Protein 3HCW (pdb70)

Organism: Staphylococcus aureus (strain Mu50 / ATCC 700699) (NCBI:txid158878)

InterPro domains:
  IPR000843 LacI-type HTH domain [PF00356] (3-48)
  IPR000843 LacI-type HTH domain [PR00036] (3-13)
  IPR000843 LacI-type HTH domain [PR00036] (13-23)
  IPR000843 LacI-type HTH domain [PS50932] (2-56)
  IPR000843 LacI-type HTH domain [SM00354] (1-71)
  IPR000843 LacI-type HTH domain [cd01392] (5-56)
  IPR001387 Cro/C1-type, helix-turn-helix domain [PS50943] (3-46)
  IPR001761 Periplasmic binding protein/LacI sugar binding domain [PF00532] (60-334)
  IPR010982 Lambda repressor-like, DNA-binding domain superfamily [G3DSA:1.10.260.40] (1-58)
  IPR010982 Lambda repressor-like, DNA-binding domain superfamily [SSF47413] (1-59)
  IPR028082 Periplasmic binding protein-like I [SSF53822] (59-331)

Structure (mmCIF, N/CA/C/O backbone):
data_3HCW
#
_entry.id   3HCW
#
_cell.length_a   46.770
_cell.length_b   113.340
_cell.length_c   117.490
_cell.angle_alpha   90.00
_cell.angle_beta   90.00
_cell.angle_gamma   90.00
#
_symmetry.space_group_name_H-M   'P 21 21 21'
#
loop_
_entity.id
_entity.type
_entity.pdbx_description
1 polymer 'Maltose operon transcriptional repressor'
2 non-polymer GLYCEROL
3 water water
#
loop_
_atom_site.group_PDB
_atom_site.id
_atom_site.type_symbol
_atom_site.label_atom_id
_atom_site.label_alt_id
_atom_site.label_comp_id
_atom_site.label_asym_id
_atom_site.label_entity_id
_atom_site.label_seq_id
_atom_site.pdbx_PDB_ins_code
_atom_site.Cartn_x
_atom_site.Cartn_y
_atom_site.Cartn_z
_atom_site.occupancy
_atom_site.B_iso_or_equiv
_atom_site.auth_seq_id
_atom_site.auth_comp_id
_atom_site.auth_asym_id
_atom_site.auth_atom_id
_atom_site.pdbx_PDB_model_num
ATOM 1 N N . THR A 1 4 ? 9.014 34.092 -16.203 1.00 56.74 56 THR A N 1
ATOM 2 C CA . THR A 1 4 ? 8.155 33.354 -17.185 1.00 60.64 56 THR A CA 1
ATOM 3 C C . THR A 1 4 ? 7.929 34.159 -18.471 1.00 56.40 56 THR A C 1
ATOM 4 O O . THR A 1 4 ? 8.017 35.387 -18.472 1.00 56.75 56 THR A O 1
ATOM 8 N N . ASN A 1 5 ? 7.628 33.454 -19.558 1.00 57.46 57 ASN A N 1
ATOM 9 C CA . ASN A 1 5 ? 7.382 34.080 -20.857 1.00 55.38 57 ASN A CA 1
ATOM 10 C C . ASN A 1 5 ? 6.010 34.761 -20.929 1.00 56.85 57 ASN A C 1
ATOM 11 O O . ASN A 1 5 ? 5.222 34.710 -19.975 1.00 56.38 57 ASN A O 1
ATOM 16 N N . GLN A 1 6 ? 5.733 35.405 -22.057 1.00 54.46 58 GLN A N 1
ATOM 17 C CA . GLN A 1 6 ? 4.477 36.132 -22.243 1.00 48.50 58 GLN A CA 1
ATOM 18 C C . GLN A 1 6 ? 3.803 35.747 -23.548 1.00 44.29 58 GLN A C 1
ATOM 19 O O . GLN A 1 6 ? 3.373 36.617 -24.311 1.00 44.24 58 GLN A O 1
ATOM 25 N N . THR A 1 7 ? 3.709 34.441 -23.799 1.00 39.26 59 THR A N 1
ATOM 26 C CA . THR A 1 7 ? 3.134 33.930 -25.045 1.00 41.15 59 THR A CA 1
ATOM 27 C C . THR A 1 7 ? 1.649 33.555 -24.959 1.00 41.40 59 THR A C 1
ATOM 28 O O . THR A 1 7 ? 1.003 33.358 -25.998 1.00 38.79 59 THR A O 1
ATOM 32 N N . TYR A 1 8 ? 1.125 33.452 -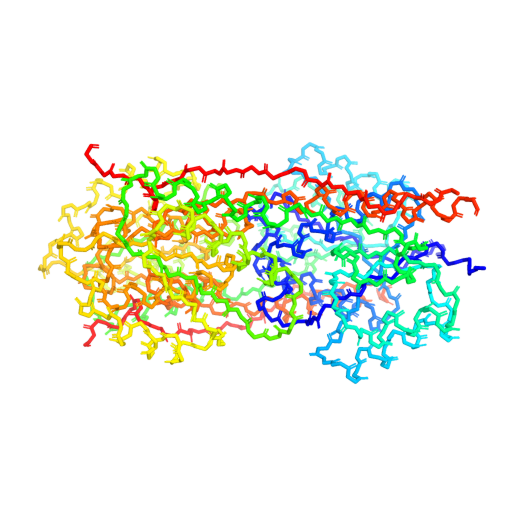23.734 1.00 44.21 60 TYR A N 1
ATOM 33 C CA . TYR A 1 8 ? -0.220 32.886 -23.445 1.00 48.56 60 TYR A CA 1
ATOM 34 C C . TYR A 1 8 ? -0.450 31.540 -24.127 1.00 44.24 60 TYR A C 1
ATOM 35 O O . TYR A 1 8 ? -1.528 31.286 -24.673 1.00 37.71 60 TYR A O 1
ATOM 44 N N . LYS A 1 9 ? 0.582 30.696 -24.098 1.00 46.36 61 LYS A N 1
ATOM 45 C CA . LYS A 1 9 ? 0.537 29.366 -24.703 1.00 48.41 61 LYS A CA 1
ATOM 46 C C . LYS A 1 9 ? 1.080 28.295 -23.761 1.00 42.70 61 LYS A C 1
ATOM 47 O O . LYS A 1 9 ? 2.029 28.538 -23.009 1.00 38.42 61 LYS A O 1
ATOM 53 N N . ILE A 1 10 ? 0.464 27.114 -23.803 1.00 44.04 62 ILE A N 1
ATOM 54 C CA . ILE A 1 10 ? 0.897 25.982 -22.979 1.00 43.56 62 ILE A CA 1
ATOM 55 C C . ILE A 1 10 ? 1.393 24.845 -23.873 1.00 41.60 62 ILE A C 1
ATOM 56 O O . ILE A 1 10 ? 0.669 24.394 -24.758 1.00 35.80 62 ILE A O 1
ATOM 61 N N . GLY A 1 11 ? 2.625 24.394 -23.645 1.00 40.63 63 GLY A N 1
ATOM 62 C CA . GLY A 1 11 ? 3.156 23.232 -24.355 1.00 41.17 63 GLY A CA 1
ATOM 63 C C . GLY A 1 11 ? 2.710 21.931 -23.707 1.00 42.46 63 GLY A C 1
ATOM 64 O O . GLY A 1 11 ? 2.871 21.737 -22.503 1.00 41.57 63 GLY A O 1
ATOM 65 N N . LEU A 1 12 ? 2.136 21.040 -24.503 1.00 43.90 64 LEU A N 1
ATOM 66 C CA . LEU A 1 12 ? 1.666 19.750 -24.004 1.00 39.36 64 LEU A CA 1
ATOM 67 C C . LEU A 1 12 ? 2.561 18.608 -24.515 1.00 41.88 64 LEU A C 1
ATOM 68 O O . LEU A 1 12 ? 2.480 18.235 -25.687 1.00 39.12 64 LEU A O 1
ATOM 73 N N . VAL A 1 13 ? 3.402 18.058 -23.636 1.00 34.13 65 VAL A N 1
ATOM 74 C CA . VAL A 1 13 ? 4.316 16.963 -24.018 1.00 44.45 65 VAL A CA 1
ATOM 75 C C . VAL A 1 13 ? 3.682 15.561 -24.022 1.00 52.00 65 VAL A C 1
ATOM 76 O O . VAL A 1 13 ? 3.287 15.033 -22.978 1.00 52.02 65 VAL A O 1
ATOM 80 N N . LEU A 1 14 ? 3.613 14.974 -25.214 1.00 55.68 66 LEU A N 1
ATOM 81 C CA . LEU A 1 14 ? 3.099 13.624 -25.435 1.00 61.61 66 LEU A CA 1
ATOM 82 C C . LEU A 1 14 ? 4.226 12.584 -25.439 1.00 68.22 66 LEU A C 1
ATOM 83 O O . LEU A 1 14 ? 5.399 12.917 -25.638 1.00 58.91 66 LEU A O 1
ATOM 88 N N . LYS A 1 15 ? 3.843 11.325 -25.227 1.00 76.66 67 LYS A N 1
ATOM 89 C CA . LYS A 1 15 ? 4.748 10.170 -25.248 1.00 83.87 67 LYS A CA 1
ATOM 90 C C . LYS A 1 15 ? 5.208 9.843 -26.680 1.00 87.87 67 LYS A C 1
ATOM 91 O O . LYS A 1 15 ? 6.394 9.593 -26.920 1.00 86.38 67 LYS A O 1
ATOM 97 N N . GLY A 1 16 ? 4.258 9.850 -27.618 1.00 91.91 68 GLY A N 1
ATOM 98 C CA . GLY A 1 16 ? 4.528 9.606 -29.039 1.00 95.10 68 GLY A CA 1
ATOM 99 C C . GLY A 1 16 ? 3.434 10.132 -29.959 1.00 98.45 68 GLY A C 1
ATOM 100 O O . GLY A 1 16 ? 2.418 10.658 -29.495 1.00 98.27 68 GLY A O 1
ATOM 101 N N . SER A 1 17 ? 3.647 9.989 -31.267 1.00 100.80 69 SER A N 1
ATOM 102 C CA . SER A 1 17 ? 2.701 10.471 -32.281 1.00 101.95 69 SER A CA 1
ATOM 103 C C . SER A 1 17 ? 1.997 9.309 -32.966 1.00 104.27 69 SER A C 1
ATOM 104 O O . SER A 1 17 ? 1.149 9.519 -33.842 1.00 103.15 69 SER A O 1
ATOM 107 N N . GLU A 1 18 ? 2.358 8.094 -32.543 1.00 104.93 70 GLU A N 1
ATOM 108 C CA . GLU A 1 18 ? 1.951 6.832 -33.174 1.00 102.71 70 GLU A CA 1
ATOM 109 C C . GLU A 1 18 ? 0.446 6.727 -33.393 1.00 100.47 70 GLU A C 1
ATOM 110 O O . GLU A 1 18 ? -0.343 7.319 -32.651 1.00 94.76 70 GLU A O 1
ATOM 116 N N . GLU A 1 19 ? 0.067 5.975 -34.426 1.00 102.77 71 GLU A N 1
ATOM 117 C CA . GLU A 1 19 ? -1.341 5.728 -34.755 1.00 101.20 71 GLU A CA 1
ATOM 118 C C . GLU A 1 19 ? -2.189 5.239 -33.559 1.00 96.90 71 GLU A C 1
ATOM 119 O O . GLU A 1 19 ? -3.255 5.791 -33.329 1.00 93.38 71 GLU A O 1
ATOM 125 N N . PRO A 1 20 ? -1.717 4.234 -32.776 1.00 93.52 72 PRO A N 1
ATOM 126 C CA . PRO A 1 20 ? -2.545 3.919 -31.601 1.00 90.13 72 PRO A CA 1
ATOM 127 C C . PRO A 1 20 ? -2.387 4.861 -30.388 1.00 83.04 72 PRO A C 1
ATOM 128 O O . PRO A 1 20 ? -2.952 4.573 -29.331 1.00 75.96 72 PRO A O 1
ATOM 132 N N . ILE A 1 21 ? -1.641 5.960 -30.542 1.00 77.31 73 ILE A N 1
ATOM 133 C CA . ILE A 1 21 ? -1.438 6.952 -29.466 1.00 72.22 73 ILE A CA 1
ATOM 134 C C . ILE A 1 21 ? -2.219 8.249 -29.710 1.00 69.87 73 ILE A C 1
ATOM 135 O O . ILE A 1 21 ? -2.913 8.735 -28.818 1.00 66.65 73 ILE A O 1
ATOM 140 N N . ARG A 1 22 ? -2.114 8.803 -30.917 1.00 69.21 74 ARG A N 1
ATOM 141 C CA . ARG A 1 22 ? -2.911 9.976 -31.292 1.00 61.64 74 ARG A CA 1
ATOM 142 C C . ARG A 1 22 ? -4.381 9.620 -31.551 1.00 52.61 74 ARG A C 1
ATOM 143 O O . ARG A 1 22 ? -5.241 10.505 -31.577 1.00 53.63 74 ARG A O 1
ATOM 151 N N . LEU A 1 23 ? -4.654 8.327 -31.735 1.00 50.77 75 LEU A N 1
ATOM 152 C CA . LEU A 1 23 ? -6.023 7.810 -31.876 1.00 49.06 75 LEU A CA 1
ATOM 153 C C . LEU A 1 23 ? -6.517 7.234 -30.562 1.00 46.47 75 LEU A C 1
ATOM 154 O O . LEU A 1 23 ? -7.687 6.826 -30.462 1.00 40.81 75 LEU A O 1
ATOM 159 N N . ASN A 1 24 ? -5.626 7.192 -29.565 1.00 35.72 76 ASN A N 1
ATOM 160 C CA . ASN A 1 24 ? -5.973 6.685 -28.240 1.00 42.78 76 ASN A CA 1
ATOM 161 C C . ASN A 1 24 ? -6.928 7.676 -27.596 1.00 34.13 76 ASN A C 1
ATOM 162 O O . ASN A 1 24 ? -6.564 8.831 -27.398 1.00 47.91 76 ASN A O 1
ATOM 167 N N . PRO A 1 25 ? -8.151 7.226 -27.272 1.00 38.57 77 PRO A N 1
ATOM 168 C CA . PRO A 1 25 ? -9.191 8.038 -26.636 1.00 40.44 77 PRO A CA 1
ATOM 169 C C . PRO A 1 25 ? -8.793 8.615 -25.278 1.00 44.65 77 PRO A C 1
ATOM 170 O O . PRO A 1 25 ? -9.480 9.502 -24.772 1.00 53.39 77 PRO A O 1
ATOM 174 N N . PHE A 1 26 ? -7.715 8.101 -24.690 1.00 41.36 78 PHE A N 1
ATOM 175 C CA . PHE A 1 26 ? -7.167 8.679 -23.473 1.00 39.55 78 PHE A CA 1
ATOM 176 C C . PHE A 1 26 ? -6.624 10.053 -23.781 1.00 35.22 78 PHE A C 1
ATOM 177 O O . PHE A 1 26 ? -7.032 11.039 -23.168 1.00 34.54 78 PHE A O 1
ATOM 185 N N . TYR A 1 27 ? -5.697 10.103 -24.730 1.00 34.40 79 TYR A N 1
ATOM 186 C CA . TYR A 1 27 ? -5.061 11.353 -25.094 1.00 41.96 79 TYR A CA 1
ATOM 187 C C . TYR A 1 27 ? -6.036 12.306 -25.782 1.00 34.61 79 TYR A C 1
ATOM 188 O O . TYR A 1 27 ? -6.036 13.490 -25.493 1.00 36.29 79 TYR A O 1
ATOM 197 N N . ILE A 1 28 ? -6.900 11.789 -26.649 1.00 32.04 80 ILE A N 1
ATOM 198 C CA . ILE A 1 28 ? -7.938 12.645 -27.260 1.00 41.27 80 ILE A CA 1
ATOM 199 C C . ILE A 1 28 ? -8.766 13.379 -26.199 1.00 31.36 80 ILE A C 1
ATOM 200 O O . ILE A 1 28 ? -8.938 14.593 -26.270 1.00 35.09 80 ILE A O 1
ATOM 205 N N . ASN A 1 29 ? -9.220 12.653 -25.183 1.00 32.06 81 ASN A N 1
ATOM 206 C CA . ASN A 1 29 ? -9.981 13.282 -24.116 1.00 33.37 81 ASN A CA 1
ATOM 207 C C . ASN A 1 29 ? -9.161 14.139 -23.150 1.00 32.98 81 ASN A C 1
ATOM 208 O O . ASN A 1 29 ? -9.638 15.180 -22.701 1.00 34.94 81 ASN A O 1
ATOM 213 N N . VAL A 1 30 ? -7.931 13.726 -22.847 1.00 31.60 82 VAL A N 1
ATOM 214 C CA . VAL A 1 30 ? -7.069 14.526 -21.960 1.00 33.55 82 VAL A CA 1
ATOM 215 C C . VAL A 1 30 ? -6.742 15.870 -22.617 1.00 33.11 82 VAL A C 1
ATOM 216 O O . VAL A 1 30 ? -6.954 16.927 -22.004 1.00 33.92 82 VAL A O 1
ATOM 220 N N . LEU A 1 31 ? -6.279 15.822 -23.869 1.00 40.55 83 LEU A N 1
ATOM 221 C CA . LEU A 1 31 ? -6.010 17.035 -24.659 1.00 35.07 83 LEU A CA 1
ATOM 222 C C . LEU A 1 31 ? -7.246 17.931 -24.854 1.00 35.45 83 LEU A C 1
ATOM 223 O O . LEU A 1 31 ? -7.129 19.137 -24.746 1.00 35.84 83 LEU A O 1
ATOM 228 N N . LEU A 1 32 ? -8.416 17.348 -25.126 1.00 32.35 84 LEU A N 1
ATOM 229 C CA . LEU A 1 32 ? -9.677 18.119 -25.142 1.00 32.29 84 LEU A CA 1
ATOM 230 C C . LEU A 1 32 ? -9.969 18.798 -23.793 1.00 38.61 84 LEU A C 1
ATOM 231 O O . LEU A 1 32 ? -10.341 19.980 -23.741 1.00 43.74 84 LEU A O 1
ATOM 236 N N . GLY A 1 33 ? -9.795 18.047 -22.708 1.00 34.55 85 GLY A N 1
ATOM 237 C CA . GLY A 1 33 ? -9.927 18.586 -21.366 1.00 26.68 85 GLY A CA 1
ATOM 238 C C . GLY A 1 33 ? -8.986 19.755 -21.125 1.00 36.36 85 GLY A C 1
ATOM 239 O O . GLY A 1 33 ? -9.421 20.812 -20.654 1.00 34.94 85 GLY A O 1
ATOM 240 N N . ILE A 1 34 ? -7.702 19.581 -21.460 1.00 27.27 86 ILE A N 1
ATOM 241 C CA . ILE A 1 34 ? -6.733 20.667 -21.302 1.00 30.11 86 ILE A CA 1
ATOM 242 C C . ILE A 1 34 ? -7.080 21.890 -22.158 1.00 29.26 86 ILE A C 1
ATOM 243 O O . ILE A 1 34 ? -7.141 23.007 -21.649 1.00 35.24 86 ILE A O 1
ATOM 248 N N . SER A 1 35 ? -7.335 21.656 -23.443 1.00 31.94 87 SER A N 1
ATOM 249 C CA A SER A 1 35 ? -7.470 22.744 -24.412 0.50 35.74 87 SER A CA 1
ATOM 250 C CA B SER A 1 35 ? -7.474 22.741 -24.414 0.50 37.48 87 SER A CA 1
ATOM 251 C C . SER A 1 35 ? -8.695 23.620 -24.175 1.00 37.23 87 SER A C 1
ATOM 252 O O . SER A 1 35 ? -8.586 24.836 -24.211 1.00 38.35 87 SER A O 1
ATOM 257 N N . GLU A 1 36 ? -9.850 23.006 -23.919 1.00 41.33 88 GLU A N 1
ATOM 258 C CA . GLU A 1 36 ? -11.068 23.784 -23.696 1.00 45.36 88 GLU A CA 1
ATOM 259 C C . GLU A 1 36 ? -10.964 24.673 -22.449 1.00 47.58 88 GLU A C 1
ATOM 260 O O . GLU A 1 36 ? -11.432 25.803 -22.466 1.00 56.98 88 GLU A O 1
ATOM 266 N N . THR A 1 37 ? -10.312 24.173 -21.401 1.00 52.56 89 THR A N 1
ATOM 267 C CA . THR A 1 37 ? -10.070 24.935 -20.174 1.00 45.36 89 THR A CA 1
ATOM 268 C C . THR A 1 37 ? -9.123 26.106 -20.445 1.00 50.57 89 THR A C 1
ATOM 269 O O . THR A 1 37 ? -9.443 27.251 -20.127 1.00 55.03 89 THR A O 1
ATOM 273 N N . CYS A 1 38 ? -7.977 25.805 -21.052 1.00 44.34 90 CYS A N 1
ATOM 274 C CA . CYS A 1 38 ? -7.024 26.813 -21.506 1.00 45.71 90 CYS A CA 1
ATOM 275 C C . CYS A 1 38 ? -7.663 27.876 -22.410 1.00 47.99 90 CYS A C 1
ATOM 276 O O . CYS A 1 38 ? -7.412 29.067 -22.228 1.00 43.04 90 CYS A O 1
ATOM 279 N N . ASN A 1 39 ? -8.499 27.441 -23.356 1.00 37.70 91 ASN A N 1
ATOM 280 C CA . ASN A 1 39 ? -9.137 28.347 -24.319 1.00 47.20 91 ASN A CA 1
ATOM 281 C C . ASN A 1 39 ? -10.236 29.222 -23.702 1.00 52.65 91 ASN A C 1
ATOM 282 O O . ASN A 1 39 ? -10.625 30.239 -24.284 1.00 55.36 91 ASN A O 1
ATOM 287 N N . GLN A 1 40 ? -10.727 28.834 -22.527 1.00 45.45 92 GLN A N 1
ATOM 288 C CA . GLN A 1 40 ? -11.727 29.633 -21.820 1.00 49.70 92 GLN A CA 1
ATOM 289 C C . GLN A 1 40 ? -11.080 30.742 -20.988 1.00 53.99 92 GLN A C 1
ATOM 290 O O . GLN A 1 40 ? -11.780 31.560 -20.389 1.00 57.51 92 GLN A O 1
ATOM 296 N N . HIS A 1 41 ? -9.748 30.765 -20.956 1.00 48.62 93 HIS A N 1
ATOM 297 C CA . HIS A 1 41 ? -9.003 31.758 -20.183 1.00 41.68 93 HIS A CA 1
ATOM 298 C C . HIS A 1 41 ? -7.943 32.482 -21.023 1.00 42.67 93 HIS A C 1
ATOM 299 O O . HIS A 1 41 ? -6.984 33.044 -20.483 1.00 50.18 93 HIS A O 1
ATOM 306 N N . GLY A 1 42 ? -8.119 32.458 -22.344 1.00 45.50 94 GLY A N 1
ATOM 307 C CA . GLY A 1 42 ? -7.227 33.161 -23.273 1.00 50.01 94 GLY A CA 1
ATOM 308 C C . GLY A 1 42 ? -5.886 32.496 -23.562 1.00 51.84 94 GLY A C 1
ATOM 309 O O . GLY A 1 42 ? -4.982 33.121 -24.133 1.00 50.11 94 GLY A O 1
ATOM 310 N N . TYR A 1 43 ? -5.755 31.231 -23.171 1.00 47.66 95 TYR A N 1
ATOM 311 C CA . TYR A 1 43 ? -4.525 30.481 -23.389 1.00 40.80 95 TYR A CA 1
ATOM 312 C C . TYR A 1 43 ? -4.643 29.525 -24.562 1.00 43.23 95 TYR A C 1
ATOM 313 O O . TYR A 1 43 ? -5.664 28.860 -24.733 1.00 43.23 95 TYR A O 1
ATOM 322 N N . GLY A 1 44 ? -3.599 29.486 -25.384 1.00 41.74 96 GLY A N 1
ATOM 323 C CA . GLY A 1 44 ? -3.519 28.534 -26.490 1.00 38.20 96 GLY A CA 1
ATOM 324 C C . GLY A 1 44 ? -2.733 27.320 -26.039 1.00 36.71 96 GLY A C 1
ATOM 325 O O . GLY A 1 44 ? -2.137 27.330 -24.961 1.00 39.02 96 GLY A O 1
ATOM 326 N N . THR A 1 45 ? -2.754 26.265 -26.850 1.00 43.60 97 THR A N 1
ATOM 327 C CA . THR A 1 45 ? -2.024 25.031 -26.549 1.00 45.76 97 THR A CA 1
ATOM 328 C C . THR A 1 45 ? -1.189 24.582 -27.741 1.00 48.09 97 THR A C 1
ATOM 329 O O . THR A 1 45 ? -1.531 24.867 -28.888 1.00 44.31 97 THR A O 1
ATOM 333 N N . GLN A 1 46 ? -0.098 23.873 -27.463 1.00 49.25 98 GLN A N 1
ATOM 334 C CA . GLN A 1 46 ? 0.779 23.365 -28.514 1.00 46.04 98 GLN A CA 1
ATOM 335 C C . GLN A 1 46 ? 1.293 21.964 -28.169 1.00 47.79 98 GLN A C 1
ATOM 336 O O . GLN A 1 46 ? 2.219 21.796 -27.354 1.00 41.71 98 GLN A O 1
ATOM 342 N N . THR A 1 47 ? 0.666 20.976 -28.805 1.00 43.93 99 THR A N 1
ATOM 343 C CA . THR A 1 47 ? 0.947 19.559 -28.624 1.00 50.53 99 THR A CA 1
ATOM 344 C C . THR A 1 47 ? 2.222 19.143 -29.366 1.00 57.60 99 THR A C 1
ATOM 345 O O . THR A 1 47 ? 2.329 19.366 -30.579 1.00 56.17 99 THR A O 1
ATOM 349 N N . THR A 1 48 ? 3.173 18.530 -28.652 1.00 59.05 100 THR A N 1
ATOM 350 C CA . THR A 1 48 ? 4.388 17.974 -29.286 1.00 56.38 100 THR A CA 1
ATOM 351 C C . THR A 1 48 ? 4.015 16.887 -30.294 1.00 60.90 100 THR A C 1
ATOM 352 O O . THR A 1 48 ? 3.026 16.165 -30.105 1.00 63.78 100 THR A O 1
ATOM 356 N N . VAL A 1 49 ? 4.802 16.795 -31.365 1.00 60.27 101 VAL A N 1
ATOM 357 C CA . VAL A 1 49 ? 4.501 15.922 -32.498 1.00 64.69 101 VAL A CA 1
ATOM 358 C C . VAL A 1 49 ? 5.592 14.839 -32.686 1.00 69.21 101 VAL A C 1
ATOM 359 O O . VAL A 1 49 ? 5.515 13.999 -33.592 1.00 68.60 101 VAL A O 1
ATOM 363 N N . SER A 1 50 ? 6.580 14.851 -31.790 1.00 69.42 102 SER A N 1
ATOM 364 C CA . SER A 1 50 ? 7.738 13.957 -31.837 1.00 67.91 102 SER A CA 1
ATOM 365 C C . SER A 1 50 ? 7.389 12.511 -31.475 1.00 71.93 102 SER A C 1
ATOM 366 O O . SER A 1 50 ? 6.465 12.258 -30.699 1.00 78.14 102 SER A O 1
ATOM 369 N N . ASN A 1 51 ? 8.149 11.570 -32.031 1.00 72.84 103 ASN A N 1
ATOM 370 C CA . ASN A 1 51 ? 7.829 10.144 -31.937 1.00 69.09 103 ASN A CA 1
ATOM 371 C C . ASN A 1 51 ? 8.877 9.283 -31.213 1.00 64.23 103 ASN A C 1
ATOM 372 O O . ASN A 1 51 ? 8.670 8.087 -31.014 1.00 58.29 103 ASN A O 1
ATOM 377 N N . ASN A 1 52 ? 9.994 9.891 -30.820 1.00 59.53 104 ASN A N 1
ATOM 378 C CA . ASN A 1 52 ? 11.018 9.192 -30.039 1.00 59.84 104 ASN A CA 1
ATOM 379 C C . ASN A 1 52 ? 11.676 10.113 -29.017 1.00 60.34 104 ASN A C 1
ATOM 380 O O . ASN A 1 52 ? 11.524 11.326 -29.103 1.00 56.69 104 ASN A O 1
ATOM 385 N N . MET A 1 53 ? 12.415 9.534 -28.070 1.00 62.08 105 MET A N 1
ATOM 386 C CA . MET A 1 53 ? 12.974 10.276 -26.933 1.00 66.14 105 MET A CA 1
ATOM 387 C C . MET A 1 53 ? 14.024 11.342 -27.276 1.00 72.69 105 MET A C 1
ATOM 388 O O . MET A 1 53 ? 14.006 12.438 -26.703 1.00 75.80 105 MET A O 1
ATOM 393 N N . ASN A 1 54 ? 14.937 11.026 -28.190 1.00 69.53 106 ASN A N 1
ATOM 394 C CA . ASN A 1 54 ? 15.969 11.983 -28.581 1.00 72.84 106 ASN A CA 1
ATOM 395 C C . ASN A 1 54 ? 15.387 13.180 -29.333 1.00 71.33 106 ASN A C 1
ATOM 396 O O . ASN A 1 54 ? 15.810 14.318 -29.120 1.00 66.32 106 ASN A O 1
ATOM 401 N N . ASP A 1 55 ? 14.402 12.905 -30.187 1.00 68.87 107 ASP A N 1
ATOM 402 C CA . ASP A 1 55 ? 13.679 13.939 -30.924 1.00 71.10 107 ASP A CA 1
ATOM 403 C C . ASP A 1 55 ? 12.745 14.764 -30.025 1.00 72.18 107 ASP A C 1
ATOM 404 O O . ASP A 1 55 ? 12.544 15.953 -30.270 1.00 75.25 107 ASP A O 1
ATOM 409 N N . LEU A 1 56 ? 12.178 14.130 -28.997 1.00 69.44 108 LEU A N 1
ATOM 410 C CA . LEU A 1 56 ? 11.284 14.810 -28.052 1.00 64.64 108 LEU A CA 1
ATOM 411 C C . LEU A 1 56 ? 12.085 15.691 -27.109 1.00 60.09 108 LEU A C 1
ATOM 412 O O . LEU A 1 56 ? 11.597 16.727 -26.661 1.00 57.39 108 LEU A O 1
ATOM 417 N N . MET A 1 57 ? 13.317 15.283 -26.815 1.00 64.53 109 MET A N 1
ATOM 418 C CA . MET A 1 57 ? 14.244 16.139 -26.073 1.00 76.10 109 MET A CA 1
ATOM 419 C C . MET A 1 57 ? 14.650 17.350 -26.910 1.00 73.75 109 MET A C 1
ATOM 420 O O . MET A 1 57 ? 14.812 18.450 -26.385 1.00 71.76 109 MET A O 1
ATOM 425 N N . ASP A 1 58 ? 14.790 17.139 -28.216 1.00 75.88 110 ASP A N 1
ATOM 426 C CA . ASP A 1 58 ? 15.123 18.216 -29.140 1.00 78.24 110 ASP A CA 1
ATOM 427 C C . ASP A 1 58 ? 13.989 19.224 -29.272 1.00 72.14 110 ASP A C 1
ATOM 428 O O . ASP A 1 58 ? 14.207 20.425 -29.102 1.00 74.00 110 ASP A O 1
ATOM 433 N N . GLU A 1 59 ? 12.780 18.731 -29.539 1.00 64.84 111 GLU A N 1
ATOM 434 C CA . GLU A 1 59 ? 11.652 19.608 -29.845 1.00 57.70 111 GLU A CA 1
ATOM 435 C C . GLU A 1 59 ? 11.062 20.346 -28.640 1.00 61.84 111 GLU A C 1
ATOM 436 O O . GLU A 1 59 ? 10.487 21.424 -28.801 1.00 66.02 111 GLU A O 1
ATOM 442 N N . VAL A 1 60 ? 11.217 19.783 -27.443 1.00 59.39 112 VAL A N 1
ATOM 443 C CA . VAL A 1 60 ? 10.819 20.487 -26.227 1.00 52.80 112 VAL A CA 1
ATOM 444 C C . VAL A 1 60 ? 11.859 21.557 -25.901 1.00 57.96 112 VAL A C 1
ATOM 445 O O . VAL A 1 60 ? 11.496 22.666 -25.511 1.00 63.46 112 VAL A O 1
ATOM 449 N N . TYR A 1 61 ? 13.140 21.236 -26.097 1.00 59.12 113 TYR A N 1
ATOM 450 C CA . TYR A 1 61 ? 14.221 22.210 -25.890 1.00 61.41 113 TYR A CA 1
ATOM 451 C C . TYR A 1 61 ? 14.106 23.417 -26.824 1.00 55.40 113 TYR A C 1
ATOM 452 O O . TYR A 1 61 ? 14.416 24.540 -26.422 1.00 57.87 113 TYR A O 1
ATOM 461 N N . LYS A 1 62 ? 13.667 23.167 -28.058 1.00 56.21 114 LYS A N 1
ATOM 462 C CA . LYS A 1 62 ? 13.357 24.226 -29.015 1.00 59.54 114 LYS A CA 1
ATOM 463 C C . LYS A 1 62 ? 12.284 25.153 -28.446 1.00 59.37 114 LYS A C 1
ATOM 464 O O . LYS A 1 62 ? 12.478 26.367 -28.424 1.00 59.17 114 LYS A O 1
ATOM 470 N N . MET A 1 63 ? 11.187 24.573 -27.949 1.00 55.85 115 MET A N 1
ATOM 471 C CA . MET A 1 63 ? 10.124 25.334 -27.269 1.00 53.75 115 MET A CA 1
ATOM 472 C C . MET A 1 63 ? 10.602 26.164 -26.062 1.00 50.36 115 MET A C 1
ATOM 473 O O . MET A 1 63 ? 10.057 27.241 -25.807 1.00 55.69 115 MET A O 1
ATOM 478 N N . ILE A 1 64 ? 11.610 25.674 -25.332 1.00 50.19 116 ILE A N 1
ATOM 479 C CA . ILE A 1 64 ? 12.209 26.443 -24.226 1.00 56.86 116 ILE A CA 1
ATOM 480 C C . ILE A 1 64 ? 13.007 27.624 -24.772 1.00 64.57 116 ILE A C 1
ATOM 481 O O . ILE A 1 64 ? 12.729 28.783 -24.442 1.00 59.95 116 ILE A O 1
ATOM 486 N N . LYS A 1 65 ? 14.002 27.292 -25.597 1.00 65.91 117 LYS A N 1
ATOM 487 C CA . LYS A 1 65 ? 14.995 28.234 -26.111 1.00 70.60 117 LYS A CA 1
ATOM 488 C C . LYS A 1 65 ? 14.406 29.342 -26.987 1.00 65.30 117 LYS A C 1
ATOM 489 O O . LYS A 1 65 ? 14.786 30.509 -26.854 1.00 65.81 117 LYS A O 1
ATOM 495 N N . GLN A 1 66 ? 13.467 28.973 -27.857 1.00 54.64 118 GLN A N 1
ATOM 496 C CA . GLN A 1 66 ? 12.755 29.935 -28.691 1.00 51.90 118 GLN A CA 1
ATOM 497 C C . GLN A 1 66 ? 11.624 30.643 -27.942 1.00 54.77 118 GLN A C 1
ATOM 498 O O . GLN A 1 66 ? 10.851 31.380 -28.551 1.00 59.81 118 GLN A O 1
ATOM 504 N N . ARG A 1 67 ? 11.538 30.403 -26.629 1.00 52.76 119 ARG A N 1
ATOM 505 C CA . ARG A 1 67 ? 10.560 31.024 -25.720 1.00 53.40 119 ARG A CA 1
ATOM 506 C C . ARG A 1 67 ? 9.115 30.932 -26.227 1.00 45.14 119 ARG A C 1
ATOM 507 O O . ARG A 1 67 ? 8.357 31.896 -26.133 1.00 48.58 119 ARG A O 1
ATOM 515 N N . MET A 1 68 ? 8.745 29.769 -26.757 1.00 45.05 120 MET A N 1
ATOM 516 C CA . MET A 1 68 ? 7.481 29.613 -27.485 1.00 44.59 120 MET A CA 1
ATOM 517 C C . MET A 1 68 ? 6.240 29.461 -26.609 1.00 43.60 120 MET A C 1
ATOM 518 O O . MET A 1 68 ? 5.129 29.738 -27.057 1.00 55.12 120 MET A O 1
ATOM 523 N N . VAL A 1 69 ? 6.425 29.000 -25.375 1.00 46.53 121 VAL A N 1
ATOM 524 C CA . VAL A 1 69 ? 5.306 28.786 -24.449 1.00 47.18 121 VAL A CA 1
ATOM 525 C C . VAL A 1 69 ? 5.624 29.333 -23.066 1.00 48.03 121 VAL A C 1
ATOM 526 O O . VAL A 1 69 ? 6.779 29.663 -22.765 1.00 48.20 121 VAL A O 1
ATOM 530 N N . ASP A 1 70 ? 4.587 29.451 -22.242 1.00 47.99 122 ASP A N 1
ATOM 531 C CA . ASP A 1 70 ? 4.726 29.961 -20.877 1.00 47.41 122 ASP A CA 1
ATOM 532 C C . ASP A 1 70 ? 4.953 28.818 -19.898 1.00 38.11 122 ASP A C 1
ATOM 533 O O . ASP A 1 70 ? 5.631 28.981 -18.885 1.00 42.96 122 ASP A O 1
ATOM 538 N N . ALA A 1 71 ? 4.392 27.654 -20.220 1.00 45.27 123 ALA A N 1
ATOM 539 C CA . ALA A 1 71 ? 4.444 26.499 -19.331 1.00 37.34 123 ALA A CA 1
ATOM 540 C C . ALA A 1 71 ? 4.149 25.194 -20.056 1.00 42.12 123 ALA A C 1
ATOM 541 O O . ALA A 1 71 ? 3.774 25.183 -21.236 1.00 38.85 123 ALA A O 1
ATOM 543 N N . PHE A 1 72 ? 4.315 24.093 -19.329 1.00 39.19 124 PHE A N 1
ATOM 544 C CA . PHE A 1 72 ? 4.160 22.762 -19.894 1.00 37.53 124 PHE A CA 1
ATOM 545 C C . PHE A 1 72 ? 3.235 21.891 -19.073 1.00 34.65 124 PHE A C 1
ATOM 546 O O . PHE A 1 72 ? 3.035 22.119 -17.887 1.00 36.67 124 PHE A O 1
ATOM 554 N N . ILE A 1 73 ? 2.662 20.894 -19.721 1.00 36.64 125 ILE A N 1
ATOM 555 C CA . ILE A 1 73 ? 1.952 19.836 -19.026 1.00 39.03 125 ILE A CA 1
ATOM 556 C C . ILE A 1 73 ? 2.516 18.543 -19.601 1.00 44.10 125 ILE A C 1
ATOM 557 O O . ILE A 1 73 ? 2.314 18.265 -20.787 1.00 50.27 125 ILE A O 1
ATOM 562 N N . LEU A 1 74 ? 3.267 17.791 -18.788 1.00 44.87 126 LEU A N 1
ATOM 563 C CA . LEU A 1 74 ? 3.755 16.461 -19.193 1.00 30.47 126 LEU A CA 1
ATOM 564 C C . LEU A 1 74 ? 2.615 15.463 -19.087 1.00 36.73 126 LEU A C 1
ATOM 565 O O . LEU A 1 74 ? 2.065 15.261 -18.005 1.00 42.61 126 LEU A O 1
ATOM 570 N N . LEU A 1 75 ? 2.266 14.837 -20.207 1.00 38.11 127 LEU A N 1
ATOM 571 C CA . LEU A 1 75 ? 1.125 13.922 -20.263 1.00 36.47 127 LEU A CA 1
ATOM 572 C C . LEU A 1 75 ? 1.469 12.468 -19.909 1.00 43.00 127 LEU A C 1
ATOM 573 O O . LEU A 1 75 ? 0.735 11.551 -20.273 1.00 41.65 127 LEU A O 1
ATOM 578 N N . TYR A 1 76 ? 2.574 12.268 -19.196 1.00 45.21 128 TYR A N 1
ATOM 579 C CA . TYR A 1 76 ? 2.969 10.951 -18.709 1.00 47.81 128 TYR A CA 1
ATOM 580 C C . TYR A 1 76 ? 3.872 11.119 -17.488 1.00 42.44 128 TYR A C 1
ATOM 581 O O . TYR A 1 76 ? 4.388 12.204 -17.244 1.00 44.65 128 TYR A O 1
ATOM 590 N N . SER A 1 77 ? 4.066 10.038 -16.736 1.00 51.56 129 SER A N 1
ATOM 591 C CA . SER A 1 77 ? 5.010 10.021 -15.619 1.00 52.12 129 SER A CA 1
ATOM 592 C C . SER A 1 77 ? 5.985 8.856 -15.775 1.00 55.09 129 SER A C 1
ATOM 593 O O . SER A 1 77 ? 5.576 7.716 -16.016 1.00 55.93 129 SER A O 1
ATOM 596 N N . LYS A 1 78 ? 7.276 9.149 -15.658 1.00 60.40 130 LYS A N 1
ATOM 597 C CA . LYS A 1 78 ? 8.298 8.108 -15.675 1.00 64.33 130 LYS A CA 1
ATOM 598 C C . LYS A 1 78 ? 9.448 8.480 -14.749 1.00 71.57 130 LYS A C 1
ATOM 599 O O . LYS A 1 78 ? 9.809 9.658 -14.635 1.00 70.51 130 LYS A O 1
ATOM 605 N N . GLU A 1 79 ? 9.993 7.471 -14.069 1.00 77.62 131 GLU A N 1
ATOM 606 C CA . GLU A 1 79 ? 11.160 7.643 -13.209 1.00 81.87 131 GLU A CA 1
ATOM 607 C C . GLU A 1 79 ? 12.369 7.981 -14.074 1.00 80.15 131 GLU A C 1
ATOM 608 O O . GLU A 1 79 ? 12.581 7.355 -15.122 1.00 75.92 131 GLU A O 1
ATOM 614 N N . ASN A 1 80 ? 13.141 8.973 -13.620 1.00 83.36 132 ASN A N 1
ATOM 615 C CA . ASN A 1 80 ? 14.289 9.538 -14.349 1.00 87.98 132 ASN A CA 1
ATOM 616 C C . ASN A 1 80 ? 13.926 9.974 -15.767 1.00 88.72 132 ASN A C 1
ATOM 617 O O . ASN A 1 80 ? 14.589 9.592 -16.735 1.00 88.55 132 ASN A O 1
ATOM 622 N N . ASP A 1 81 ? 12.847 10.744 -15.874 1.00 89.77 133 ASP A N 1
ATOM 623 C CA . ASP A 1 81 ? 12.431 11.327 -17.142 1.00 89.33 133 ASP A CA 1
ATOM 624 C C . ASP A 1 81 ? 13.352 12.519 -17.413 1.00 88.24 133 ASP A C 1
ATOM 625 O O . ASP A 1 81 ? 13.371 13.478 -16.634 1.00 86.31 133 ASP A O 1
ATOM 630 N N . PRO A 1 82 ? 14.154 12.437 -18.495 1.00 89.59 134 PRO A N 1
ATOM 631 C CA . PRO A 1 82 ? 15.152 13.457 -18.839 1.00 89.13 134 PRO A CA 1
ATOM 632 C C . PRO A 1 82 ? 14.544 14.756 -19.371 1.00 83.81 134 PRO A C 1
ATOM 633 O O . PRO A 1 82 ? 15.184 15.808 -19.301 1.00 86.12 134 PRO A O 1
ATOM 637 N N . ILE A 1 83 ? 13.330 14.675 -19.909 1.00 74.02 135 ILE A N 1
ATOM 638 C CA . ILE A 1 83 ? 12.608 15.866 -20.351 1.00 70.73 135 ILE A CA 1
ATOM 639 C C . ILE A 1 83 ? 11.898 16.554 -19.165 1.00 68.53 135 ILE A C 1
ATOM 640 O O . ILE A 1 83 ? 11.735 17.769 -19.168 1.00 66.38 135 ILE A O 1
ATOM 645 N N . LYS A 1 84 ? 11.517 15.782 -18.146 1.00 68.00 136 LYS A N 1
ATOM 646 C CA . LYS A 1 84 ? 11.115 16.352 -16.855 1.00 64.36 136 LYS A CA 1
ATOM 647 C C . LYS A 1 84 ? 12.322 17.020 -16.185 1.00 63.02 136 LYS A C 1
ATOM 648 O O . LYS A 1 84 ? 12.177 18.068 -15.557 1.00 61.17 136 LYS A O 1
ATOM 654 N N . GLN A 1 85 ? 13.503 16.411 -16.332 1.00 65.16 137 GLN A N 1
ATOM 655 C CA . GLN A 1 85 ? 14.767 17.011 -15.878 1.00 66.75 137 GLN A CA 1
ATOM 656 C C . GLN A 1 85 ? 15.132 18.298 -16.622 1.00 66.18 137 GLN A C 1
ATOM 657 O O . GLN A 1 85 ? 15.676 19.228 -16.024 1.00 66.00 137 GLN A O 1
ATOM 663 N N . MET A 1 86 ? 14.825 18.333 -17.920 1.00 66.88 138 MET A N 1
ATOM 664 C CA . MET A 1 86 ? 15.038 19.511 -18.769 1.00 59.63 138 MET A CA 1
ATOM 665 C C . MET A 1 86 ? 14.270 20.721 -18.229 1.00 60.38 138 MET A C 1
ATOM 666 O O . MET A 1 86 ? 14.867 21.769 -17.987 1.00 60.70 138 MET A O 1
ATOM 671 N N . LEU A 1 87 ? 12.966 20.552 -18.000 1.00 61.19 139 LEU A N 1
ATOM 672 C CA . LEU A 1 87 ? 12.110 21.618 -17.456 1.00 62.54 139 LEU A CA 1
ATOM 673 C C . LEU A 1 87 ? 12.495 22.040 -16.040 1.00 61.79 139 LEU A C 1
ATOM 674 O O . LEU A 1 87 ? 12.220 23.169 -15.632 1.00 64.32 139 LEU A O 1
ATOM 679 N N . ILE A 1 88 ? 13.116 21.126 -15.296 1.00 67.66 140 ILE A N 1
ATOM 680 C CA . ILE A 1 88 ? 13.640 21.428 -13.963 1.00 68.76 140 ILE A CA 1
ATOM 681 C C . ILE A 1 88 ? 14.936 22.238 -14.066 1.00 69.09 140 ILE A C 1
ATOM 682 O O . ILE A 1 88 ? 15.092 23.253 -13.374 1.00 64.68 140 ILE A O 1
ATOM 687 N N . ASP A 1 89 ? 15.838 21.799 -14.947 1.00 74.20 141 ASP A N 1
ATOM 688 C CA . ASP A 1 89 ? 17.102 22.503 -15.217 1.00 79.93 141 ASP A CA 1
ATOM 689 C C . ASP A 1 89 ? 16.884 23.926 -15.735 1.00 82.19 141 ASP A C 1
ATOM 690 O O . ASP A 1 89 ? 17.552 24.866 -15.295 1.00 83.93 141 ASP A O 1
ATOM 695 N N . GLU A 1 90 ? 15.930 24.075 -16.653 1.00 79.15 142 GLU A N 1
ATOM 696 C CA . GLU A 1 90 ? 15.718 25.339 -17.351 1.00 76.04 142 GLU A CA 1
ATOM 697 C C . GLU A 1 90 ? 14.544 26.149 -16.790 1.00 72.11 142 GLU A C 1
ATOM 698 O O . GLU A 1 90 ? 13.964 26.986 -17.489 1.00 71.31 142 GLU A O 1
ATOM 704 N N . SER A 1 91 ? 14.217 25.877 -15.522 1.00 67.05 143 SER A N 1
ATOM 705 C CA . SER A 1 91 ? 13.257 26.639 -14.700 1.00 62.64 143 SER A CA 1
ATOM 706 C C . SER A 1 91 ? 11.841 26.863 -15.261 1.00 62.52 143 SER A C 1
ATOM 707 O O . SER A 1 91 ? 11.175 27.840 -14.899 1.00 62.61 143 SER A O 1
ATOM 710 N N . MET A 1 92 ? 11.382 25.953 -16.118 1.00 53.38 144 MET A N 1
ATOM 711 C CA . MET A 1 92 ? 10.057 26.066 -16.723 1.00 57.06 144 MET A CA 1
ATOM 712 C C . MET A 1 92 ? 8.968 25.548 -15.783 1.00 52.83 144 MET A C 1
ATOM 713 O O . MET A 1 92 ? 9.095 24.447 -15.253 1.00 50.71 144 MET A O 1
ATOM 718 N N . PRO A 1 93 ? 7.903 26.347 -15.566 1.00 52.37 145 PRO A N 1
ATOM 719 C CA . PRO A 1 93 ? 6.746 25.902 -14.779 1.00 52.15 145 PRO A CA 1
ATOM 720 C C . PRO A 1 93 ? 6.043 24.757 -15.492 1.00 51.57 145 PRO A C 1
ATOM 721 O O . PRO A 1 93 ? 5.915 24.796 -16.722 1.00 51.48 145 PRO A O 1
ATOM 725 N N . PHE A 1 94 ? 5.623 23.737 -14.741 1.00 45.98 146 PHE A N 1
ATOM 726 C CA . PHE A 1 94 ? 4.924 22.596 -15.341 1.00 44.10 146 PHE A CA 1
ATOM 727 C C . PHE A 1 94 ? 3.954 21.840 -14.435 1.00 46.15 146 PHE A C 1
ATOM 728 O O . PHE A 1 94 ? 3.980 21.973 -13.216 1.00 46.90 146 PHE A O 1
ATOM 736 N N . ILE A 1 95 ? 3.093 21.056 -15.078 1.00 42.34 147 ILE A N 1
ATOM 737 C CA . ILE A 1 95 ? 2.235 20.074 -14.425 1.00 46.30 147 ILE A CA 1
ATOM 738 C C . ILE A 1 95 ? 2.633 18.707 -14.970 1.00 42.33 147 ILE A C 1
ATOM 739 O O . ILE A 1 95 ? 3.150 18.610 -16.083 1.00 43.21 147 ILE A O 1
ATOM 744 N N . VAL A 1 96 ? 2.432 17.659 -14.177 1.00 39.76 148 VAL A N 1
ATOM 745 C CA . VAL A 1 96 ? 2.594 16.300 -14.668 1.00 33.73 148 VAL A CA 1
ATOM 746 C C . VAL A 1 96 ? 1.274 15.570 -14.529 1.00 35.72 148 VAL A C 1
ATOM 747 O O . VAL A 1 96 ? 0.655 15.581 -13.468 1.00 39.67 148 VAL A O 1
ATOM 751 N N . ILE A 1 97 ? 0.824 14.954 -15.608 1.00 35.00 149 ILE A N 1
ATOM 752 C CA . ILE A 1 97 ? -0.263 14.016 -15.491 1.00 37.08 149 ILE A CA 1
ATOM 753 C C . ILE A 1 97 ? 0.334 12.631 -15.236 1.00 44.90 149 ILE A C 1
ATOM 754 O O . ILE A 1 97 ? 0.941 12.023 -16.128 1.00 40.48 149 ILE A O 1
ATOM 759 N N . GLY A 1 98 ? 0.179 12.170 -13.991 1.00 44.45 150 GLY A N 1
ATOM 760 C CA . GLY A 1 98 ? 0.690 10.875 -13.538 1.00 40.35 150 GLY A CA 1
ATOM 761 C C . GLY A 1 98 ? 1.105 10.904 -12.075 1.00 43.49 150 GLY A C 1
ATOM 762 O O . GLY A 1 98 ? 0.733 11.822 -11.333 1.00 41.71 150 GLY A O 1
ATOM 763 N N . LYS A 1 99 ? 1.885 9.900 -11.669 1.00 38.80 151 LYS A N 1
ATOM 764 C CA . LYS A 1 99 ? 2.271 9.715 -10.267 1.00 39.35 151 LYS A CA 1
ATOM 765 C C . LYS A 1 99 ? 3.630 10.330 -9.891 1.00 38.39 151 LYS A C 1
ATOM 766 O O . LYS A 1 99 ? 4.624 10.095 -10.582 1.00 40.30 151 LYS A O 1
ATOM 772 N N . PRO A 1 100 ? 3.671 11.095 -8.780 1.00 38.78 152 PRO A N 1
ATOM 773 C CA . PRO A 1 100 ? 4.929 11.561 -8.181 1.00 37.43 152 PRO A CA 1
ATOM 774 C C . PRO A 1 100 ? 5.781 10.380 -7.760 1.00 48.58 152 PRO A C 1
ATOM 775 O O . PRO A 1 100 ? 5.273 9.432 -7.160 1.00 49.90 152 PRO A O 1
ATOM 779 N N . THR A 1 101 ? 7.064 10.439 -8.084 1.00 53.35 153 THR A N 1
ATOM 780 C CA . THR A 1 101 ? 7.951 9.294 -7.918 1.00 64.03 153 THR A CA 1
ATOM 781 C C . THR A 1 101 ? 9.257 9.621 -7.170 1.00 67.63 153 THR A C 1
ATOM 782 O O . THR A 1 101 ? 10.120 8.754 -7.004 1.00 74.58 153 THR A O 1
ATOM 786 N N . SER A 1 102 ? 9.391 10.860 -6.701 1.00 68.94 154 SER A N 1
ATOM 787 C CA . SER A 1 102 ? 10.674 11.336 -6.180 1.00 68.11 154 SER A CA 1
ATOM 788 C C . SER A 1 102 ? 10.538 12.414 -5.108 1.00 65.59 154 SER A C 1
ATOM 789 O O . SER A 1 102 ? 9.434 12.882 -4.826 1.00 62.22 154 SER A O 1
ATOM 792 N N . ASP A 1 103 ? 11.670 12.795 -4.514 1.00 70.90 155 ASP A N 1
ATOM 793 C CA . ASP A 1 103 ? 11.720 13.887 -3.536 1.00 74.32 155 ASP A CA 1
ATOM 794 C C . ASP A 1 103 ? 11.407 15.255 -4.133 1.00 72.63 155 ASP A C 1
ATOM 795 O O . ASP A 1 103 ? 10.638 16.019 -3.550 1.00 72.87 155 ASP A O 1
ATOM 800 N N . ILE A 1 104 ? 11.990 15.559 -5.292 1.00 72.15 156 ILE A N 1
ATOM 801 C CA . ILE A 1 104 ? 11.746 16.850 -5.959 1.00 75.21 156 ILE A CA 1
ATOM 802 C C . ILE A 1 104 ? 10.306 17.012 -6.465 1.00 66.95 156 ILE A C 1
ATOM 803 O O . ILE A 1 104 ? 9.832 18.134 -6.626 1.00 66.46 156 ILE A O 1
ATOM 808 N N . ASP A 1 105 ? 9.616 15.888 -6.675 1.00 59.62 157 ASP A N 1
ATOM 809 C CA . ASP A 1 105 ? 8.216 15.874 -7.110 1.00 52.34 157 ASP A CA 1
ATOM 810 C C . ASP A 1 105 ? 7.242 16.528 -6.130 1.00 50.86 157 ASP A C 1
ATOM 811 O O . ASP A 1 105 ? 6.120 16.864 -6.510 1.00 56.69 157 ASP A O 1
ATOM 816 N N . HIS A 1 106 ? 7.682 16.713 -4.884 1.00 52.53 158 HIS A N 1
ATOM 817 C CA . HIS A 1 106 ? 6.952 17.497 -3.883 1.00 55.91 158 HIS A CA 1
ATOM 818 C C . HIS A 1 106 ? 6.731 18.956 -4.313 1.00 54.76 158 HIS A C 1
ATOM 819 O O . HIS A 1 106 ? 5.746 19.586 -3.920 1.00 49.37 158 HIS A O 1
ATOM 826 N N . GLN A 1 107 ? 7.655 19.476 -5.123 1.00 56.15 159 GLN A N 1
ATOM 827 C CA . GLN A 1 107 ? 7.596 20.849 -5.624 1.00 56.56 159 GLN A CA 1
ATOM 828 C C . GLN A 1 107 ? 6.597 21.029 -6.767 1.00 57.48 159 GLN A C 1
ATOM 829 O O . GLN A 1 107 ? 6.107 22.137 -6.997 1.00 62.16 159 GLN A O 1
ATOM 835 N N . PHE A 1 108 ? 6.303 19.942 -7.479 1.00 49.02 160 PHE A N 1
ATOM 836 C CA . PHE A 1 108 ? 5.557 20.012 -8.735 1.00 45.27 160 PHE A CA 1
ATOM 837 C C . PHE A 1 108 ? 4.199 19.328 -8.668 1.00 47.47 160 PHE A C 1
ATOM 838 O O . PHE A 1 108 ? 4.106 18.167 -8.277 1.00 45.38 160 PHE A O 1
ATOM 846 N N . THR A 1 109 ? 3.154 20.067 -9.030 1.00 38.03 161 THR A N 1
ATOM 847 C CA . THR A 1 109 ? 1.792 19.540 -9.027 1.00 39.20 161 THR A CA 1
ATOM 848 C C . THR A 1 109 ? 1.630 18.358 -9.979 1.00 37.33 161 THR A C 1
ATOM 849 O O . THR A 1 109 ? 2.027 18.430 -11.145 1.00 34.19 161 THR A O 1
ATOM 853 N N . HIS A 1 110 ? 1.078 17.267 -9.450 1.00 33.24 162 HIS A N 1
ATOM 854 C CA . HIS A 1 110 ? 0.727 16.095 -10.236 1.00 33.11 162 HIS A CA 1
ATOM 855 C C . HIS A 1 110 ? -0.784 15.886 -10.233 1.00 31.91 162 HIS A C 1
ATOM 856 O O . HIS A 1 110 ? -1.463 16.148 -9.235 1.00 28.23 162 HIS A O 1
ATOM 863 N N . ILE A 1 111 ? -1.302 15.420 -11.363 1.00 39.49 163 ILE A N 1
ATOM 864 C CA . ILE A 1 111 ? -2.713 15.077 -11.498 1.00 28.57 163 ILE A CA 1
ATOM 865 C C . ILE A 1 111 ? -2.789 13.620 -11.951 1.00 32.82 163 ILE A C 1
ATOM 866 O O . ILE A 1 111 ? -2.266 13.265 -12.995 1.00 35.12 163 ILE A O 1
ATOM 871 N N . ASP A 1 112 ? -3.423 12.773 -11.151 1.00 25.46 164 ASP A N 1
ATOM 872 C CA . ASP A 1 112 ? -3.464 11.346 -11.450 1.00 35.67 164 ASP A CA 1
ATOM 873 C C . ASP A 1 112 ? -4.832 10.746 -11.103 1.00 33.67 164 ASP A C 1
ATOM 874 O O . ASP A 1 112 ? -5.669 11.414 -10.478 1.00 32.05 164 ASP A O 1
ATOM 879 N N . ASN A 1 113 ? -5.066 9.513 -11.555 1.00 30.95 165 ASN A N 1
ATOM 880 C CA . ASN A 1 113 ? -6.059 8.636 -10.939 1.00 29.76 165 ASN A CA 1
ATOM 881 C C . ASN A 1 113 ? -5.325 7.856 -9.862 1.00 35.30 165 ASN A C 1
ATOM 882 O O . ASN A 1 113 ? -4.078 7.828 -9.847 1.00 30.21 165 ASN A O 1
ATOM 887 N N . ASP A 1 114 ? -6.083 7.200 -8.982 1.00 28.81 166 ASP A N 1
ATOM 888 C CA . ASP A 1 114 ? -5.511 6.201 -8.078 1.00 22.74 166 ASP A CA 1
ATOM 889 C C . ASP A 1 114 ? -5.519 4.876 -8.832 1.00 24.83 166 ASP A C 1
ATOM 890 O O . ASP A 1 114 ? -6.530 4.182 -8.904 1.00 30.78 166 ASP A O 1
ATOM 895 N N . ASN A 1 115 ? -4.372 4.530 -9.404 1.00 29.82 167 ASN A N 1
ATOM 896 C CA . ASN A 1 115 ? -4.317 3.428 -10.361 1.00 37.96 167 ASN A CA 1
ATOM 897 C C . ASN A 1 115 ? -4.199 2.065 -9.701 1.00 34.07 167 ASN A C 1
ATOM 898 O O . ASN A 1 115 ? -4.550 1.040 -10.296 1.00 29.21 167 ASN A O 1
ATOM 903 N N . ILE A 1 116 ? -3.727 2.061 -8.460 1.00 33.70 168 ILE A N 1
ATOM 904 C CA . ILE A 1 116 ? -3.772 0.856 -7.644 1.00 26.82 168 ILE A CA 1
ATOM 905 C C . ILE A 1 116 ? -5.228 0.513 -7.279 1.00 27.66 168 ILE A C 1
ATOM 906 O O . ILE A 1 116 ? -5.687 -0.594 -7.531 1.00 27.45 168 ILE A O 1
ATOM 911 N N . LEU A 1 117 ? -5.957 1.484 -6.757 1.00 30.37 169 LEU A N 1
ATOM 912 C CA . LEU A 1 117 ? -7.348 1.293 -6.365 1.00 30.31 169 LEU A CA 1
ATOM 913 C C . LEU A 1 117 ? -8.217 0.914 -7.565 1.00 25.01 169 LEU A C 1
ATOM 914 O O . LEU A 1 117 ? -9.006 -0.045 -7.493 1.00 21.57 169 LEU A O 1
ATOM 919 N N . ALA A 1 118 ? -8.021 1.613 -8.686 1.00 33.38 170 ALA A N 1
ATOM 920 C CA . ALA A 1 118 ? -8.763 1.325 -9.923 1.00 25.52 170 ALA A CA 1
ATOM 921 C C . ALA A 1 118 ? -8.617 -0.139 -10.315 1.00 37.76 170 ALA A C 1
ATOM 922 O O . ALA A 1 118 ? -9.633 -0.831 -10.549 1.00 36.17 170 ALA A O 1
ATOM 924 N N . SER A 1 119 ? -7.362 -0.612 -10.328 1.00 20.43 171 SER A N 1
ATOM 925 C CA A SER A 1 119 ? -7.079 -2.007 -10.668 0.50 24.47 171 SER A CA 1
ATOM 926 C CA B SER A 1 119 ? -7.048 -1.996 -10.654 0.50 18.15 171 SER A CA 1
ATOM 927 C C . SER A 1 119 ? -7.607 -2.985 -9.630 1.00 26.37 171 SER A C 1
ATOM 928 O O . SER A 1 119 ? -8.137 -4.046 -9.993 1.00 23.44 171 SER A O 1
ATOM 933 N N . GLU A 1 120 ? -7.478 -2.629 -8.350 1.00 25.06 172 GLU A N 1
ATOM 934 C CA . GLU A 1 120 ? -8.006 -3.443 -7.272 1.00 23.49 172 GLU A CA 1
ATOM 935 C C . GLU A 1 120 ? -9.517 -3.593 -7.381 1.00 26.16 172 GLU A C 1
ATOM 936 O O . GLU A 1 120 ? -10.026 -4.676 -7.166 1.00 31.49 172 GLU A O 1
ATOM 942 N N . ASN A 1 121 ? -10.211 -2.498 -7.705 1.00 23.33 173 ASN A N 1
ATOM 943 C CA . ASN A 1 121 ? -11.645 -2.520 -7.951 1.00 33.05 173 ASN A CA 1
ATOM 944 C C . ASN A 1 121 ? -12.013 -3.445 -9.104 1.00 34.07 173 ASN A C 1
ATOM 945 O O . ASN A 1 121 ? -12.974 -4.213 -9.006 1.00 36.79 173 ASN A O 1
ATOM 950 N N . LEU A 1 122 ? -11.252 -3.359 -10.195 1.00 29.58 174 LEU A N 1
ATOM 951 C CA . LEU A 1 122 ? -11.503 -4.202 -11.360 1.00 18.05 174 LEU A CA 1
ATOM 952 C C . LEU A 1 122 ? -11.198 -5.660 -11.052 1.00 32.38 174 LEU A C 1
ATOM 953 O O . LEU A 1 122 ? -12.021 -6.536 -11.362 1.00 27.24 174 LEU A O 1
ATOM 958 N N . THR A 1 123 ? -10.038 -5.909 -10.431 1.00 24.19 175 THR A N 1
ATOM 959 C CA . THR A 1 123 ? -9.620 -7.274 -10.111 1.00 27.72 175 THR A CA 1
ATOM 960 C C . THR A 1 123 ? -10.614 -7.919 -9.137 1.00 28.28 175 THR A C 1
ATOM 961 O O . THR A 1 123 ? -10.951 -9.077 -9.298 1.00 29.47 175 THR A O 1
ATOM 965 N N . ARG A 1 124 ? -11.075 -7.167 -8.138 1.00 32.35 176 ARG A N 1
ATOM 966 C CA . ARG A 1 124 ? -12.080 -7.663 -7.178 1.00 34.87 176 ARG A CA 1
ATOM 967 C C . ARG A 1 124 ? -13.370 -8.086 -7.868 1.00 33.26 176 ARG A C 1
ATOM 968 O O . ARG A 1 124 ? -13.906 -9.153 -7.576 1.00 35.46 176 ARG A O 1
ATOM 976 N N . HIS A 1 125 ? -13.847 -7.246 -8.784 1.00 36.83 177 HIS A N 1
ATOM 977 C CA . HIS A 1 125 ? -15.090 -7.504 -9.527 1.00 42.23 177 HIS A CA 1
ATOM 978 C C . HIS A 1 125 ? -15.091 -8.821 -10.299 1.00 44.02 177 HIS A C 1
ATOM 979 O O . HIS A 1 125 ? -16.097 -9.559 -10.270 1.00 37.24 177 HIS A O 1
ATOM 986 N N . VAL A 1 126 ? -13.981 -9.118 -10.986 1.00 36.28 178 VAL A N 1
ATOM 987 C CA . VAL A 1 126 ? -13.894 -10.379 -11.732 1.00 36.74 178 VAL A CA 1
ATOM 988 C C . VAL A 1 126 ? -13.890 -11.583 -10.793 1.00 31.06 178 VAL A C 1
ATOM 989 O O . VAL A 1 126 ? -14.485 -12.617 -11.108 1.00 36.45 178 VAL A O 1
ATOM 993 N N . ILE A 1 127 ? -13.278 -11.416 -9.619 1.00 40.75 179 ILE A N 1
ATOM 994 C CA . ILE A 1 127 ? -13.251 -12.466 -8.590 1.00 37.81 179 ILE A CA 1
ATOM 995 C C . ILE A 1 127 ? -14.652 -12.707 -8.032 1.00 35.47 179 ILE A C 1
ATOM 996 O O . ILE A 1 127 ? -15.052 -13.852 -7.835 1.00 44.77 179 ILE A O 1
ATOM 1001 N N . GLU A 1 128 ? -15.405 -11.621 -7.849 1.00 38.05 180 GLU A N 1
ATOM 1002 C CA . GLU A 1 128 ? -16.807 -11.676 -7.416 1.00 46.60 180 GLU A CA 1
ATOM 1003 C C . GLU A 1 128 ? -17.714 -12.454 -8.371 1.00 41.47 180 GLU A C 1
ATOM 1004 O O . GLU A 1 128 ? -18.732 -12.988 -7.946 1.00 43.42 180 GLU A O 1
ATOM 1010 N N . GLN A 1 129 ? -17.340 -12.523 -9.649 1.00 43.20 181 GLN A N 1
ATOM 1011 C CA . GLN A 1 129 ? -18.082 -13.327 -10.627 1.00 42.90 181 GLN A CA 1
ATOM 1012 C C . GLN A 1 129 ? -17.711 -14.810 -10.538 1.00 43.89 181 GLN A C 1
ATOM 1013 O O . GLN A 1 129 ? -18.460 -15.669 -10.996 1.00 42.69 181 GLN A O 1
ATOM 1019 N N . GLY A 1 130 ? -16.551 -15.097 -9.948 1.00 44.70 182 GLY A N 1
ATOM 1020 C CA . GLY A 1 130 ? -16.080 -16.466 -9.768 1.00 45.28 182 GLY A CA 1
ATOM 1021 C C . GLY A 1 130 ? -15.002 -16.835 -10.765 1.00 47.39 182 GLY A C 1
ATOM 1022 O O . GLY A 1 130 ? -15.303 -17.168 -11.906 1.00 53.76 182 GLY A O 1
ATOM 1023 N N . VAL A 1 131 ? -13.742 -16.760 -10.340 1.00 47.88 183 VAL A N 1
ATOM 1024 C CA . VAL A 1 131 ? -12.623 -17.165 -11.194 1.00 53.02 183 VAL A CA 1
ATOM 1025 C C . VAL A 1 131 ? -11.618 -18.008 -10.439 1.00 52.35 183 VAL A C 1
ATOM 1026 O O . VAL A 1 131 ? -11.489 -17.899 -9.221 1.00 62.14 183 VAL A O 1
ATOM 1030 N N . ASP A 1 132 ? -10.893 -18.835 -11.177 1.00 47.79 184 ASP A N 1
ATOM 1031 C CA . ASP A 1 132 ? -9.845 -19.647 -10.593 1.00 53.90 184 ASP A CA 1
ATOM 1032 C C . ASP A 1 132 ? -8.481 -19.027 -10.849 1.00 52.48 184 ASP A C 1
ATOM 1033 O O . ASP A 1 132 ? -7.658 -18.947 -9.941 1.00 54.68 184 ASP A O 1
ATOM 1038 N N . GLU A 1 133 ? -8.266 -18.566 -12.079 1.00 49.25 185 GLU A N 1
ATOM 1039 C CA . GLU A 1 133 ? -6.970 -18.070 -12.516 1.00 48.87 185 GLU A CA 1
ATOM 1040 C C . GLU A 1 133 ? -7.095 -16.710 -13.219 1.00 46.24 185 GLU A C 1
ATOM 1041 O O . GLU A 1 133 ? -8.055 -16.467 -13.939 1.00 49.26 185 GLU A O 1
ATOM 1047 N N . LEU A 1 134 ? -6.121 -15.830 -12.991 1.00 41.51 186 LEU A N 1
ATOM 1048 C CA . LEU A 1 134 ? -6.120 -14.480 -13.564 1.00 39.70 186 LEU A CA 1
ATOM 1049 C C . LEU A 1 134 ? -4.880 -14.204 -14.417 1.00 36.81 186 LEU A C 1
ATOM 1050 O O . LEU A 1 134 ? -3.781 -14.669 -14.104 1.00 37.07 186 LEU A O 1
ATOM 1055 N N . ILE A 1 135 ? -5.072 -13.445 -15.496 1.00 37.79 187 ILE A N 1
ATOM 1056 C CA . ILE A 1 135 ? -3.987 -13.021 -16.388 1.00 34.53 187 ILE A CA 1
ATOM 1057 C C . ILE A 1 135 ? -4.032 -11.499 -16.552 1.00 37.20 187 ILE A C 1
ATOM 1058 O O . ILE A 1 135 ? -5.082 -10.942 -16.886 1.00 31.03 187 ILE A O 1
ATOM 1063 N N . PHE A 1 136 ? -2.909 -10.832 -16.277 1.00 32.33 188 PHE A N 1
ATOM 1064 C CA . PHE A 1 136 ? -2.761 -9.410 -16.577 1.00 32.95 188 PHE A CA 1
ATOM 1065 C C . PHE A 1 136 ? -1.834 -9.226 -17.769 1.00 33.57 188 PHE A C 1
ATOM 1066 O O . PHE A 1 136 ? -0.718 -9.742 -17.784 1.00 27.65 188 PHE A O 1
ATOM 1074 N N . ILE A 1 137 ? -2.303 -8.474 -18.758 1.00 24.94 189 ILE A N 1
ATOM 1075 C CA . ILE A 1 137 ? -1.519 -8.213 -19.954 1.00 29.70 189 ILE A CA 1
ATOM 1076 C C . ILE A 1 137 ? -1.103 -6.742 -20.003 1.00 27.98 189 ILE A C 1
ATOM 1077 O O . ILE A 1 137 ? -1.938 -5.845 -19.905 1.00 35.47 189 ILE A O 1
ATOM 1082 N N . THR A 1 138 ? 0.196 -6.503 -20.132 1.00 37.61 190 THR A N 1
ATOM 1083 C CA . THR A 1 138 ? 0.725 -5.142 -20.140 1.00 37.30 190 THR A CA 1
ATOM 1084 C C . THR A 1 138 ? 1.622 -4.842 -21.354 1.00 39.17 190 THR A C 1
ATOM 1085 O O . THR A 1 138 ? 1.997 -5.748 -22.110 1.00 32.74 190 THR A O 1
ATOM 1089 N N . GLU A 1 139 ? 1.923 -3.558 -21.537 1.00 42.58 191 GLU A N 1
ATOM 1090 C CA . GLU A 1 139 ? 2.798 -3.067 -22.601 1.00 51.86 191 GLU A CA 1
ATOM 1091 C C . GLU A 1 139 ? 4.175 -2.739 -22.058 1.00 42.72 191 GLU A C 1
ATOM 1092 O O . GLU A 1 139 ? 4.321 -2.397 -20.892 1.00 46.23 191 GLU A O 1
ATOM 1098 N N . LYS A 1 140 ? 5.173 -2.800 -22.931 1.00 48.58 192 LYS A N 1
ATOM 1099 C CA . LYS A 1 140 ? 6.550 -2.477 -22.576 1.00 57.71 192 LYS A CA 1
ATOM 1100 C C . LYS A 1 140 ? 6.749 -0.996 -22.229 1.00 57.78 192 LYS A C 1
ATOM 1101 O O . LYS A 1 140 ? 5.910 -0.141 -22.543 1.00 48.90 192 LYS A O 1
ATOM 1107 N N . GLY A 1 141 ? 7.878 -0.711 -21.584 1.00 66.90 193 GLY A N 1
ATOM 1108 C CA . GLY A 1 141 ? 8.149 0.602 -21.014 1.00 69.26 193 GLY A CA 1
ATOM 1109 C C . GLY A 1 141 ? 8.010 0.530 -19.506 1.00 75.04 193 GLY A C 1
ATOM 1110 O O . GLY A 1 141 ? 7.146 -0.177 -18.983 1.00 70.93 193 GLY A O 1
ATOM 1111 N N . ASN A 1 142 ? 8.860 1.265 -18.799 1.00 82.59 194 ASN A N 1
ATOM 1112 C CA . ASN A 1 142 ? 8.811 1.287 -17.339 1.00 87.61 194 ASN A CA 1
ATOM 1113 C C . ASN A 1 142 ? 7.830 2.348 -16.821 1.00 82.59 194 ASN A C 1
ATOM 1114 O O . ASN A 1 142 ? 8.177 3.164 -15.959 1.00 87.56 194 ASN A O 1
ATOM 1119 N N . PHE A 1 143 ? 6.607 2.322 -17.354 1.00 69.47 195 PHE A N 1
ATOM 1120 C CA . PHE A 1 143 ? 5.587 3.322 -17.042 1.00 61.61 195 PHE A CA 1
ATOM 1121 C C . PHE A 1 143 ? 4.948 3.075 -15.688 1.00 58.87 195 PHE A C 1
ATOM 1122 O O . PHE A 1 143 ? 4.597 1.942 -15.357 1.00 62.72 195 PHE A O 1
ATOM 1130 N N . GLU A 1 144 ? 4.801 4.151 -14.920 1.00 47.09 196 GLU A N 1
ATOM 1131 C CA A GLU A 1 144 ? 4.262 4.053 -13.573 0.50 40.93 196 GLU A CA 1
ATOM 1132 C CA B GLU A 1 144 ? 4.243 4.098 -13.570 0.50 40.35 196 GLU A CA 1
ATOM 1133 C C . GLU A 1 144 ? 2.798 3.602 -13.533 1.00 38.07 196 GLU A C 1
ATOM 1134 O O . GLU A 1 144 ? 2.386 2.973 -12.577 1.00 32.59 196 GLU A O 1
ATOM 1145 N N . VAL A 1 145 ? 2.032 3.901 -14.582 1.00 30.61 197 VAL A N 1
ATOM 1146 C CA . VAL A 1 145 ? 0.631 3.478 -14.679 1.00 38.51 197 VAL A CA 1
ATOM 1147 C C . VAL A 1 145 ? 0.558 1.938 -14.743 1.00 35.00 197 VAL A C 1
ATOM 1148 O O . VAL A 1 145 ? -0.249 1.302 -14.047 1.00 37.34 197 VAL A O 1
ATOM 1152 N N . SER A 1 146 ? 1.451 1.366 -15.547 1.00 34.70 198 SER A N 1
ATOM 1153 C CA . SER A 1 146 ? 1.659 -0.067 -15.643 1.00 34.13 198 SER A CA 1
ATOM 1154 C C . SER A 1 146 ? 2.025 -0.675 -14.286 1.00 37.99 198 SER A C 1
ATOM 1155 O O . SER A 1 146 ? 1.365 -1.621 -13.846 1.00 33.64 198 SER A O 1
ATOM 1158 N N . LYS A 1 147 ? 3.029 -0.102 -13.611 1.00 30.63 199 LYS A N 1
ATOM 1159 C CA . LYS A 1 147 ? 3.454 -0.578 -12.285 1.00 36.16 199 LYS A CA 1
ATOM 1160 C C . LYS A 1 147 ? 2.324 -0.529 -11.251 1.00 31.05 199 LYS A C 1
ATOM 1161 O O . LYS A 1 147 ? 2.148 -1.462 -10.470 1.00 29.07 199 LYS A O 1
ATOM 1167 N N . ASP A 1 148 ? 1.589 0.578 -11.237 1.00 27.24 200 ASP A N 1
ATOM 1168 C CA . ASP A 1 148 ? 0.455 0.757 -10.324 1.00 35.18 200 ASP A CA 1
ATOM 1169 C C . ASP A 1 148 ? -0.690 -0.235 -10.559 1.00 22.63 200 ASP A C 1
ATOM 1170 O O . ASP A 1 148 ? -1.222 -0.781 -9.613 1.00 27.94 200 ASP A O 1
ATOM 1175 N N . ARG A 1 149 ? -1.050 -0.453 -11.825 1.00 31.86 201 ARG A N 1
ATOM 1176 C CA . ARG A 1 149 ? -2.147 -1.363 -12.177 1.00 31.35 201 ARG A CA 1
ATOM 1177 C C . ARG A 1 149 ? -1.772 -2.836 -11.981 1.00 32.85 201 ARG A C 1
ATOM 1178 O O . ARG A 1 149 ? -2.601 -3.625 -11.531 1.00 26.07 201 ARG A O 1
ATOM 1186 N N . ILE A 1 150 ? -0.526 -3.195 -12.301 1.00 31.32 202 ILE A N 1
ATOM 1187 C CA . ILE A 1 150 ? 0.017 -4.511 -11.941 1.00 23.81 202 ILE A CA 1
ATOM 1188 C C . ILE A 1 150 ? -0.021 -4.737 -10.421 1.00 30.76 202 ILE A C 1
ATOM 1189 O O . ILE A 1 150 ? -0.524 -5.767 -9.961 1.00 35.76 202 ILE A O 1
ATOM 1194 N N . GLN A 1 151 ? 0.481 -3.774 -9.645 1.00 30.47 203 GLN A N 1
ATOM 1195 C CA . GLN A 1 151 ? 0.463 -3.883 -8.179 1.00 28.94 203 GLN A CA 1
ATOM 1196 C C . GLN A 1 151 ? -0.944 -4.113 -7.576 1.00 34.63 203 GLN A C 1
ATOM 1197 O O . GLN A 1 151 ? -1.113 -4.952 -6.695 1.00 36.57 203 GLN A O 1
ATOM 1203 N N . GLY A 1 152 ? -1.943 -3.383 -8.060 1.00 27.83 204 GLY A N 1
ATOM 1204 C CA . GLY A 1 152 ? -3.308 -3.550 -7.569 1.00 33.04 204 GLY A CA 1
ATOM 1205 C C . GLY A 1 152 ? -3.887 -4.908 -7.924 1.00 33.59 204 GLY A C 1
ATOM 1206 O O . GLY A 1 152 ? -4.668 -5.485 -7.165 1.00 30.78 204 GLY A O 1
ATOM 1207 N N . PHE A 1 153 ? -3.492 -5.413 -9.089 1.00 32.26 205 PHE A N 1
ATOM 1208 C CA . PHE A 1 153 ? -3.949 -6.698 -9.596 1.00 33.59 205 PHE A CA 1
ATOM 1209 C C . PHE A 1 153 ? -3.381 -7.835 -8.751 1.00 40.95 205 PHE A C 1
ATOM 1210 O O . PHE A 1 153 ? -4.124 -8.720 -8.299 1.00 38.68 205 PHE A O 1
ATOM 1218 N N . GLU A 1 154 ? -2.059 -7.800 -8.571 1.00 27.20 206 GLU A N 1
ATOM 1219 C CA . GLU A 1 154 ? -1.316 -8.780 -7.794 1.00 33.80 206 GLU A CA 1
ATOM 1220 C C . GLU A 1 154 ? -1.763 -8.822 -6.336 1.00 33.28 206 GLU A C 1
ATOM 1221 O O . GLU A 1 154 ? -1.743 -9.879 -5.715 1.00 37.80 206 GLU A O 1
ATOM 1227 N N . THR A 1 155 ? -2.127 -7.666 -5.784 1.00 31.05 207 THR A N 1
ATOM 1228 C CA . THR A 1 155 ? -2.570 -7.592 -4.390 1.00 33.91 207 THR A CA 1
ATOM 1229 C C . THR A 1 155 ? -3.932 -8.252 -4.165 1.00 34.79 207 THR A C 1
ATOM 1230 O O . THR A 1 155 ? -4.068 -9.025 -3.224 1.00 41.98 207 THR A O 1
ATOM 1234 N N . VAL A 1 156 ? -4.918 -7.989 -5.027 1.00 33.83 208 VAL A N 1
ATOM 1235 C CA . VAL A 1 156 ? -6.247 -8.615 -4.865 1.00 40.09 208 VAL A CA 1
ATOM 1236 C C . VAL A 1 156 ? -6.186 -10.116 -5.164 1.00 41.21 208 VAL A C 1
ATOM 1237 O O . VAL A 1 156 ? -6.794 -10.932 -4.460 1.00 34.44 208 VAL A O 1
ATOM 1241 N N . ALA A 1 157 ? -5.398 -10.471 -6.173 1.00 45.22 209 ALA A N 1
ATOM 1242 C CA . ALA A 1 157 ? -5.156 -11.864 -6.512 1.00 35.64 209 ALA A CA 1
ATOM 1243 C C . ALA A 1 157 ? -4.479 -12.629 -5.378 1.00 39.15 209 ALA A C 1
ATOM 1244 O O . ALA A 1 157 ? -4.844 -13.771 -5.111 1.00 36.82 209 ALA A O 1
ATOM 1246 N N . SER A 1 158 ? -3.510 -12.012 -4.704 1.00 34.49 210 SER A N 1
ATOM 1247 C CA . SER A 1 158 ? -2.846 -12.691 -3.582 1.00 43.21 210 SER A CA 1
ATOM 1248 C C . SER A 1 158 ? -3.756 -12.728 -2.359 1.00 40.89 210 SER A C 1
ATOM 1249 O O . SER A 1 158 ? -3.794 -13.732 -1.646 1.00 38.93 210 SER A O 1
ATOM 1252 N N . GLN A 1 159 ? -4.497 -11.638 -2.146 1.00 37.23 211 GLN A N 1
ATOM 1253 C CA . GLN A 1 159 ? -5.472 -11.532 -1.051 1.00 38.45 211 GLN A CA 1
ATOM 1254 C C . GLN A 1 159 ? -6.541 -12.642 -1.070 1.00 39.26 211 GLN A C 1
ATOM 1255 O O . GLN A 1 159 ? -6.985 -13.117 -0.017 1.00 33.97 211 GLN A O 1
ATOM 1261 N N . PHE A 1 160 ? -6.931 -13.066 -2.266 1.00 33.79 212 PHE A N 1
ATOM 1262 C CA . PHE A 1 160 ? -7.904 -14.139 -2.406 1.00 39.51 212 PHE A CA 1
ATOM 1263 C C . PHE A 1 160 ? -7.236 -15.472 -2.758 1.00 44.65 212 PHE A C 1
ATOM 1264 O O . PHE A 1 160 ? -7.922 -16.457 -3.090 1.00 34.23 212 PHE A O 1
ATOM 1272 N N . ASN A 1 161 ? -5.900 -15.487 -2.633 1.00 38.93 213 ASN A N 1
ATOM 1273 C CA . ASN A 1 161 ? -5.049 -16.672 -2.873 1.00 48.92 213 ASN A CA 1
ATOM 1274 C C . ASN A 1 161 ? -5.332 -17.352 -4.217 1.00 48.38 213 ASN A C 1
ATOM 1275 O O . ASN A 1 161 ? -5.539 -18.569 -4.294 1.00 52.40 213 ASN A O 1
ATOM 1280 N N . LEU A 1 162 ? -5.370 -16.539 -5.268 1.00 47.10 214 LEU A N 1
ATOM 1281 C CA . LEU A 1 162 ? -5.620 -17.015 -6.628 1.00 48.40 214 LEU A CA 1
ATOM 1282 C C . LEU A 1 162 ? -4.333 -17.110 -7.434 1.00 47.55 214 LEU A C 1
ATOM 1283 O O . LEU A 1 162 ? -3.374 -16.368 -7.185 1.00 41.54 214 LEU A O 1
ATOM 1288 N N . ASP A 1 163 ? -4.316 -18.038 -8.388 1.00 43.49 215 ASP A N 1
ATOM 1289 C CA . ASP A 1 163 ? -3.199 -18.168 -9.306 1.00 46.09 215 ASP A CA 1
ATOM 1290 C C . ASP A 1 163 ? -3.307 -17.088 -10.358 1.00 48.29 215 ASP A C 1
ATOM 1291 O O . ASP A 1 163 ? -4.397 -16.797 -10.857 1.00 49.86 215 ASP A O 1
ATOM 1296 N N . TYR A 1 164 ? -2.170 -16.481 -10.674 1.00 41.84 216 TYR A N 1
ATOM 1297 C CA . TYR A 1 164 ? -2.121 -15.429 -11.672 1.00 44.09 216 TYR A CA 1
ATOM 1298 C C . TYR A 1 164 ? -0.791 -15.403 -12.407 1.00 45.12 216 TYR A C 1
ATOM 1299 O O . TYR A 1 164 ? 0.215 -15.894 -11.892 1.00 34.82 216 TYR A O 1
ATOM 1308 N N . GLN A 1 165 ? -0.806 -14.797 -13.595 1.00 41.10 217 GLN A N 1
ATOM 1309 C CA . GLN A 1 165 ? 0.398 -14.525 -14.359 1.00 35.62 217 GLN A CA 1
ATOM 1310 C C . GLN A 1 165 ? 0.376 -13.115 -14.979 1.00 38.02 217 GLN A C 1
ATOM 1311 O O . GLN A 1 165 ? -0.691 -12.538 -15.187 1.00 39.61 217 GLN A O 1
ATOM 1317 N N . ILE A 1 166 ? 1.562 -12.566 -15.244 1.00 44.32 218 ILE A N 1
ATOM 1318 C CA . ILE A 1 166 ? 1.725 -11.273 -15.925 1.00 34.13 218 ILE A CA 1
ATOM 1319 C C . ILE A 1 166 ? 2.367 -11.563 -17.279 1.00 35.20 218 ILE A C 1
ATOM 1320 O O . ILE A 1 166 ? 3.346 -12.316 -17.368 1.00 33.13 218 ILE A O 1
ATOM 1325 N N . ILE A 1 167 ? 1.797 -10.994 -18.334 1.00 32.63 219 ILE A N 1
ATOM 1326 C CA . ILE A 1 167 ? 2.368 -11.089 -19.671 1.00 33.50 219 ILE A CA 1
ATOM 1327 C C . ILE A 1 167 ? 2.672 -9.677 -20.147 1.00 41.75 219 ILE A C 1
ATOM 1328 O O . ILE A 1 167 ? 1.790 -8.815 -20.154 1.00 41.63 219 ILE A O 1
ATOM 1333 N N . GLU A 1 168 ? 3.927 -9.444 -20.518 1.00 33.44 220 GLU A N 1
ATOM 1334 C CA . GLU A 1 168 ? 4.328 -8.194 -21.135 1.00 34.26 220 GLU A CA 1
ATOM 1335 C C . GLU A 1 168 ? 4.492 -8.427 -22.631 1.00 33.24 220 GLU A C 1
ATOM 1336 O O . GLU A 1 168 ? 5.182 -9.352 -23.061 1.00 43.81 220 GLU A O 1
ATOM 1342 N N . THR A 1 169 ? 3.846 -7.591 -23.428 1.00 34.86 221 THR A N 1
ATOM 1343 C CA . THR A 1 169 ? 3.809 -7.819 -24.859 1.00 32.30 221 THR A CA 1
ATOM 1344 C C . THR A 1 169 ? 3.851 -6.514 -25.621 1.00 37.39 221 THR A C 1
ATOM 1345 O O . THR A 1 169 ? 3.500 -5.463 -25.077 1.00 42.01 221 THR A O 1
ATOM 1349 N N . SER A 1 170 ? 4.311 -6.577 -26.870 1.00 37.32 222 SER A N 1
ATOM 1350 C CA . SER A 1 170 ? 4.118 -5.471 -27.803 1.00 40.10 222 SER A CA 1
ATOM 1351 C C . SER A 1 170 ? 2.738 -5.637 -28.445 1.00 38.66 222 SER A C 1
ATOM 1352 O O . SER A 1 170 ? 2.167 -6.728 -28.417 1.00 34.87 222 SER A O 1
ATOM 1355 N N . ASN A 1 171 ? 2.228 -4.569 -29.050 1.00 44.08 223 ASN A N 1
ATOM 1356 C CA . ASN A 1 171 ? 0.950 -4.597 -29.785 1.00 54.53 223 ASN A CA 1
ATOM 1357 C C . ASN A 1 171 ? 0.912 -5.396 -31.108 1.00 56.59 223 ASN A C 1
ATOM 1358 O O . ASN A 1 171 ? -0.107 -5.382 -31.805 1.00 61.71 223 ASN A O 1
ATOM 1363 N N . GLU A 1 172 ? 2.011 -6.067 -31.458 1.00 54.99 224 GLU A N 1
ATOM 1364 C CA . GLU A 1 172 ? 2.107 -6.809 -32.722 1.00 57.19 224 GLU A CA 1
ATOM 1365 C C . GLU A 1 172 ? 1.220 -8.054 -32.715 1.00 58.06 224 GLU A C 1
ATOM 1366 O O . GLU A 1 172 ? 1.316 -8.885 -31.810 1.00 61.37 224 GLU A O 1
ATOM 1372 N N . ARG A 1 173 ? 0.361 -8.150 -33.731 1.00 50.40 225 ARG A N 1
ATOM 1373 C CA . ARG A 1 173 ? -0.529 -9.288 -33.976 1.00 44.40 225 ARG A CA 1
ATOM 1374 C C . ARG A 1 173 ? 0.140 -10.641 -33.770 1.00 46.44 225 ARG A C 1
ATOM 1375 O O . ARG A 1 173 ? -0.334 -11.452 -32.975 1.00 44.84 225 ARG A O 1
ATOM 1383 N N . GLU A 1 174 ? 1.237 -10.863 -34.494 1.00 45.74 226 GLU A N 1
ATOM 1384 C CA . GLU A 1 174 ? 2.034 -12.086 -34.405 1.00 56.89 226 GLU A CA 1
ATOM 1385 C C . GLU A 1 174 ? 2.452 -12.388 -32.966 1.00 46.97 226 GLU A C 1
ATOM 1386 O O . GLU A 1 174 ? 2.323 -13.527 -32.502 1.00 47.52 226 GLU A O 1
ATOM 1392 N N . VAL A 1 175 ? 2.921 -11.360 -32.262 1.00 49.32 227 VAL A N 1
ATOM 1393 C CA . VAL A 1 175 ? 3.421 -11.523 -30.894 1.00 43.02 227 VAL A CA 1
ATOM 1394 C C . VAL A 1 175 ? 2.305 -11.885 -29.913 1.00 40.06 227 VAL A C 1
ATOM 1395 O O . VAL A 1 175 ? 2.472 -12.823 -29.127 1.00 41.41 227 VAL A O 1
ATOM 1399 N N . ILE A 1 176 ? 1.181 -11.163 -29.977 1.00 33.14 228 ILE A N 1
ATOM 1400 C CA . ILE A 1 176 ? -0.003 -11.456 -29.157 1.00 39.19 228 ILE A CA 1
ATOM 1401 C C . ILE A 1 176 ? -0.502 -12.873 -29.443 1.00 34.41 228 ILE A C 1
ATOM 1402 O O . ILE A 1 176 ? -0.738 -13.650 -28.509 1.00 39.87 228 ILE A O 1
ATOM 1407 N N . LEU A 1 177 ? -0.641 -13.195 -30.734 1.00 37.44 229 LEU A N 1
ATOM 1408 C CA . LEU A 1 177 ? -1.064 -14.520 -31.195 1.00 42.26 229 LEU A CA 1
ATOM 1409 C C . LEU A 1 177 ? -0.249 -15.645 -30.579 1.00 40.45 229 LEU A C 1
ATOM 1410 O O . LEU A 1 177 ? -0.823 -16.634 -30.127 1.00 45.62 229 LEU A O 1
ATOM 1415 N N . ASN A 1 178 ? 1.073 -15.482 -30.538 1.00 39.88 230 ASN A N 1
ATOM 1416 C CA . ASN A 1 178 ? 1.950 -16.502 -29.965 1.00 38.90 230 ASN A CA 1
ATOM 1417 C C . ASN A 1 178 ? 1.690 -16.712 -28.474 1.00 39.41 230 ASN A C 1
ATOM 1418 O O . ASN A 1 178 ? 1.639 -17.850 -28.005 1.00 40.57 230 ASN A O 1
ATOM 1423 N N . TYR A 1 179 ? 1.518 -15.609 -27.743 1.00 37.50 231 TYR A N 1
ATOM 1424 C CA . TYR A 1 179 ? 1.192 -15.668 -26.320 1.00 36.63 231 TYR A CA 1
ATOM 1425 C C . TYR A 1 179 ? -0.160 -16.337 -26.050 1.00 37.50 231 TYR A C 1
ATOM 1426 O O . TYR A 1 179 ? -0.273 -17.117 -25.114 1.00 35.83 231 TYR A O 1
ATOM 1435 N N . MET A 1 180 ? -1.173 -16.037 -26.863 1.00 30.38 232 MET A N 1
ATOM 1436 C CA . MET A 1 180 ? -2.490 -16.640 -26.663 1.00 37.01 232 MET A CA 1
ATOM 1437 C C . MET A 1 180 ? -2.551 -18.081 -27.157 1.00 35.94 232 MET A C 1
ATOM 1438 O O . MET A 1 180 ? -3.306 -18.872 -26.607 1.00 34.63 232 MET A O 1
ATOM 1443 N N . GLN A 1 181 ? -1.757 -18.419 -28.180 1.00 44.10 233 GLN A N 1
ATOM 1444 C CA . GLN A 1 181 ? -1.593 -19.819 -28.627 1.00 38.56 233 GLN A CA 1
ATOM 1445 C C . GLN A 1 181 ? -1.096 -20.723 -27.506 1.00 41.60 233 GLN A C 1
ATOM 1446 O O . GLN A 1 181 ? -1.629 -21.821 -27.305 1.00 38.58 233 GLN A O 1
ATOM 1452 N N . ASN A 1 182 ? -0.087 -20.246 -26.774 1.00 36.64 234 ASN A N 1
ATOM 1453 C CA . ASN A 1 182 ? 0.416 -20.916 -25.570 1.00 38.01 234 ASN A CA 1
ATOM 1454 C C . ASN A 1 182 ? -0.629 -21.222 -24.500 1.00 43.28 234 ASN A C 1
ATOM 1455 O O . ASN A 1 182 ? -0.495 -22.205 -23.770 1.00 43.76 234 ASN A O 1
ATOM 1460 N N . LEU A 1 183 ? -1.660 -20.380 -24.409 1.00 36.40 235 LEU A N 1
ATOM 1461 C CA . LEU A 1 183 ? -2.665 -20.491 -23.355 1.00 28.97 235 LEU A CA 1
ATOM 1462 C C . LEU A 1 183 ? -3.934 -21.159 -23.847 1.00 29.86 235 LEU A C 1
ATOM 1463 O O . LEU A 1 183 ? -4.813 -21.472 -23.055 1.00 35.50 235 LEU A O 1
ATOM 1468 N N . HIS A 1 184 ? -3.998 -21.389 -25.154 1.00 33.67 236 HIS A N 1
ATOM 1469 C CA . HIS A 1 184 ? -5.205 -21.832 -25.853 1.00 39.16 236 HIS A CA 1
ATOM 1470 C C . HIS A 1 184 ? -5.915 -23.032 -25.210 1.00 44.50 236 HIS A C 1
ATOM 1471 O O . HIS A 1 184 ? -7.128 -22.976 -24.987 1.00 38.54 236 HIS A O 1
ATOM 1478 N N . THR A 1 185 ? -5.153 -24.085 -24.894 1.00 39.99 237 THR A N 1
ATOM 1479 C CA . THR A 1 185 ? -5.692 -25.294 -24.267 1.00 41.68 237 THR A CA 1
ATOM 1480 C C . THR A 1 185 ? -6.288 -25.041 -22.878 1.00 42.72 237 THR A C 1
ATOM 1481 O O . THR A 1 185 ? -7.367 -25.544 -22.576 1.00 45.57 237 THR A O 1
ATOM 1485 N N . ARG A 1 186 ? -5.602 -24.256 -22.048 1.00 46.84 238 ARG A N 1
ATOM 1486 C CA . ARG A 1 186 ? -6.134 -23.919 -20.723 1.00 46.70 238 ARG A CA 1
ATOM 1487 C C . ARG A 1 186 ? -7.327 -22.958 -20.825 1.00 47.14 238 ARG A C 1
ATOM 1488 O O . ARG A 1 186 ? -8.311 -23.092 -20.087 1.00 40.29 238 ARG A O 1
ATOM 1496 N N . LEU A 1 187 ? -7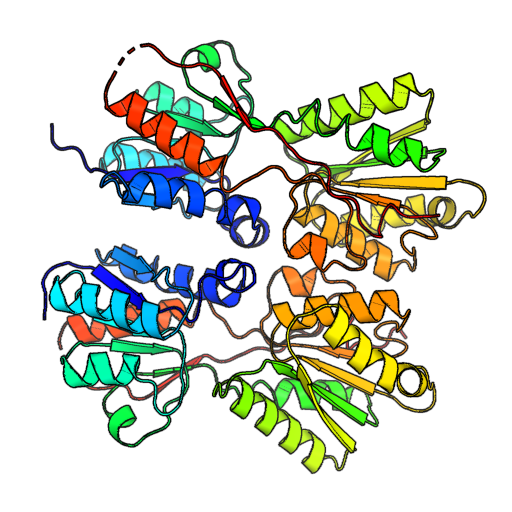.244 -22.023 -21.773 1.00 38.60 239 LEU A N 1
ATOM 1497 C CA . LEU A 1 187 ? -8.314 -21.067 -22.041 1.00 38.98 239 LEU A CA 1
ATOM 1498 C C . LEU A 1 187 ? -9.595 -21.748 -22.527 1.00 50.10 239 LEU A C 1
ATOM 1499 O O . LEU A 1 187 ? -10.676 -21.166 -22.456 1.00 53.93 239 LEU A O 1
ATOM 1504 N N . LYS A 1 188 ? -9.465 -22.989 -22.996 1.00 53.67 240 LYS A N 1
ATOM 1505 C CA A LYS A 1 188 ? -10.585 -23.775 -23.501 0.60 47.88 240 LYS A CA 1
ATOM 1506 C CA B LYS A 1 188 ? -10.629 -23.734 -23.461 0.40 45.52 240 LYS A CA 1
ATOM 1507 C C . LYS A 1 188 ? -11.046 -24.846 -22.502 1.00 43.29 240 LYS A C 1
ATOM 1508 O O . LYS A 1 188 ? -12.017 -25.560 -22.751 1.00 53.37 240 LYS A O 1
ATOM 1519 N N . ASP A 1 189 ? -10.336 -24.962 -21.382 1.00 48.96 241 ASP A N 1
ATOM 1520 C CA . ASP A 1 189 ? -10.703 -25.908 -20.334 1.00 55.86 241 ASP A CA 1
ATOM 1521 C C . ASP A 1 189 ? -11.926 -25.407 -19.559 1.00 57.41 241 ASP A C 1
ATOM 1522 O O . ASP A 1 189 ? -11.868 -24.349 -18.930 1.00 57.94 241 ASP A O 1
ATOM 1527 N N . PRO A 1 190 ? -13.032 -26.175 -19.594 1.00 58.27 242 PRO A N 1
ATOM 1528 C CA . PRO A 1 190 ? -14.297 -25.792 -18.957 1.00 56.58 242 PRO A CA 1
ATOM 1529 C C . PRO A 1 190 ? -14.269 -25.854 -17.431 1.00 57.87 242 PRO A C 1
ATOM 1530 O O . PRO A 1 190 ? -15.072 -25.186 -16.776 1.00 62.15 242 PRO A O 1
ATOM 1534 N N . ASN A 1 191 ? -13.355 -26.646 -16.878 1.00 54.77 243 ASN A N 1
ATOM 1535 C CA . ASN A 1 191 ? -13.153 -26.731 -15.428 1.00 58.31 243 ASN A CA 1
ATOM 1536 C C . ASN A 1 191 ? -12.400 -25.550 -14.806 1.00 52.73 243 ASN A C 1
ATOM 1537 O O . ASN A 1 191 ? -12.452 -25.358 -13.589 1.00 48.49 243 ASN A O 1
ATOM 1542 N N . ILE A 1 192 ? -11.688 -24.777 -15.627 1.00 50.86 244 ILE A N 1
ATOM 1543 C CA . ILE A 1 192 ? -10.931 -23.623 -15.120 1.00 51.54 244 ILE A CA 1
ATOM 1544 C C . ILE A 1 192 ? -11.555 -22.290 -15.564 1.00 45.06 244 ILE A C 1
ATOM 1545 O O . ILE A 1 192 ? -11.645 -21.986 -16.759 1.00 45.46 244 ILE A O 1
ATOM 1550 N N . LYS A 1 193 ? -11.997 -21.511 -14.583 1.00 41.39 245 LYS A N 1
ATOM 1551 C CA . LYS A 1 193 ? -12.614 -20.220 -14.852 1.00 52.52 245 LYS A CA 1
ATOM 1552 C C . LYS A 1 193 ? -11.535 -19.127 -14.913 1.00 48.07 245 LYS A C 1
ATOM 1553 O O . LYS A 1 193 ? -10.840 -18.868 -13.921 1.00 44.36 245 LYS A O 1
ATOM 1559 N N . GLN A 1 194 ? -11.372 -18.514 -16.086 1.00 43.57 246 GLN A N 1
ATOM 1560 C CA . GLN A 1 194 ? -10.319 -17.503 -16.270 1.00 43.59 246 GLN A CA 1
ATOM 1561 C C . GLN A 1 194 ? -10.801 -16.105 -16.640 1.00 38.37 246 GLN A C 1
ATOM 1562 O O . GLN A 1 194 ? -11.890 -15.926 -17.178 1.00 39.05 246 GLN A O 1
ATOM 1568 N N . ALA A 1 195 ? -9.965 -15.124 -16.325 1.00 33.80 247 ALA A N 1
ATOM 1569 C CA . ALA A 1 195 ? -10.182 -13.735 -16.698 1.00 32.32 247 ALA A CA 1
ATOM 1570 C C . ALA A 1 195 ? -8.889 -13.135 -17.235 1.00 33.47 247 ALA A C 1
ATOM 1571 O O . ALA A 1 195 ? -7.795 -13.383 -16.693 1.00 29.29 247 ALA A O 1
ATOM 1573 N N . ILE A 1 196 ? -9.023 -12.365 -18.310 1.00 29.60 248 ILE A N 1
ATOM 1574 C CA . ILE A 1 196 ? -7.903 -11.625 -18.877 1.00 34.55 248 ILE A CA 1
ATOM 1575 C C . ILE A 1 196 ? -8.121 -10.139 -18.653 1.00 34.34 248 ILE A C 1
ATOM 1576 O O . ILE A 1 196 ? -9.149 -9.580 -19.070 1.00 36.89 248 ILE A O 1
ATOM 1581 N N . ILE A 1 197 ? -7.161 -9.506 -17.982 1.00 25.51 249 ILE A N 1
ATOM 1582 C CA . ILE A 1 197 ? -7.187 -8.061 -17.798 1.00 27.81 249 ILE A CA 1
ATOM 1583 C C . ILE A 1 197 ? -6.039 -7.398 -18.560 1.00 36.35 249 ILE A C 1
ATOM 1584 O O . ILE A 1 197 ? -4.884 -7.818 -18.443 1.00 30.56 249 ILE A O 1
ATOM 1589 N N . SER A 1 198 ? -6.373 -6.385 -19.365 1.00 37.15 250 SER A N 1
ATOM 1590 C CA . SER A 1 198 ? -5.370 -5.609 -20.092 1.00 41.56 250 SER A CA 1
ATOM 1591 C C . SER A 1 198 ? -5.193 -4.243 -19.470 1.00 39.21 250 SER A C 1
ATOM 1592 O O . SER A 1 198 ? -6.154 -3.631 -18.998 1.00 42.36 250 SER A O 1
ATOM 1595 N N . LEU A 1 199 ? -3.951 -3.780 -19.522 1.00 30.88 251 LEU A N 1
ATOM 1596 C CA . LEU A 1 199 ? -3.519 -2.448 -19.111 1.00 33.20 251 LEU A CA 1
ATOM 1597 C C . LEU A 1 199 ? -4.373 -1.266 -19.611 1.00 30.21 251 LEU A C 1
ATOM 1598 O O . LEU A 1 199 ? -4.613 -0.318 -18.870 1.00 33.29 251 LEU A O 1
ATOM 1603 N N . ASP A 1 200 ? -4.814 -1.335 -20.865 1.00 25.72 252 ASP A N 1
ATOM 1604 C CA . ASP A 1 200 ? -5.405 -0.204 -21.563 1.00 31.04 252 ASP A CA 1
ATOM 1605 C C . ASP A 1 200 ? -6.246 -0.732 -22.715 1.00 25.43 252 ASP A C 1
ATOM 1606 O O . ASP A 1 200 ? -5.930 -1.766 -23.287 1.00 30.21 252 ASP A O 1
ATOM 1611 N N . ALA A 1 201 ? -7.307 -0.003 -23.051 1.00 27.07 253 ALA A N 1
ATOM 1612 C CA . ALA A 1 201 ? -8.286 -0.402 -24.060 1.00 25.72 253 ALA A CA 1
ATOM 1613 C C . ALA A 1 201 ? -7.728 -0.626 -25.475 1.00 27.73 253 ALA A C 1
ATOM 1614 O O . ALA A 1 201 ? -8.189 -1.512 -26.176 1.00 26.94 253 ALA A O 1
ATOM 1616 N N . MET A 1 202 ? -6.743 0.173 -25.887 1.00 30.28 254 MET A N 1
ATOM 1617 C CA . MET A 1 202 ? -6.151 0.049 -27.228 1.00 22.98 254 MET A CA 1
ATOM 1618 C C . MET A 1 202 ? -5.408 -1.277 -27.383 1.00 27.85 254 MET A C 1
ATOM 1619 O O . MET A 1 202 ? -5.592 -1.982 -28.378 1.00 32.12 254 MET A O 1
ATOM 1624 N N . LEU A 1 203 ? -4.617 -1.639 -26.373 1.00 27.44 255 LEU A N 1
ATOM 1625 C CA . LEU A 1 203 ? -4.014 -2.974 -26.311 1.00 29.05 255 LEU A CA 1
ATOM 1626 C C . LEU A 1 203 ? -5.085 -4.085 -26.193 1.00 28.05 255 LEU A C 1
ATOM 1627 O O . LEU A 1 203 ? -5.007 -5.100 -26.871 1.00 35.68 255 LEU A O 1
ATOM 1632 N N . HIS A 1 204 ? -6.085 -3.871 -25.344 1.00 29.48 256 HIS A N 1
ATOM 1633 C CA . HIS A 1 204 ? -7.192 -4.826 -25.164 1.00 32.59 256 HIS A CA 1
ATOM 1634 C C . HIS A 1 204 ? -7.918 -5.186 -26.456 1.00 21.42 256 HIS A C 1
ATOM 1635 O O . HIS A 1 204 ? -8.304 -6.334 -26.637 1.00 34.65 256 HIS A O 1
ATOM 1642 N N . LEU A 1 205 ? -8.096 -4.212 -27.348 1.00 29.74 257 LEU A N 1
ATOM 1643 C CA . LEU A 1 205 ? -8.778 -4.464 -28.615 1.00 26.65 257 LEU A CA 1
ATOM 1644 C C . LEU A 1 205 ? -7.996 -5.419 -29.523 1.00 33.67 257 LEU A C 1
ATOM 1645 O O . LEU A 1 205 ? -8.598 -6.200 -30.251 1.00 29.31 257 LEU A O 1
ATOM 1650 N N . ALA A 1 206 ? -6.665 -5.351 -29.469 1.00 29.44 258 ALA A N 1
ATOM 1651 C CA . ALA A 1 206 ? -5.811 -6.287 -30.201 1.00 30.55 258 ALA A CA 1
ATOM 1652 C C . ALA A 1 206 ? -5.958 -7.687 -29.610 1.00 27.19 258 ALA A C 1
ATOM 1653 O O . ALA A 1 206 ? -5.997 -8.661 -30.350 1.00 30.20 258 ALA A O 1
ATOM 1655 N N . ILE A 1 207 ? -6.028 -7.769 -28.277 1.00 25.99 259 ILE A N 1
ATOM 1656 C CA . ILE A 1 207 ? -6.245 -9.037 -27.580 1.00 27.17 259 ILE A CA 1
ATOM 1657 C C . ILE A 1 207 ? -7.560 -9.708 -28.027 1.00 24.27 259 ILE A C 1
ATOM 1658 O O . ILE A 1 207 ? -7.561 -10.887 -28.356 1.00 29.47 259 ILE A O 1
ATOM 1663 N N . LEU A 1 208 ? -8.661 -8.951 -28.040 1.00 26.28 260 LEU A N 1
ATOM 1664 C CA . LEU A 1 208 ? -9.978 -9.485 -28.418 1.00 29.65 260 LEU A CA 1
ATOM 1665 C C . LEU A 1 208 ? -9.968 -10.020 -29.845 1.00 29.59 260 LEU A C 1
ATOM 1666 O O . LEU A 1 208 ? -10.621 -11.016 -30.139 1.00 34.39 260 LEU A O 1
ATOM 1671 N N . SER A 1 209 ? -9.192 -9.363 -30.710 1.00 30.86 261 SER A N 1
ATOM 1672 C CA . SER A 1 209 ? -9.064 -9.744 -32.112 1.00 24.79 261 SER A CA 1
ATOM 1673 C C . SER A 1 209 ? -8.386 -11.099 -32.247 1.00 33.75 261 SER A C 1
ATOM 1674 O O . SER A 1 209 ? -8.830 -11.941 -33.031 1.00 42.36 261 SER A O 1
ATOM 1677 N N . VAL A 1 210 ? -7.335 -11.313 -31.456 1.00 25.22 262 VAL A N 1
ATOM 1678 C CA . VAL A 1 210 ? -6.614 -12.579 -31.458 1.00 28.06 262 VAL A CA 1
ATOM 1679 C C . VAL A 1 210 ? -7.496 -13.673 -30.840 1.00 28.17 262 VAL A C 1
ATOM 1680 O O . VAL A 1 210 ? -7.586 -14.780 -31.372 1.00 38.17 262 VAL A O 1
ATOM 1684 N N . LEU A 1 211 ? -8.188 -13.331 -29.753 1.00 28.80 263 LEU A N 1
ATOM 1685 C CA . LEU A 1 211 ? -9.143 -14.241 -29.095 1.00 33.82 263 LEU A CA 1
ATOM 1686 C C . LEU A 1 211 ? -10.277 -14.667 -30.037 1.00 31.94 263 LEU A C 1
ATOM 1687 O O . LEU A 1 211 ? -10.721 -15.813 -29.992 1.00 38.25 263 LEU A O 1
ATOM 1692 N N . TYR A 1 212 ? -10.715 -13.753 -30.901 1.00 30.21 264 TYR A N 1
ATOM 1693 C CA . TYR A 1 212 ? -11.692 -14.074 -31.944 1.00 37.76 264 TYR A CA 1
ATOM 1694 C C . TYR A 1 212 ? -11.104 -15.088 -32.922 1.00 39.44 264 TYR A C 1
ATOM 1695 O O . TYR A 1 212 ? -11.750 -16.100 -33.250 1.00 32.76 264 TYR A O 1
ATOM 1704 N N . GLU A 1 213 ? -9.863 -14.832 -33.343 1.00 35.03 265 GLU A N 1
ATOM 1705 C CA . GLU A 1 213 ? -9.166 -15.683 -34.307 1.00 41.14 265 GLU A CA 1
ATOM 1706 C C . GLU A 1 213 ? -9.004 -17.125 -33.807 1.00 30.88 265 GLU A C 1
ATOM 1707 O O . GLU A 1 213 ? -9.061 -18.059 -34.592 1.00 35.75 265 GLU A O 1
ATOM 1713 N N . LEU A 1 214 ? -8.844 -17.289 -32.498 1.00 27.86 266 LEU A N 1
ATOM 1714 C CA . LEU A 1 214 ? -8.617 -18.585 -31.883 1.00 26.96 266 LEU A CA 1
ATOM 1715 C C . LEU A 1 214 ? -9.888 -19.236 -31.374 1.00 29.67 266 LEU A C 1
ATOM 1716 O O . LEU A 1 214 ? -9.831 -20.317 -30.782 1.00 37.02 266 LEU A O 1
ATOM 1721 N N . ASN A 1 215 ? -11.021 -18.575 -31.625 1.00 33.07 267 ASN A N 1
ATOM 1722 C CA . ASN A 1 215 ? -12.344 -19.003 -31.173 1.00 38.09 267 ASN A CA 1
ATOM 1723 C C . ASN A 1 215 ? -12.456 -19.174 -29.661 1.00 36.50 267 ASN A C 1
ATOM 1724 O O . ASN A 1 215 ? -13.155 -20.058 -29.179 1.00 42.19 267 ASN A O 1
ATOM 1729 N N . ILE A 1 216 ? -11.760 -18.311 -28.927 1.00 39.92 268 ILE A N 1
ATOM 1730 C CA . ILE A 1 216 ? -11.834 -18.267 -27.469 1.00 37.49 268 ILE A CA 1
ATOM 1731 C C . ILE A 1 216 ? -12.929 -17.258 -27.093 1.00 36.34 268 ILE A C 1
ATOM 1732 O O . ILE A 1 216 ? -12.711 -16.042 -27.137 1.00 32.61 268 ILE A O 1
ATOM 1737 N N . GLU A 1 217 ? -14.113 -17.776 -26.759 1.00 37.80 269 GLU A N 1
ATOM 1738 C CA . GLU A 1 217 ? -15.312 -16.939 -26.640 1.00 29.73 269 GLU A CA 1
ATOM 1739 C C . GLU A 1 217 ? -15.547 -16.333 -25.263 1.00 26.12 269 GLU A C 1
ATOM 1740 O O . GLU A 1 217 ? -15.261 -16.936 -24.238 1.00 28.04 269 GLU A O 1
ATOM 1746 N N . ILE A 1 218 ? -16.081 -15.120 -25.274 1.00 21.65 270 ILE A N 1
ATOM 1747 C CA . ILE A 1 218 ? -16.162 -14.260 -24.105 1.00 29.46 270 ILE A CA 1
ATOM 1748 C C . ILE A 1 218 ? -17.625 -13.926 -23.895 1.00 31.00 270 ILE A C 1
ATOM 1749 O O . ILE A 1 218 ? -18.301 -13.559 -24.853 1.00 32.97 270 ILE A O 1
ATOM 1754 N N . PRO A 1 219 ? -18.135 -14.064 -22.653 1.00 38.27 271 PRO A N 1
ATOM 1755 C CA . PRO A 1 219 ? -17.491 -14.531 -21.413 1.00 28.50 271 PRO A CA 1
ATOM 1756 C C . PRO A 1 219 ? -17.365 -16.049 -21.211 1.00 38.80 271 PRO A C 1
ATOM 1757 O O . PRO A 1 219 ? -16.727 -16.467 -20.233 1.00 37.34 271 PRO A O 1
ATOM 1761 N N . LYS A 1 220 ? -17.959 -16.852 -22.102 1.00 35.38 272 LYS A N 1
ATOM 1762 C CA . LYS A 1 220 ? -17.994 -18.329 -21.959 1.00 36.67 272 LYS A CA 1
ATOM 1763 C C . LYS A 1 220 ? -16.649 -19.041 -21.660 1.00 38.09 272 LYS A C 1
ATOM 1764 O O . LYS A 1 220 ? -16.539 -19.797 -20.689 1.00 32.59 272 LYS A O 1
ATOM 1770 N N . ASP A 1 221 ? -15.632 -18.811 -22.477 1.00 25.45 273 ASP A N 1
ATOM 1771 C CA . ASP A 1 221 ? -14.347 -19.471 -22.209 1.00 38.73 273 ASP A CA 1
ATOM 1772 C C . ASP A 1 221 ? -13.570 -18.657 -21.188 1.00 30.48 273 ASP A C 1
ATOM 1773 O O . ASP A 1 221 ? -13.058 -19.207 -20.224 1.00 28.67 273 ASP A O 1
ATOM 1778 N N . VAL A 1 222 ? -13.498 -17.343 -21.417 1.00 33.34 274 VAL A N 1
ATOM 1779 C CA A VAL A 1 222 ? -12.798 -16.426 -20.517 0.60 29.42 274 VAL A CA 1
ATOM 1780 C CA B VAL A 1 222 ? -12.751 -16.420 -20.566 0.40 28.19 274 VAL A CA 1
ATOM 1781 C C . VAL A 1 222 ? -13.544 -15.111 -20.385 1.00 23.26 274 VAL A C 1
ATOM 1782 O O . VAL A 1 222 ? -14.211 -14.662 -21.312 1.00 26.18 274 VAL A O 1
ATOM 1789 N N . MET A 1 223 ? -13.432 -14.499 -19.212 1.00 23.76 275 MET A N 1
ATOM 1790 C CA . MET A 1 223 ? -13.972 -13.169 -18.972 1.00 29.59 275 MET A CA 1
ATOM 1791 C C . MET A 1 223 ? -12.871 -12.135 -19.261 1.00 35.50 275 MET A C 1
ATOM 1792 O O . MET A 1 223 ? -11.671 -12.398 -19.078 1.00 28.06 275 MET A O 1
ATOM 1797 N N . THR A 1 224 ? -13.264 -10.963 -19.740 1.00 28.00 276 THR A N 1
ATOM 1798 C CA . THR A 1 224 ? -12.275 -9.939 -20.083 1.00 29.26 276 THR A CA 1
ATOM 1799 C C . THR A 1 224 ? -12.683 -8.594 -19.534 1.00 27.24 276 THR A C 1
ATOM 1800 O O . THR A 1 224 ? -13.877 -8.326 -19.342 1.00 32.82 276 THR A O 1
ATOM 1804 N N . ALA A 1 225 ? -11.675 -7.771 -19.258 1.00 19.71 277 ALA A N 1
ATOM 1805 C CA . ALA A 1 225 ? -11.852 -6.425 -18.755 1.00 21.31 277 ALA A CA 1
ATOM 1806 C C . ALA A 1 225 ? -10.579 -5.608 -18.998 1.00 22.60 277 ALA A C 1
ATOM 1807 O O . ALA A 1 225 ? -9.508 -6.173 -19.231 1.00 26.05 277 ALA A O 1
ATOM 1809 N N . THR A 1 226 ? -10.702 -4.284 -18.936 1.00 23.99 278 THR A N 1
ATOM 1810 C CA . THR A 1 226 ? -9.579 -3.387 -19.184 1.00 32.31 278 THR A CA 1
ATOM 1811 C C . THR A 1 226 ? -9.737 -2.023 -18.506 1.00 36.49 278 THR A C 1
ATOM 1812 O O . THR A 1 226 ? -10.627 -1.844 -17.680 1.00 34.26 278 THR A O 1
ATOM 1816 N N . PHE A 1 227 ? -8.862 -1.076 -18.858 1.00 31.50 279 PHE A N 1
ATOM 1817 C CA . PHE A 1 227 ? -8.903 0.286 -18.331 1.00 35.25 279 PHE A CA 1
ATOM 1818 C C . PHE A 1 227 ? -9.140 1.301 -19.437 1.00 33.50 279 PHE A C 1
ATOM 1819 O O . PHE A 1 227 ? -8.857 1.022 -20.602 1.00 37.78 279 PHE A O 1
ATOM 1827 N N . ASN A 1 228 ? -9.511 2.477 -19.041 1.00 40.38 280 ASN A N 1
ATOM 1828 C CA A ASN A 1 228 ? -10.135 3.381 -19.919 0.50 41.62 280 ASN A CA 1
ATOM 1829 C CA B ASN A 1 228 ? -9.988 3.623 -19.851 0.50 38.90 280 ASN A CA 1
ATOM 1830 C C . ASN A 1 228 ? -11.274 3.386 -20.787 1.00 36.68 280 ASN A C 1
ATOM 1831 O O . ASN A 1 228 ? -11.168 3.410 -21.967 1.00 37.53 280 ASN A O 1
ATOM 1840 N N . ASP A 1 229 ? -12.401 3.401 -20.137 1.00 42.04 281 ASP A N 1
ATOM 1841 C CA . ASP A 1 229 ? -13.683 3.300 -20.826 1.00 41.75 281 ASP A CA 1
ATOM 1842 C C . ASP A 1 229 ? -13.867 4.428 -21.824 1.00 41.41 281 ASP A C 1
ATOM 1843 O O . ASP A 1 229 ? -13.629 5.587 -21.510 1.00 41.44 281 ASP A O 1
ATOM 1848 N N . SER A 1 230 ? -14.259 4.056 -23.035 1.00 35.97 282 SER A N 1
ATOM 1849 C CA . SER A 1 230 ? -14.714 4.993 -24.040 1.00 34.76 282 SER A CA 1
ATOM 1850 C C . SER A 1 230 ? -15.790 4.279 -24.843 1.00 31.16 282 SER A C 1
ATOM 1851 O O . SER A 1 230 ? -16.212 3.170 -24.494 1.00 34.50 282 SER A O 1
ATOM 1854 N N . TYR A 1 231 ? -16.192 4.909 -25.939 1.00 37.33 283 TYR A N 1
ATOM 1855 C CA . TYR A 1 231 ? -17.129 4.339 -26.887 1.00 41.76 283 TYR A CA 1
ATOM 1856 C C . TYR A 1 231 ? -16.618 3.022 -27.467 1.00 37.80 283 TYR A C 1
ATOM 1857 O O . TYR A 1 231 ? -17.413 2.151 -27.807 1.00 42.29 283 TYR A O 1
ATOM 1866 N N . LEU A 1 232 ? -15.295 2.865 -27.521 1.00 38.00 284 LEU A N 1
ATOM 1867 C CA . LEU A 1 232 ? -14.661 1.698 -28.148 1.00 35.39 284 L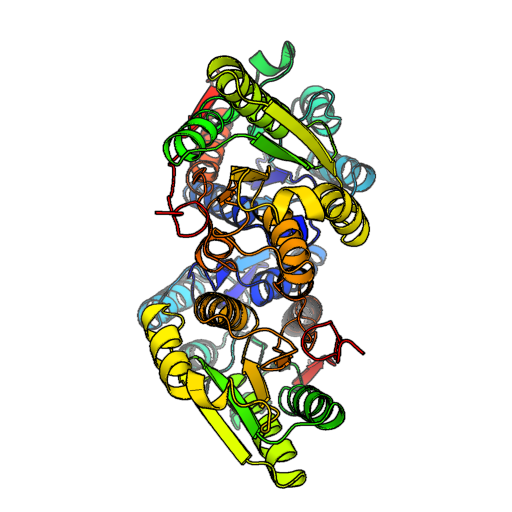EU A CA 1
ATOM 1868 C C . LEU A 1 232 ? -14.762 0.404 -27.355 1.00 37.43 284 LEU A C 1
ATOM 1869 O O . LEU A 1 232 ? -14.868 -0.665 -27.944 1.00 45.88 284 LEU A O 1
ATOM 1874 N N . THR A 1 233 ? -14.713 0.496 -26.028 1.00 33.60 285 THR A N 1
ATOM 1875 C CA . THR A 1 233 ? -14.927 -0.670 -25.181 1.00 30.07 285 THR A CA 1
ATOM 1876 C C . THR A 1 233 ? -16.418 -0.992 -25.084 1.00 26.26 285 THR A C 1
ATOM 1877 O O . THR A 1 233 ? -16.792 -2.153 -24.989 1.00 35.27 285 THR A O 1
ATOM 1881 N N . GLU A 1 234 ? -17.253 0.049 -25.113 1.00 29.07 286 GLU A N 1
ATOM 1882 C CA . GLU A 1 234 ? -18.703 -0.088 -25.173 1.00 35.31 286 GLU A CA 1
ATOM 1883 C C . GLU A 1 234 ? -19.187 -0.898 -26.385 1.00 34.74 286 GLU A C 1
ATOM 1884 O O . GLU A 1 234 ? -20.109 -1.694 -26.272 1.00 32.89 286 GLU A O 1
ATOM 1890 N N . ILE A 1 235 ? -18.566 -0.692 -27.543 1.00 37.80 287 ILE A N 1
ATOM 1891 C CA . ILE A 1 235 ? -18.990 -1.402 -28.754 1.00 36.64 287 ILE A CA 1
ATOM 1892 C C . ILE A 1 235 ? -17.933 -2.392 -29.264 1.00 33.60 287 ILE A C 1
ATOM 1893 O O . ILE A 1 235 ? -17.923 -2.751 -30.442 1.00 36.19 287 ILE A O 1
ATOM 1898 N N . ALA A 1 236 ? -17.071 -2.852 -28.354 1.00 30.78 288 ALA A N 1
ATOM 1899 C CA . ALA A 1 236 ? -16.149 -3.958 -28.633 1.00 36.56 288 ALA A CA 1
ATOM 1900 C C . ALA A 1 236 ? -16.932 -5.261 -28.774 1.00 36.13 288 ALA A C 1
ATOM 1901 O O . ALA A 1 236 ? -18.124 -5.302 -28.489 1.00 40.10 288 ALA A O 1
ATOM 1903 N N . SER A 1 237 ? -16.252 -6.314 -29.218 1.00 27.92 289 SER A N 1
ATOM 1904 C CA . SER A 1 237 ? -16.834 -7.632 -29.380 1.00 28.05 289 SER A CA 1
ATOM 1905 C C . SER A 1 237 ? -16.225 -8.580 -28.342 1.00 38.16 289 SER A C 1
ATOM 1906 O O . SER A 1 237 ? -15.091 -9.038 -28.525 1.00 34.94 289 SER A O 1
ATO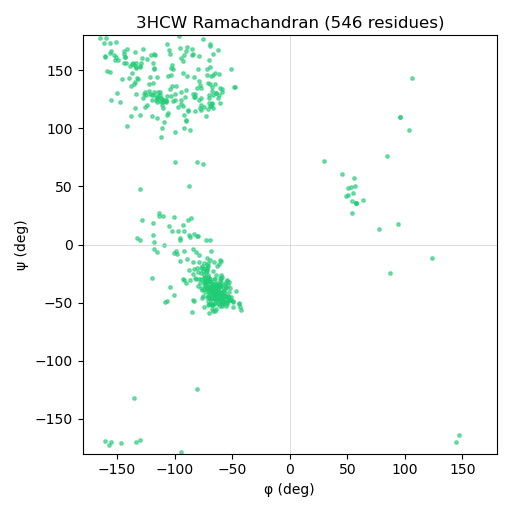M 1909 N N . PRO A 1 238 ? -16.952 -8.851 -27.228 1.00 32.26 290 PRO A N 1
ATOM 1910 C CA . PRO A 1 238 ? -18.229 -8.283 -26.751 1.00 24.99 290 PRO A CA 1
ATOM 1911 C C . PRO A 1 238 ? -18.011 -6.976 -25.967 1.00 37.09 290 PRO A C 1
ATOM 1912 O O . PRO A 1 238 ? -16.865 -6.658 -25.648 1.00 28.04 290 PRO A O 1
ATOM 1916 N N . PRO A 1 239 ? -19.093 -6.202 -25.678 1.00 31.57 291 PRO A N 1
ATOM 1917 C CA . PRO A 1 239 ? -18.915 -5.017 -24.834 1.00 31.26 291 PRO A CA 1
ATOM 1918 C C . PRO A 1 239 ? -18.097 -5.294 -23.578 1.00 27.20 291 PRO A C 1
ATOM 1919 O O . PRO A 1 239 ? -18.302 -6.308 -22.910 1.00 32.94 291 PRO A O 1
ATOM 1923 N N . GLN A 1 240 ? -17.164 -4.397 -23.281 1.00 29.97 292 GLN A N 1
ATOM 1924 C CA . GLN A 1 240 ? -16.169 -4.670 -22.249 1.00 33.36 292 GLN A CA 1
ATOM 1925 C C . GLN A 1 240 ? -16.406 -3.963 -20.928 1.00 25.11 292 GLN A C 1
ATOM 1926 O O . GLN A 1 240 ? -16.708 -2.755 -20.880 1.00 23.46 292 GLN A O 1
ATOM 1932 N N . THR A 1 241 ? -16.266 -4.746 -19.863 1.00 33.15 293 THR A N 1
ATOM 1933 C CA . THR A 1 241 ? -16.186 -4.236 -18.512 1.00 29.27 293 THR A CA 1
ATOM 1934 C C . THR A 1 241 ? -14.874 -3.474 -18.393 1.00 34.44 293 THR A C 1
ATOM 1935 O O . THR A 1 241 ? -13.809 -3.956 -18.821 1.00 26.12 293 THR A O 1
ATOM 1939 N N . CYS A 1 242 ? -14.972 -2.267 -17.843 1.00 27.86 294 CYS A N 1
ATOM 1940 C CA A CYS A 1 242 ? -13.802 -1.415 -17.719 0.60 41.13 294 CYS A CA 1
ATOM 1941 C CA B CYS A 1 242 ? -13.868 -1.322 -17.838 0.40 35.06 294 CYS A CA 1
ATOM 1942 C C . CYS A 1 242 ? -13.926 -0.336 -16.673 1.00 36.58 294 CYS A C 1
ATOM 1943 O O . CYS A 1 242 ? -15.015 -0.017 -16.178 1.00 33.22 294 CYS A O 1
ATOM 1948 N N . ILE A 1 243 ? -12.759 0.170 -16.300 1.00 30.36 295 ILE A N 1
ATOM 1949 C CA . ILE A 1 243 ? -12.636 1.254 -15.364 1.00 35.59 295 ILE A CA 1
ATOM 1950 C C . ILE A 1 243 ? -12.600 2.556 -16.155 1.00 37.60 295 ILE A C 1
ATOM 1951 O O . ILE A 1 243 ? -11.704 2.768 -16.983 1.00 28.22 295 ILE A O 1
ATOM 1956 N N . ASP A 1 244 ? -13.583 3.418 -15.900 1.00 33.78 296 ASP A N 1
ATOM 1957 C CA . ASP A 1 244 ? -13.608 4.765 -16.459 1.00 32.66 296 ASP A CA 1
ATOM 1958 C C . ASP A 1 244 ? -12.636 5.669 -15.669 1.00 26.43 296 ASP A C 1
ATOM 1959 O O . ASP A 1 244 ? -12.827 5.900 -14.490 1.00 25.26 296 ASP A O 1
ATOM 1964 N N . ILE A 1 245 ? -11.602 6.187 -16.319 1.00 28.82 297 ILE A N 1
ATOM 1965 C CA . ILE A 1 245 ? -10.567 6.930 -15.587 1.00 27.98 297 ILE A CA 1
ATOM 1966 C C . ILE A 1 245 ? -10.670 8.446 -15.786 1.00 39.69 297 ILE A C 1
ATOM 1967 O O . ILE A 1 245 ? -9.733 9.193 -15.474 1.00 28.32 297 ILE A O 1
ATOM 1972 N N . LYS A 1 246 ? -11.839 8.872 -16.283 1.00 39.14 298 LYS A N 1
ATOM 1973 C CA . LYS A 1 246 ? -12.217 10.275 -16.474 1.00 35.86 298 LYS A CA 1
ATOM 1974 C C . LYS A 1 246 ? -11.124 11.148 -17.128 1.00 35.64 298 LYS A C 1
ATOM 1975 O O . LYS A 1 246 ? -10.644 12.110 -16.510 1.00 30.35 298 LYS A O 1
ATOM 1981 N N . PRO A 1 247 ? -10.712 10.806 -18.365 1.00 34.24 299 PRO A N 1
ATOM 1982 C CA . PRO A 1 247 ? -9.596 11.544 -18.995 1.00 26.78 299 PRO A CA 1
ATOM 1983 C C . PRO A 1 247 ? -9.899 13.021 -19.318 1.00 31.33 299 PRO A C 1
ATOM 1984 O O . PRO A 1 247 ? -8.991 13.871 -19.275 1.00 29.21 299 PRO A O 1
ATOM 1988 N N . ARG A 1 248 ? -11.163 13.332 -19.600 1.00 31.47 300 ARG A N 1
ATOM 1989 C CA . ARG A 1 248 ? -11.563 14.720 -19.831 1.00 29.61 300 ARG A CA 1
ATOM 1990 C C . ARG A 1 248 ? -11.469 15.537 -18.542 1.00 30.34 300 ARG A C 1
ATOM 1991 O O . ARG A 1 248 ? -11.032 16.691 -18.579 1.00 35.86 300 ARG A O 1
ATOM 1999 N N . MET A 1 249 ? -11.846 14.920 -17.416 1.00 32.65 301 MET A N 1
ATOM 2000 C CA A MET A 1 249 ? -11.668 15.516 -16.088 0.50 30.53 301 MET A CA 1
ATOM 2001 C CA B MET A 1 249 ? -11.666 15.529 -16.105 0.50 25.56 301 MET A CA 1
ATOM 2002 C C . MET A 1 249 ? -10.192 15.722 -15.755 1.00 32.46 301 MET A C 1
ATOM 2003 O O . MET A 1 249 ? -9.812 16.788 -15.299 1.00 29.25 301 MET A O 1
ATOM 2012 N N . LEU A 1 250 ? -9.369 14.690 -15.970 1.00 24.67 302 LEU A N 1
ATOM 2013 C CA . LEU A 1 250 ? -7.917 14.809 -15.751 1.00 29.47 302 LEU A CA 1
ATOM 2014 C C . LEU A 1 250 ? -7.320 16.011 -16.491 1.00 26.83 302 LEU A C 1
ATOM 2015 O O . LEU A 1 250 ? -6.538 16.771 -15.924 1.00 32.48 302 LEU A O 1
ATOM 2020 N N . GLY A 1 251 ? -7.722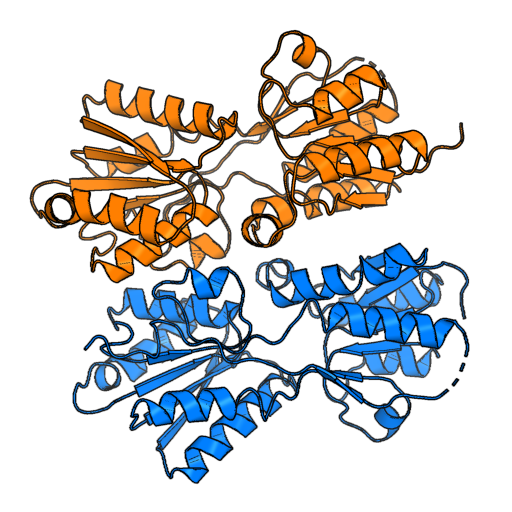 16.180 -17.755 1.00 32.84 303 GLY A N 1
ATOM 2021 C CA . GLY A 1 251 ? -7.256 17.276 -18.593 1.00 31.05 303 GLY A CA 1
ATOM 2022 C C . GLY A 1 251 ? -7.712 18.644 -18.108 1.00 37.12 303 GLY A C 1
ATOM 2023 O O . GLY A 1 251 ? -6.914 19.588 -18.048 1.00 36.87 303 GLY A O 1
ATOM 2024 N N . GLN A 1 252 ? -8.992 18.750 -17.758 1.00 36.41 304 GLN A N 1
ATOM 2025 C CA . GLN A 1 252 ? -9.544 19.997 -17.228 1.00 38.85 304 GLN A CA 1
ATOM 2026 C C . GLN A 1 252 ? -8.821 20.409 -15.950 1.00 31.15 304 GLN A C 1
ATOM 2027 O O . GLN A 1 252 ? -8.487 21.575 -15.789 1.00 33.14 304 GLN A O 1
ATOM 2033 N N . GLN A 1 253 ? -8.573 19.444 -15.065 1.00 30.47 305 GLN A N 1
ATOM 2034 C CA . GLN A 1 253 ? -7.860 19.694 -13.802 1.00 33.41 305 GLN A CA 1
ATOM 2035 C C . GLN A 1 253 ? -6.399 20.122 -14.020 1.00 33.22 305 GLN A C 1
ATOM 2036 O O . GLN A 1 253 ? -5.894 20.989 -13.314 1.00 32.23 305 GLN A O 1
ATOM 2042 N N . ALA A 1 254 ? -5.735 19.521 -15.007 1.00 32.75 306 ALA A N 1
ATOM 2043 C CA . ALA A 1 254 ? -4.362 19.894 -15.346 1.00 42.33 306 ALA A CA 1
ATOM 2044 C C . ALA A 1 254 ? -4.310 21.297 -15.932 1.00 41.05 306 ALA A C 1
ATOM 2045 O O . ALA A 1 254 ? -3.389 22.065 -15.632 1.00 39.21 306 ALA A O 1
ATOM 2047 N N . GLY A 1 255 ? -5.309 21.610 -16.764 1.00 36.28 307 GLY A N 1
ATOM 2048 C CA . GLY A 1 255 ? -5.479 22.937 -17.363 1.00 39.98 307 GLY A CA 1
ATOM 2049 C C . GLY A 1 255 ? -5.708 24.021 -16.326 1.00 33.83 307 GLY A C 1
ATOM 2050 O O . GLY A 1 255 ? -5.076 25.078 -16.370 1.00 38.36 307 GLY A O 1
ATOM 2051 N N . SER A 1 256 ? -6.606 23.748 -15.384 1.00 37.46 308 SER A N 1
ATOM 2052 C CA . SER A 1 256 ? -6.847 24.647 -14.250 1.00 35.44 308 SER A CA 1
ATOM 2053 C C . SER A 1 256 ? -5.614 24.863 -13.377 1.00 30.25 308 SER A C 1
ATOM 2054 O O . SER A 1 256 ? -5.314 26.001 -13.017 1.00 35.56 308 SER A O 1
ATOM 2057 N N . ALA A 1 257 ? -4.906 23.773 -13.056 1.00 29.23 309 ALA A N 1
ATOM 2058 C CA . ALA A 1 257 ? -3.701 23.825 -12.214 1.00 33.65 309 ALA A CA 1
ATOM 2059 C C . ALA A 1 257 ? -2.607 24.708 -12.806 1.00 37.04 309 ALA A C 1
ATOM 2060 O O . ALA A 1 257 ? -2.047 25.538 -12.105 1.00 39.42 309 ALA A O 1
ATOM 2062 N N . ILE A 1 258 ? -2.314 24.528 -14.092 1.00 47.45 310 ILE A N 1
ATOM 2063 C CA . ILE A 1 258 ? -1.223 25.262 -14.737 1.00 43.69 310 ILE A CA 1
ATOM 2064 C C . ILE A 1 258 ? -1.546 26.762 -14.852 1.00 47.56 310 ILE A C 1
ATOM 2065 O O . ILE A 1 258 ? -0.660 27.603 -14.675 1.00 48.26 310 ILE A O 1
ATOM 2070 N N . LEU A 1 259 ? -2.824 27.070 -15.092 1.00 41.27 311 LEU A N 1
ATOM 2071 C CA . LEU A 1 259 ? -3.345 28.433 -15.128 1.00 41.70 311 LEU A CA 1
ATOM 2072 C C . LEU A 1 259 ? -3.201 29.112 -13.780 1.00 44.38 311 LEU A C 1
ATOM 2073 O O . LEU A 1 259 ? -2.853 30.291 -13.709 1.00 46.01 311 LEU A O 1
ATOM 2078 N N . ASN A 1 260 ? -3.459 28.351 -12.718 1.00 47.91 312 ASN A N 1
ATOM 2079 C CA . ASN A 1 260 ? -3.353 28.842 -11.352 1.00 49.27 312 ASN A CA 1
ATOM 2080 C C . ASN A 1 260 ? -1.898 29.088 -10.960 1.00 48.51 312 ASN A C 1
ATOM 2081 O O . ASN A 1 260 ? -1.594 30.066 -10.281 1.00 48.86 312 ASN A O 1
ATOM 2086 N N . ILE A 1 261 ? -1.006 28.209 -11.411 1.00 42.93 313 ILE A N 1
ATOM 2087 C CA . ILE A 1 261 ? 0.428 28.401 -11.224 1.00 47.87 313 ILE A CA 1
ATOM 2088 C C . ILE A 1 261 ? 0.909 29.691 -11.923 1.00 51.19 313 ILE A C 1
ATOM 2089 O O . ILE A 1 261 ? 1.647 30.480 -11.333 1.00 50.35 313 ILE A O 1
ATOM 2094 N N . LEU A 1 262 ? 0.431 29.929 -13.144 1.00 50.42 314 LEU A N 1
ATOM 2095 C CA . LEU A 1 262 ? 0.798 31.131 -13.908 1.00 55.04 314 LEU A CA 1
ATOM 2096 C C . LEU A 1 262 ? 0.187 32.442 -13.387 1.00 60.93 314 LEU A C 1
ATOM 2097 O O . LEU A 1 262 ? 0.690 33.522 -13.703 1.00 57.14 314 LEU A O 1
ATOM 2102 N N . LYS A 1 263 ? -0.892 32.339 -12.606 1.00 68.25 315 LYS A N 1
ATOM 2103 C CA . LYS A 1 263 ? -1.503 33.489 -11.932 1.00 72.78 315 LYS A CA 1
ATOM 2104 C C . LYS A 1 263 ? -0.573 34.073 -10.869 1.00 77.62 315 LYS A C 1
ATOM 2105 O O . LYS A 1 263 ? -0.321 35.278 -10.853 1.00 79.56 315 LYS A O 1
ATOM 2111 N N . ASN A 1 264 ? -0.071 33.210 -9.986 1.00 83.87 316 ASN A N 1
ATOM 2112 C CA . ASN A 1 264 ? 0.811 33.627 -8.894 1.00 90.78 316 ASN A CA 1
ATOM 2113 C C . ASN A 1 264 ? 2.261 33.814 -9.353 1.00 91.54 316 ASN A C 1
ATOM 2114 O O . ASN A 1 264 ? 3.113 32.943 -9.160 1.00 89.20 316 ASN A O 1
ATOM 2119 N N . ASP A 1 268 ? 2.164 27.658 -2.152 1.00 89.65 320 ASP A N 1
ATOM 2120 C CA . ASP A 1 268 ? 0.993 27.590 -3.025 1.00 92.96 320 ASP A CA 1
ATOM 2121 C C . ASP A 1 268 ? 0.748 26.198 -3.620 1.00 86.90 320 ASP A C 1
ATOM 2122 O O . ASP A 1 268 ? -0.321 25.944 -4.184 1.00 88.10 320 ASP A O 1
ATOM 2127 N N . VAL A 1 269 ? 1.732 25.309 -3.477 1.00 76.93 321 VAL A N 1
ATOM 2128 C CA . VAL A 1 269 ? 1.763 24.022 -4.188 1.00 71.28 321 VAL A CA 1
ATOM 2129 C C . VAL A 1 269 ? 0.714 22.998 -3.716 1.00 69.01 321 VAL A C 1
ATOM 2130 O O . VAL A 1 269 ? 0.672 22.622 -2.540 1.00 71.19 321 VAL A O 1
ATOM 2134 N N . ILE A 1 270 ? -0.134 22.568 -4.649 1.00 58.46 322 ILE A N 1
ATOM 2135 C CA . ILE A 1 270 ? -0.993 21.412 -4.449 1.00 52.32 322 ILE A CA 1
ATOM 2136 C C . ILE A 1 270 ? -0.192 20.236 -4.989 1.00 48.22 322 ILE A C 1
ATOM 2137 O O . ILE A 1 270 ? 0.033 20.163 -6.185 1.00 47.87 322 ILE A O 1
ATOM 2142 N N . GLU A 1 271 ? 0.251 19.333 -4.115 1.00 47.65 323 GLU A N 1
ATOM 2143 C CA . GLU A 1 271 ? 1.186 18.264 -4.508 1.00 46.44 323 GLU A CA 1
ATOM 2144 C C . GLU A 1 271 ? 0.605 17.204 -5.446 1.00 48.49 323 GLU A C 1
ATOM 2145 O O . GLU A 1 271 ? 1.300 16.737 -6.356 1.00 37.77 323 GLU A O 1
ATOM 2151 N N . LEU A 1 272 ? -0.659 16.831 -5.225 1.00 40.64 324 LEU A N 1
ATOM 2152 C CA . LEU A 1 272 ? -1.276 15.718 -5.944 1.00 40.03 324 LEU A CA 1
ATOM 2153 C C . LEU A 1 272 ? -2.785 15.869 -5.989 1.00 43.67 324 LEU A C 1
ATOM 2154 O O . LEU A 1 272 ? -3.428 16.028 -4.953 1.00 42.32 324 LEU A O 1
ATOM 2159 N N . VAL A 1 273 ? -3.345 15.849 -7.194 1.00 39.76 325 VAL A N 1
ATOM 2160 C CA . VAL A 1 273 ? -4.792 15.916 -7.349 1.00 39.88 325 VAL A CA 1
ATOM 2161 C C . VAL A 1 273 ? -5.240 14.547 -7.841 1.00 44.12 325 VAL A C 1
ATOM 2162 O O . VAL A 1 273 ? -4.728 14.045 -8.846 1.00 45.95 325 VAL A O 1
ATOM 2166 N N . ILE A 1 274 ? -6.168 13.931 -7.113 1.00 31.95 326 ILE A N 1
ATOM 2167 C CA . ILE A 1 274 ? -6.639 12.595 -7.451 1.00 34.32 326 ILE A CA 1
ATOM 2168 C C . ILE A 1 274 ? -8.066 12.654 -8.031 1.00 34.84 326 ILE A C 1
ATOM 2169 O O . ILE A 1 274 ? -8.977 13.215 -7.422 1.00 40.64 326 ILE A O 1
ATOM 2174 N N . ILE A 1 275 ? -8.226 12.101 -9.229 1.00 34.52 327 ILE A N 1
ATOM 2175 C CA . ILE A 1 275 ? -9.517 11.994 -9.903 1.00 30.83 327 ILE A CA 1
ATOM 2176 C C . ILE A 1 275 ? -10.054 10.572 -9.697 1.00 33.24 327 ILE A C 1
ATOM 2177 O O . ILE A 1 275 ? -9.367 9.594 -10.004 1.00 40.54 327 ILE A O 1
ATOM 2182 N N . ASP A 1 276 ? -11.265 10.476 -9.149 1.00 32.81 328 ASP A N 1
ATOM 2183 C CA . ASP A 1 276 ? -11.912 9.194 -8.851 1.00 38.89 328 ASP A CA 1
ATOM 2184 C C . ASP A 1 276 ? -12.274 8.457 -10.130 1.00 29.63 328 ASP A C 1
ATOM 2185 O O . ASP A 1 276 ? -12.659 9.069 -11.113 1.00 36.24 328 ASP A O 1
ATOM 2190 N N . THR A 1 277 ? -12.167 7.136 -10.094 1.00 29.68 329 THR A N 1
ATOM 2191 C CA . THR A 1 277 ? -12.510 6.310 -11.237 1.00 33.08 329 THR A CA 1
ATOM 2192 C C . THR A 1 277 ? -13.835 5.573 -10.991 1.00 34.09 329 THR A C 1
ATOM 2193 O O . THR A 1 277 ? -14.391 5.620 -9.896 1.00 32.25 329 THR A O 1
ATOM 2197 N N . GLU A 1 278 ? -14.339 4.901 -12.018 1.00 31.84 330 GLU A N 1
ATOM 2198 C CA . GLU A 1 278 ? -15.615 4.212 -11.913 1.00 39.95 330 GLU A CA 1
ATOM 2199 C C . GLU A 1 278 ? -15.640 2.947 -12.766 1.00 30.13 330 GLU A C 1
ATOM 2200 O O . GLU A 1 278 ? -15.420 2.993 -13.977 1.00 33.39 330 GLU A O 1
ATOM 2206 N N . LEU A 1 279 ? -15.899 1.823 -12.112 1.00 33.75 331 LEU A N 1
ATOM 2207 C CA . LEU A 1 279 ? -16.169 0.566 -12.785 1.00 33.09 331 LEU A CA 1
ATOM 2208 C C . LEU A 1 279 ? -17.485 0.643 -13.562 1.00 30.90 331 LEU A C 1
ATOM 2209 O O . LEU A 1 279 ? -18.506 1.064 -13.020 1.00 34.38 331 LEU A O 1
ATOM 2214 N N . LYS A 1 280 ? -17.423 0.270 -14.839 1.00 36.33 332 LYS A N 1
ATOM 2215 C CA . LYS A 1 280 ? -18.590 0.104 -15.707 1.00 33.28 332 LYS A CA 1
ATOM 2216 C C . LYS A 1 280 ? -18.670 -1.376 -16.087 1.00 36.15 332 LYS A C 1
ATOM 2217 O O . LYS A 1 280 ? -17.842 -1.863 -16.866 1.00 32.57 332 LYS A O 1
ATOM 2223 N N . ILE A 1 281 ? -19.658 -2.085 -15.537 1.00 36.96 333 ILE A N 1
ATOM 2224 C CA . ILE A 1 281 ? -19.840 -3.519 -15.787 1.00 28.41 333 ILE A CA 1
ATOM 2225 C C . ILE A 1 281 ? -20.582 -3.753 -17.091 1.00 38.53 333 ILE A C 1
ATOM 2226 O O . ILE A 1 281 ? -21.648 -3.177 -17.324 1.00 33.84 333 ILE A O 1
ATOM 2231 N N . ARG A 1 282 ? -20.001 -4.578 -17.958 1.00 36.66 334 ARG A N 1
ATOM 2232 C CA . ARG A 1 282 ? -20.626 -4.904 -19.240 1.00 33.53 334 ARG A CA 1
ATOM 2233 C C . ARG A 1 282 ? -20.642 -6.425 -19.444 1.00 33.22 334 ARG A C 1
ATOM 2234 O O . ARG A 1 282 ? -20.352 -7.176 -18.515 1.00 34.44 334 ARG A O 1
ATOM 2242 N N . LYS A 1 283 ? -20.960 -6.870 -20.659 1.00 35.50 335 LYS A N 1
ATOM 2243 C CA . LYS A 1 283 ? -21.149 -8.296 -20.964 1.00 34.72 335 LYS A CA 1
ATOM 2244 C C . LYS A 1 283 ? -19.901 -9.176 -20.713 1.00 38.52 335 LYS A C 1
ATOM 2245 O O . LYS A 1 283 ? -20.028 -10.331 -20.297 1.00 34.31 335 LYS A O 1
ATOM 2251 N N . SER A 1 284 ? -18.706 -8.613 -20.895 1.00 34.66 336 SER A N 1
ATOM 2252 C CA . SER A 1 284 ? -17.477 -9.408 -20.859 1.00 33.83 336 SER A CA 1
ATOM 2253 C C . SER A 1 284 ? -17.097 -9.960 -19.483 1.00 32.82 336 SER A C 1
ATOM 2254 O O . SER A 1 284 ? -16.228 -10.811 -19.389 1.00 33.88 336 SER A O 1
ATOM 2257 N N . THR A 1 285 ? -17.733 -9.472 -18.422 1.00 33.25 337 THR A N 1
ATOM 2258 C CA . THR A 1 285 ? -17.623 -10.118 -17.110 1.00 36.31 337 THR A CA 1
ATOM 2259 C C . THR A 1 285 ? -18.969 -10.606 -16.567 1.00 39.75 337 THR A C 1
ATOM 2260 O O . THR A 1 285 ? -19.101 -10.853 -15.376 1.00 44.97 337 THR A O 1
ATOM 2264 N N . GLN A 1 286 ? -19.970 -10.749 -17.427 1.00 42.70 338 GLN A N 1
ATOM 2265 C CA . GLN A 1 286 ? -21.301 -11.139 -16.951 1.00 49.91 338 GLN A CA 1
ATOM 2266 C C . GLN A 1 286 ? -21.717 -12.510 -17.462 1.00 50.49 338 GLN A C 1
ATOM 2267 O O . GLN A 1 286 ? -21.670 -12.768 -18.663 1.00 56.52 338 GLN A O 1
ATOM 2273 N N . ARG A 1 287 ? -22.117 -13.386 -16.544 1.00 51.22 339 ARG A N 1
ATOM 2274 C CA . ARG A 1 287 ? -22.577 -14.725 -16.910 1.00 57.08 339 ARG A CA 1
ATOM 2275 C C . ARG A 1 287 ? -23.929 -14.651 -17.604 1.00 58.00 339 ARG A C 1
ATOM 2276 O O . ARG A 1 287 ? -24.803 -13.878 -17.204 1.00 58.53 339 ARG A O 1
ATOM 2284 N N . GLU A 1 288 ? -24.085 -15.458 -18.646 1.00 57.42 340 GLU A N 1
ATOM 2285 C CA . GLU A 1 288 ? -25.215 -15.330 -19.570 1.00 67.98 340 GLU A CA 1
ATOM 2286 C C . GLU A 1 288 ? -26.530 -15.931 -19.044 1.00 69.14 340 GLU A C 1
ATOM 2287 O O . GLU A 1 288 ? -27.594 -15.716 -19.631 1.00 71.44 340 GLU A O 1
ATOM 2293 N N . GLY A 1 289 ? -26.450 -16.651 -17.924 1.00 68.34 341 GLY A N 1
ATOM 2294 C CA . GLY A 1 289 ? -27.623 -17.213 -17.255 1.00 70.19 341 GLY A CA 1
ATOM 2295 C C . GLY A 1 289 ? -28.140 -16.379 -16.098 1.00 71.68 341 GLY A C 1
ATOM 2296 O O . GLY A 1 289 ? -27.428 -15.531 -15.562 1.00 70.13 341 GLY A O 1
ATOM 2297 N N . THR B 1 4 ? -6.988 43.740 -44.144 1.00 73.53 56 THR B N 1
ATOM 2298 C CA . THR B 1 4 ? -6.341 44.241 -42.892 1.00 75.96 56 THR B CA 1
ATOM 2299 C C . THR B 1 4 ? -6.857 43.546 -41.617 1.00 73.10 56 THR B C 1
ATOM 2300 O O . THR B 1 4 ? -8.020 43.139 -41.553 1.00 75.35 56 THR B O 1
ATOM 2304 N N . ASN B 1 5 ? -5.971 43.421 -40.624 1.00 71.44 57 ASN B N 1
ATOM 2305 C CA . ASN B 1 5 ? -6.223 42.723 -39.340 1.00 64.93 57 ASN B CA 1
ATOM 2306 C C . ASN B 1 5 ? -6.669 41.257 -39.467 1.00 66.62 57 ASN B C 1
ATOM 2307 O O . ASN B 1 5 ? -7.668 40.830 -38.865 1.00 62.75 57 ASN B O 1
ATOM 2312 N N . GLN B 1 6 ? -5.913 40.498 -40.261 1.00 57.83 58 GLN B N 1
ATOM 2313 C CA . GLN B 1 6 ? -6.138 39.067 -40.428 1.00 54.37 58 GLN B CA 1
ATOM 2314 C C . GLN B 1 6 ? -5.730 38.335 -39.162 1.00 52.11 58 GLN B C 1
ATOM 2315 O O . GLN B 1 6 ? -4.767 38.721 -38.498 1.00 47.66 58 GLN B O 1
ATOM 2321 N N . THR B 1 7 ? -6.453 37.263 -38.847 1.00 51.58 59 THR B N 1
ATOM 2322 C CA . THR B 1 7 ? -6.207 36.484 -37.634 1.00 46.05 59 THR B CA 1
ATOM 2323 C C . THR B 1 7 ? -5.158 35.400 -37.835 1.00 42.55 59 THR B C 1
ATOM 2324 O O . THR B 1 7 ? -4.558 34.942 -36.866 1.00 50.47 59 THR B O 1
ATOM 2328 N N . TYR B 1 8 ? -4.946 35.001 -39.090 1.00 42.33 60 TYR B N 1
ATOM 2329 C CA . TYR B 1 8 ? -4.087 33.856 -39.443 1.00 52.35 60 TYR B CA 1
ATOM 2330 C C . TYR B 1 8 ? -4.518 32.567 -38.723 1.00 51.78 60 TYR B C 1
ATOM 2331 O O . TYR B 1 8 ? -3.706 31.818 -38.177 1.00 51.76 60 TYR B O 1
ATOM 2340 N N . LYS B 1 9 ? -5.831 32.352 -38.719 1.00 51.77 61 LYS B N 1
ATOM 2341 C CA . LYS B 1 9 ? -6.452 31.173 -38.135 1.00 51.49 61 LYS B CA 1
ATOM 2342 C C . LYS B 1 9 ? -7.543 30.653 -39.064 1.00 47.97 61 LYS B C 1
ATOM 2343 O O . LYS B 1 9 ? -8.177 31.439 -39.783 1.00 50.43 61 LYS B O 1
ATOM 2349 N N . ILE B 1 10 ? -7.739 29.332 -39.063 1.00 40.39 62 ILE B N 1
ATOM 2350 C CA . ILE B 1 10 ? -8.796 28.691 -39.867 1.00 42.29 62 ILE B CA 1
ATOM 2351 C C . ILE B 1 10 ? -9.796 27.974 -38.958 1.00 35.66 62 ILE B C 1
ATOM 2352 O O . ILE B 1 10 ? -9.404 27.199 -38.097 1.00 29.96 62 ILE B O 1
ATOM 2357 N N . GLY B 1 11 ? -11.084 28.255 -39.151 1.00 39.16 63 GLY B N 1
ATOM 2358 C CA . GLY B 1 11 ? -12.148 27.605 -38.388 1.00 36.71 63 GLY B CA 1
ATOM 2359 C C . GLY B 1 11 ? -12.418 26.218 -38.938 1.00 34.86 63 GLY B C 1
ATOM 2360 O O . GLY B 1 11 ? -12.686 26.057 -40.119 1.00 36.70 63 GLY B O 1
ATOM 2361 N N . LEU B 1 12 ? -12.327 25.208 -38.089 1.00 29.56 64 LEU B N 1
ATOM 2362 C CA . LEU B 1 12 ? -12.549 23.842 -38.533 1.00 38.10 64 LEU B CA 1
ATOM 2363 C C . LEU B 1 12 ? -13.908 23.368 -38.017 1.00 34.43 64 LEU B C 1
ATOM 2364 O O . LEU B 1 12 ? -14.119 23.242 -36.811 1.00 34.65 64 LEU B O 1
ATOM 2369 N N . VAL B 1 13 ? -14.839 23.150 -38.939 1.00 31.99 65 VAL B N 1
ATOM 2370 C CA . VAL B 1 13 ? -16.236 22.914 -38.569 1.00 36.92 65 VAL B CA 1
ATOM 2371 C C . VAL B 1 13 ? -16.661 21.464 -38.731 1.00 30.70 65 VAL B C 1
ATOM 2372 O O . VAL B 1 13 ? -16.771 20.956 -39.855 1.00 30.60 65 VAL B O 1
ATOM 2376 N N . LEU B 1 14 ? -16.909 20.814 -37.599 1.00 31.53 66 LEU B N 1
ATOM 2377 C CA . LEU B 1 14 ? -17.416 19.431 -37.560 1.00 40.42 66 LEU B CA 1
ATOM 2378 C C . LEU B 1 14 ? -18.911 19.400 -37.205 1.00 30.06 66 LEU B C 1
ATOM 2379 O O . LEU B 1 14 ? -19.457 20.381 -36.706 1.00 38.97 66 LEU B O 1
ATOM 2384 N N . LYS B 1 15 ? -19.560 18.272 -37.461 1.00 34.81 67 LYS B N 1
ATOM 2385 C CA . LYS B 1 15 ? -21.001 18.122 -37.214 1.00 52.75 67 LYS B CA 1
ATOM 2386 C C . LYS B 1 15 ? -21.311 17.987 -35.723 1.00 53.08 67 LYS B C 1
ATOM 2387 O O . LYS B 1 15 ? -22.381 18.394 -35.265 1.00 56.59 67 LYS B O 1
ATOM 2393 N N . GLY B 1 16 ? -20.354 17.433 -34.981 1.00 53.49 68 GLY B N 1
ATOM 2394 C CA . GLY B 1 16 ? -20.458 17.264 -33.535 1.00 53.17 68 GLY B CA 1
ATOM 2395 C C . GLY B 1 16 ? -19.089 16.969 -32.954 1.00 52.26 68 GLY B C 1
ATOM 2396 O O . GLY B 1 16 ? -18.106 16.866 -33.683 1.00 49.82 68 GLY B O 1
ATOM 2397 N N . SER B 1 17 ? -19.019 16.834 -31.636 1.00 53.46 69 SER B N 1
ATOM 2398 C CA . SER B 1 17 ? -17.737 16.637 -30.979 1.00 52.55 69 SER B CA 1
ATOM 2399 C C . SER B 1 17 ? -17.790 15.503 -29.971 1.00 53.61 69 SER B C 1
ATOM 2400 O O . SER B 1 17 ? -16.821 15.267 -29.252 1.00 54.15 69 SER B O 1
ATOM 2403 N N . GLU B 1 18 ? -18.919 14.801 -29.918 1.00 50.65 70 GLU B N 1
ATOM 2404 C CA . GLU B 1 18 ? -19.061 13.650 -29.039 1.00 50.27 70 GLU B CA 1
ATOM 2405 C C . GLU B 1 18 ? -18.062 12.554 -29.429 1.00 49.53 70 GLU B C 1
ATOM 2406 O O . GLU B 1 18 ? -17.448 12.613 -30.497 1.00 46.06 70 GLU B O 1
ATOM 2412 N N . GLU B 1 19 ? -17.878 11.556 -28.580 1.00 49.50 71 GLU B N 1
ATOM 2413 C CA . GLU B 1 19 ? -16.841 10.581 -28.909 1.00 53.61 71 GLU B CA 1
ATOM 2414 C C . GLU B 1 19 ? -17.017 9.611 -30.101 1.00 46.57 71 GLU B C 1
ATOM 2415 O O . GLU B 1 19 ? -16.013 9.235 -30.700 1.00 49.57 71 GLU B O 1
ATOM 2421 N N . PRO B 1 20 ? -18.261 9.215 -30.471 1.00 48.56 72 PRO B N 1
ATOM 2422 C CA . PRO B 1 20 ? -18.383 8.574 -31.802 1.00 51.40 72 PRO B CA 1
ATOM 2423 C C . PRO B 1 20 ? -17.789 9.390 -32.968 1.00 53.16 72 PRO B C 1
ATOM 2424 O O . PRO B 1 20 ? -17.266 8.814 -33.929 1.00 57.64 72 PRO B O 1
ATOM 2428 N N . ILE B 1 21 ? -17.852 10.714 -32.866 1.00 48.94 73 ILE B N 1
ATOM 2429 C CA . ILE B 1 21 ? -17.211 11.594 -33.843 1.00 45.68 73 ILE B CA 1
ATOM 2430 C C . ILE B 1 21 ? -15.725 11.841 -33.518 1.00 39.16 73 ILE B C 1
ATOM 2431 O O . ILE B 1 21 ? -14.855 11.505 -34.311 1.00 33.51 73 ILE B O 1
ATOM 2436 N N . ARG B 1 22 ? -15.427 12.377 -32.337 1.00 42.97 74 ARG B N 1
ATOM 2437 C CA . ARG B 1 22 ? -14.062 12.829 -32.054 1.00 43.88 74 ARG B CA 1
ATOM 2438 C C . ARG B 1 22 ? -13.029 11.707 -31.871 1.00 39.00 74 ARG B C 1
ATOM 2439 O O . ARG B 1 22 ? -11.834 11.970 -31.960 1.00 40.45 74 ARG B O 1
ATOM 2447 N N . LEU B 1 23 ? -13.490 10.476 -31.613 1.00 44.02 75 LEU B N 1
ATOM 2448 C CA . LEU B 1 23 ? -12.596 9.304 -31.523 1.00 44.18 75 LEU B CA 1
ATOM 2449 C C . LEU B 1 23 ? -12.434 8.569 -32.851 1.00 42.92 75 LEU B C 1
ATOM 2450 O O . LEU B 1 23 ? -11.627 7.630 -32.945 1.00 38.00 75 LEU B O 1
ATOM 2455 N N . ASN B 1 24 ? -13.204 9.002 -33.855 1.00 47.15 76 ASN B N 1
ATOM 2456 C CA . ASN B 1 24 ? -13.129 8.474 -35.222 1.00 37.99 76 ASN B CA 1
ATOM 2457 C C . ASN B 1 24 ? -11.841 8.943 -35.861 1.00 38.91 76 ASN B C 1
ATOM 2458 O O . ASN B 1 24 ? -11.648 10.148 -36.050 1.00 42.96 76 ASN B O 1
ATOM 2463 N N . PRO B 1 25 ? -10.951 7.996 -36.195 1.00 41.28 77 PRO B N 1
ATOM 2464 C CA . PRO B 1 25 ? -9.664 8.316 -36.822 1.00 39.70 77 PRO B CA 1
ATOM 2465 C C . PRO B 1 25 ? -9.772 9.024 -38.177 1.00 45.94 77 PRO B C 1
ATOM 2466 O O . PRO B 1 25 ? -8.759 9.539 -38.667 1.00 45.96 77 PRO B O 1
ATOM 2470 N N . PHE B 1 26 ? -10.967 9.036 -38.779 1.00 32.16 78 PHE B N 1
ATOM 2471 C CA . PHE B 1 26 ? -11.198 9.840 -39.973 1.00 39.86 78 PHE B CA 1
ATOM 2472 C C . PHE B 1 26 ? -11.079 11.313 -39.624 1.00 36.44 78 PHE B C 1
ATOM 2473 O O . PHE B 1 26 ? -10.266 12.012 -40.209 1.00 39.13 78 PHE B O 1
ATOM 2481 N N . TYR B 1 27 ? -11.884 11.766 -38.663 1.00 42.11 79 TYR B N 1
ATOM 2482 C CA . TYR B 1 27 ? -11.843 13.151 -38.239 1.00 36.81 79 TYR B CA 1
ATOM 2483 C C . TYR B 1 27 ? -10.525 13.514 -37.580 1.00 32.62 79 TYR B C 1
ATOM 2484 O O . TYR B 1 27 ? -10.003 14.594 -37.827 1.00 30.22 79 TYR B O 1
ATOM 2493 N N . ILE B 1 28 ? -9.976 12.604 -36.780 1.00 35.38 80 ILE B N 1
ATOM 2494 C CA . ILE B 1 28 ? -8.674 12.825 -36.146 1.00 38.89 80 ILE B CA 1
ATOM 2495 C C . ILE B 1 28 ? -7.606 13.011 -37.212 1.00 30.15 80 ILE B C 1
ATOM 2496 O O . ILE B 1 28 ? -6.826 13.953 -37.138 1.00 37.35 80 ILE B O 1
ATOM 2501 N N . ASN B 1 29 ? -7.606 12.152 -38.229 1.00 39.51 81 ASN B N 1
ATOM 2502 C CA . ASN B 1 29 ? -6.613 12.283 -39.291 1.00 39.36 81 ASN B CA 1
ATOM 2503 C C . ASN B 1 29 ? -6.829 13.431 -40.271 1.00 36.89 81 ASN B C 1
ATOM 2504 O O . ASN B 1 29 ? -5.829 13.973 -40.761 1.00 41.74 81 ASN B O 1
ATOM 2509 N N . VAL B 1 30 ? -8.089 13.806 -40.559 1.00 30.76 82 VAL B N 1
ATOM 2510 C CA A VAL B 1 30 ? -8.322 14.964 -41.439 0.50 33.27 82 VAL B CA 1
ATOM 2511 C CA B VAL B 1 30 ? -8.380 14.962 -41.417 0.50 30.65 82 VAL B CA 1
ATOM 2512 C C . VAL B 1 30 ? -7.888 16.242 -40.721 1.00 35.34 82 VAL B C 1
ATOM 2513 O O . VAL B 1 30 ? -7.286 17.119 -41.348 1.00 34.54 82 VAL B O 1
ATOM 2520 N N . LEU B 1 31 ? -8.155 16.319 -39.413 1.00 34.01 83 LEU B N 1
ATOM 2521 C CA . LEU B 1 31 ? -7.792 17.466 -38.576 1.00 37.22 83 LEU B CA 1
ATOM 2522 C C . LEU B 1 31 ? -6.277 17.595 -38.404 1.00 36.38 83 LEU B C 1
ATOM 2523 O O . LEU B 1 31 ? -5.754 18.704 -38.442 1.00 39.43 83 LEU B O 1
ATOM 2528 N N . LEU B 1 32 ? -5.579 16.475 -38.215 1.00 34.60 84 LEU B N 1
ATOM 2529 C CA . LEU B 1 32 ? -4.115 16.488 -38.240 1.00 40.30 84 LEU B CA 1
ATOM 2530 C C . LEU B 1 32 ? -3.625 16.972 -39.604 1.00 38.30 84 LEU B C 1
ATOM 2531 O O . LEU B 1 32 ? -2.749 17.832 -39.683 1.00 42.68 84 LEU B O 1
ATOM 2536 N N . GLY B 1 33 ? -4.228 16.451 -40.668 1.00 38.12 85 GLY B N 1
ATOM 2537 C CA . GLY B 1 33 ? -3.872 16.845 -42.026 1.00 18.75 85 GLY B CA 1
ATOM 2538 C C . GLY B 1 33 ? -4.041 18.318 -42.329 1.00 33.72 85 GLY B C 1
ATOM 2539 O O . GLY B 1 33 ? -3.168 18.926 -42.954 1.00 38.30 85 GLY B O 1
ATOM 2540 N N . ILE B 1 34 ? -5.168 18.890 -41.903 1.00 30.77 86 ILE B N 1
ATOM 2541 C CA . ILE B 1 34 ? -5.399 20.316 -42.065 1.00 30.86 86 ILE B CA 1
ATOM 2542 C C . ILE B 1 34 ? -4.366 21.148 -41.291 1.00 34.85 86 ILE B C 1
ATOM 2543 O O . ILE B 1 34 ? -3.746 22.039 -41.866 1.00 34.83 86 ILE B O 1
ATOM 2548 N N . SER B 1 35 ? -4.184 20.835 -40.009 1.00 33.60 87 SER B N 1
ATOM 2549 C CA . SER B 1 35 ? -3.361 21.646 -39.113 1.00 48.85 87 SER B CA 1
ATOM 2550 C C . SER B 1 35 ? -1.893 21.658 -39.535 1.00 53.05 87 SER B C 1
ATOM 2551 O O . SER B 1 35 ? -1.298 22.722 -39.642 1.00 55.90 87 SER B O 1
ATOM 2554 N N . GLU B 1 36 ? -1.344 20.475 -39.804 1.00 55.74 88 GLU B N 1
ATOM 2555 C CA . GLU B 1 36 ? -0.012 20.293 -40.384 1.00 61.64 88 GLU B CA 1
ATOM 2556 C C . GLU B 1 36 ? 0.282 21.250 -41.550 1.00 61.74 88 GLU B C 1
ATOM 2557 O O . GLU B 1 36 ? 1.320 21.918 -41.559 1.00 67.15 88 GLU B O 1
ATOM 2563 N N . THR B 1 37 ? -0.646 21.315 -42.510 1.00 58.69 89 THR B N 1
ATOM 2564 C CA . THR B 1 37 ? -0.530 22.157 -43.712 1.00 55.25 89 THR B CA 1
ATOM 2565 C C . THR B 1 37 ? -0.723 23.632 -43.372 1.00 60.19 89 THR B C 1
ATOM 2566 O O . THR B 1 37 ? -0.138 24.517 -44.007 1.00 62.19 89 THR B O 1
ATOM 2570 N N . CYS B 1 38 ? -1.545 23.889 -42.363 1.00 58.54 90 CYS B N 1
ATOM 2571 C CA . CYS B 1 38 ? -1.792 25.245 -41.915 1.00 56.36 90 CYS B CA 1
ATOM 2572 C C . CYS B 1 38 ? -0.615 25.781 -41.110 1.00 53.49 90 CYS B C 1
ATOM 2573 O O . CYS B 1 38 ? -0.173 26.904 -41.339 1.00 58.08 90 CYS B O 1
ATOM 2576 N N . ASN B 1 39 ? -0.093 24.959 -40.204 1.00 51.95 91 ASN B N 1
ATOM 2577 C CA . ASN B 1 39 ? 1.044 25.324 -39.358 1.00 66.42 91 ASN B CA 1
ATOM 2578 C C . ASN B 1 39 ? 2.364 25.400 -40.133 1.00 74.55 91 ASN B C 1
ATOM 2579 O O . ASN B 1 39 ? 3.346 25.970 -39.651 1.00 78.43 91 ASN B O 1
ATOM 2584 N N . GLN B 1 40 ? 2.366 24.818 -41.330 1.00 75.50 92 GLN B N 1
ATOM 2585 C CA . GLN B 1 40 ? 3.475 24.909 -42.271 1.00 77.95 92 GLN B CA 1
ATOM 2586 C C . GLN B 1 40 ? 3.599 26.344 -42.772 1.00 74.95 92 GLN B C 1
ATOM 2587 O O . GLN B 1 40 ? 4.705 26.858 -42.955 1.00 76.32 92 GLN B O 1
ATOM 2593 N N . HIS B 1 41 ? 2.446 26.977 -42.983 1.00 68.58 93 HIS B N 1
ATOM 2594 C CA . HIS B 1 41 ? 2.362 28.287 -43.608 1.00 58.65 93 HIS B CA 1
ATOM 2595 C C . HIS B 1 41 ? 1.952 29.388 -42.626 1.00 57.79 93 HIS B C 1
ATOM 2596 O O . HIS B 1 41 ? 1.403 30.420 -43.027 1.00 53.53 93 HIS B O 1
ATOM 2603 N N . GLY B 1 42 ? 2.216 29.160 -41.340 1.00 55.65 94 GLY B N 1
ATOM 2604 C CA . GLY B 1 42 ? 2.005 30.178 -40.309 1.00 67.62 94 GLY B CA 1
ATOM 2605 C C . GLY B 1 42 ? 0.621 30.253 -39.685 1.00 68.03 94 GLY B C 1
ATOM 2606 O O . GLY B 1 42 ? 0.472 30.733 -38.557 1.00 69.05 94 GLY B O 1
ATOM 2607 N N . TYR B 1 43 ? -0.384 29.777 -40.418 1.00 68.40 95 TYR B N 1
ATOM 2608 C CA . TYR B 1 43 ? -1.775 29.773 -39.968 1.00 56.40 95 TYR B CA 1
ATOM 2609 C C . TYR B 1 43 ? -2.031 28.793 -38.829 1.00 54.13 95 TYR B C 1
ATOM 2610 O O . TYR B 1 43 ? -1.525 27.674 -38.835 1.00 50.90 95 TYR B O 1
ATOM 2619 N N . GLY B 1 44 ? -2.811 29.233 -37.844 1.00 50.32 96 GLY B N 1
ATOM 2620 C CA . GLY B 1 44 ? -3.305 28.347 -36.786 1.00 50.62 96 GLY B CA 1
ATOM 2621 C C . GLY B 1 44 ? -4.691 27.823 -37.134 1.00 42.93 96 GLY B C 1
ATOM 2622 O O . GLY B 1 44 ? -5.220 28.123 -38.203 1.00 42.04 96 GLY B O 1
ATOM 2623 N N . THR B 1 45 ? -5.274 27.026 -36.245 1.00 41.86 97 THR B N 1
ATOM 2624 C CA . THR B 1 45 ? -6.623 26.497 -36.460 1.00 47.85 97 THR B CA 1
ATOM 2625 C C . THR B 1 45 ? -7.511 26.632 -35.223 1.00 48.54 97 THR B C 1
ATOM 2626 O O . THR B 1 45 ? -7.020 26.717 -34.100 1.00 47.37 97 THR B O 1
ATOM 2630 N N . GLN B 1 46 ? -8.822 26.642 -35.441 1.00 43.99 98 GLN B N 1
ATOM 2631 C CA . GLN B 1 46 ? -9.774 26.651 -34.341 1.00 45.55 98 GLN B CA 1
ATOM 2632 C C . GLN B 1 46 ? -10.919 25.692 -34.646 1.00 34.45 98 GLN B C 1
ATOM 2633 O O . GLN B 1 46 ? -11.730 25.935 -35.529 1.00 34.50 98 GLN B O 1
ATOM 2639 N N . THR B 1 47 ? -10.966 24.601 -33.895 1.00 38.58 99 THR B N 1
ATOM 2640 C CA . THR B 1 47 ? -11.921 23.518 -34.110 1.00 43.52 99 THR B CA 1
ATOM 2641 C C . THR B 1 47 ? -13.201 23.753 -33.311 1.00 41.69 99 THR B C 1
ATOM 2642 O O . THR B 1 47 ? -13.134 24.074 -32.120 1.00 45.04 99 THR B O 1
ATOM 2646 N N . THR B 1 48 ? -14.357 23.586 -33.954 1.00 41.09 100 THR B N 1
ATOM 2647 C CA . THR B 1 48 ? -15.652 23.752 -33.263 1.00 42.35 100 THR B CA 1
ATOM 2648 C C . THR B 1 48 ? -15.840 22.691 -32.190 1.00 41.06 100 THR B C 1
ATOM 2649 O O . THR B 1 48 ? -15.344 21.570 -32.328 1.00 43.64 100 THR B O 1
ATOM 2653 N N . VAL B 1 49 ? -16.532 23.054 -31.110 1.00 47.82 101 VAL B N 1
ATOM 2654 C CA . VAL B 1 49 ? -16.733 22.125 -29.988 1.00 53.25 101 VAL B CA 1
ATOM 2655 C C . VAL B 1 49 ? -18.198 21.723 -29.768 1.00 43.84 101 VAL B C 1
ATOM 2656 O O . VAL B 1 49 ? -18.479 20.859 -28.945 1.00 48.20 101 VAL B O 1
ATOM 2660 N N . SER B 1 50 ? -19.120 22.333 -30.505 1.00 45.73 102 SER B N 1
ATOM 2661 C CA . SER B 1 50 ? -20.561 22.074 -30.327 1.00 52.30 102 SER B CA 1
ATOM 2662 C C . SER B 1 50 ? -21.016 20.678 -30.764 1.00 55.13 102 SER B C 1
ATOM 2663 O O . SER B 1 50 ? -20.409 20.073 -31.646 1.00 53.10 102 SER B O 1
ATOM 2666 N N . ASN B 1 51 ? -22.092 20.177 -30.153 1.00 61.40 103 ASN B N 1
ATOM 2667 C CA . ASN B 1 51 ? -22.618 18.849 -30.501 1.00 66.32 103 ASN B CA 1
ATOM 2668 C C . ASN B 1 51 ? -23.885 18.877 -31.361 1.00 66.91 103 ASN B C 1
ATOM 2669 O O . ASN B 1 51 ? -24.055 18.039 -32.249 1.00 70.93 103 ASN B O 1
ATOM 2674 N N . ASN B 1 52 ? -24.765 19.840 -31.102 1.00 67.43 104 ASN B N 1
ATOM 2675 C CA . ASN B 1 52 ? -25.997 19.992 -31.879 1.00 65.40 104 ASN B CA 1
ATOM 2676 C C . ASN B 1 52 ? -25.916 21.162 -32.846 1.00 64.80 104 ASN B C 1
ATOM 2677 O O . ASN B 1 52 ? -25.005 21.985 -32.752 1.00 64.80 104 ASN B O 1
ATOM 2682 N N . MET B 1 53 ? -26.879 21.225 -33.766 1.00 63.53 105 MET B N 1
ATOM 2683 C CA . MET B 1 53 ? -26.966 22.295 -34.762 1.00 64.15 105 MET B CA 1
ATOM 2684 C C . MET B 1 53 ? -27.198 23.690 -34.189 1.00 68.74 105 MET B C 1
ATOM 2685 O O . MET B 1 53 ? -26.697 24.673 -34.728 1.00 72.37 105 MET B O 1
ATOM 2690 N N . ASN B 1 54 ? -27.955 23.767 -33.100 1.00 68.47 106 ASN B N 1
ATOM 2691 C CA . ASN B 1 54 ? -28.244 25.039 -32.458 1.00 69.04 106 ASN B CA 1
ATOM 2692 C C . ASN B 1 54 ? -26.988 25.693 -31.876 1.00 67.51 106 ASN B C 1
ATOM 2693 O O . ASN B 1 54 ? -26.746 26.880 -32.098 1.00 68.96 106 ASN B O 1
ATOM 2698 N N . ASP B 1 55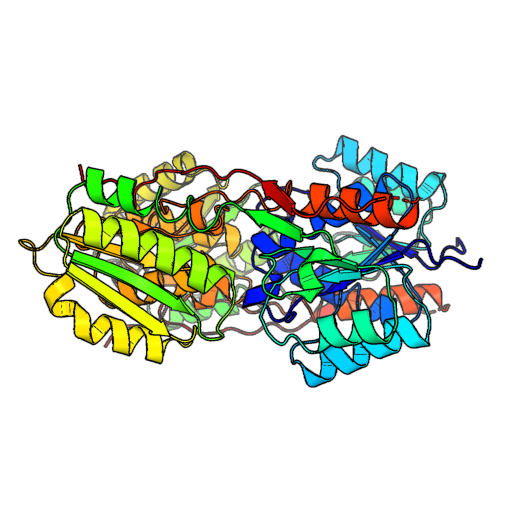 ? -26.187 24.906 -31.160 1.00 59.63 107 ASP B N 1
ATOM 2699 C CA . ASP B 1 55 ? -24.937 25.385 -30.577 1.00 63.70 107 ASP B CA 1
ATOM 2700 C C . ASP B 1 55 ? -23.867 25.664 -31.635 1.00 63.73 107 ASP B C 1
ATOM 2701 O O . ASP B 1 55 ? -23.031 26.557 -31.454 1.00 62.74 107 ASP B O 1
ATOM 2706 N N . LEU B 1 56 ? -23.896 24.890 -32.722 1.00 60.53 108 LEU B N 1
ATOM 2707 C CA . LEU B 1 56 ? -22.931 25.028 -33.810 1.00 56.00 108 LEU B CA 1
ATOM 2708 C C . LEU B 1 56 ? -23.110 26.344 -34.553 1.00 53.46 108 LEU B C 1
ATOM 2709 O O . LEU B 1 56 ? -22.161 27.119 -34.656 1.00 52.12 108 LEU B O 1
ATOM 2714 N N . MET B 1 57 ? -24.325 26.578 -35.053 1.00 54.53 109 MET B N 1
ATOM 2715 C CA . MET B 1 57 ? -24.707 27.837 -35.702 1.00 58.75 109 MET B CA 1
ATOM 2716 C C . MET B 1 57 ? -24.317 29.043 -34.855 1.00 53.30 109 MET B C 1
ATOM 2717 O O . MET B 1 57 ? -23.666 29.960 -35.345 1.00 52.70 109 MET B O 1
ATOM 2722 N N . ASP B 1 58 ? -24.680 29.006 -33.576 1.00 52.93 110 ASP B N 1
ATOM 2723 C CA . ASP B 1 58 ? -24.339 30.064 -32.627 1.00 58.77 110 ASP B CA 1
ATOM 2724 C C . ASP B 1 58 ? -22.838 30.295 -32.496 1.00 54.08 110 ASP B C 1
ATOM 2725 O O . ASP B 1 58 ? -22.403 31.439 -32.416 1.00 57.21 110 ASP B O 1
ATOM 2730 N N . GLU B 1 59 ? -22.051 29.219 -32.491 1.00 54.80 111 GLU B N 1
ATOM 2731 C CA . GLU B 1 59 ? -20.604 29.356 -32.356 1.00 50.01 111 GLU B CA 1
ATOM 2732 C C . GLU B 1 59 ? -19.876 29.698 -33.663 1.00 43.54 111 GLU B C 1
ATOM 2733 O O . GLU B 1 59 ? -18.840 30.348 -33.622 1.00 39.19 111 GLU B O 1
ATOM 2739 N N . VAL B 1 60 ? -20.407 29.278 -34.811 1.00 41.48 112 VAL B N 1
ATOM 2740 C CA . VAL B 1 60 ? -19.842 29.722 -36.089 1.00 42.40 112 VAL B CA 1
ATOM 2741 C C . VAL B 1 60 ? -20.145 31.219 -36.282 1.00 48.01 112 VAL B C 1
ATOM 2742 O O . VAL B 1 60 ? -19.251 31.980 -36.647 1.00 47.76 112 VAL B O 1
ATOM 2746 N N . TYR B 1 61 ? -21.384 31.634 -35.991 1.00 42.53 113 TYR B N 1
ATOM 2747 C CA . TYR B 1 61 ? -21.761 33.051 -36.037 1.00 41.22 113 TYR B CA 1
ATOM 2748 C C . TYR B 1 61 ? -20.882 33.919 -35.148 1.00 42.03 113 TYR B C 1
ATOM 2749 O O . TYR B 1 61 ? -20.458 34.989 -35.565 1.00 39.55 113 TYR B O 1
ATOM 2758 N N . LYS B 1 62 ? -20.621 33.450 -33.932 1.00 43.66 114 LYS B N 1
ATOM 2759 C CA . LYS B 1 62 ? -19.758 34.143 -32.992 1.00 46.76 114 LYS B CA 1
ATOM 2760 C C . LYS B 1 62 ? -18.319 34.220 -33.507 1.00 50.48 114 LYS B C 1
ATOM 2761 O O . LYS B 1 62 ? -17.646 35.228 -33.289 1.00 50.84 114 LYS B O 1
ATOM 2767 N N . MET B 1 63 ? -17.867 33.168 -34.196 1.00 48.85 115 MET B N 1
ATOM 2768 C CA . MET B 1 63 ? -16.530 33.141 -34.821 1.00 46.99 115 MET B CA 1
ATOM 2769 C C . MET B 1 63 ? -16.394 34.198 -35.926 1.00 45.63 115 MET B C 1
ATOM 2770 O O . MET B 1 63 ? -15.320 34.788 -36.111 1.00 40.66 115 MET B O 1
ATOM 2775 N N . ILE B 1 64 ? -17.494 34.425 -36.640 1.00 36.02 116 ILE B N 1
ATOM 2776 C CA . ILE B 1 64 ? -17.582 35.429 -37.697 1.00 46.10 116 ILE B CA 1
ATOM 2777 C C . ILE B 1 64 ? -17.659 36.841 -37.094 1.00 50.94 116 ILE B C 1
ATOM 2778 O O . ILE B 1 64 ? -16.858 37.728 -37.435 1.00 53.59 116 ILE B O 1
ATOM 2783 N N . LYS B 1 65 ? -18.626 37.021 -36.194 1.00 46.50 117 LYS B N 1
ATOM 2784 C CA . LYS B 1 65 ? -18.942 38.305 -35.555 1.00 49.94 117 LYS B CA 1
ATOM 2785 C C . LYS B 1 65 ? -17.771 38.876 -34.739 1.00 43.33 117 LYS B C 1
ATOM 2786 O O . LYS B 1 65 ? -17.478 40.071 -34.810 1.00 45.02 117 LYS B O 1
ATOM 2792 N N . GLN B 1 66 ? -17.095 38.017 -33.985 1.00 32.71 118 GLN B N 1
ATOM 2793 C CA . GLN B 1 66 ? -15.941 38.444 -33.202 1.00 44.62 118 GLN B CA 1
ATOM 2794 C C . GLN B 1 66 ? -14.633 38.283 -33.979 1.00 43.11 118 GLN B C 1
ATOM 2795 O O . GLN B 1 66 ? -13.551 38.433 -33.413 1.00 41.13 118 GLN B O 1
ATOM 2801 N N . ARG B 1 67 ? -14.765 38.020 -35.284 1.00 47.02 119 ARG B N 1
ATOM 2802 C CA . ARG B 1 67 ? -13.662 37.709 -36.205 1.00 52.85 119 ARG B CA 1
ATOM 2803 C C . ARG B 1 67 ? -12.464 37.002 -35.560 1.00 49.19 119 ARG B C 1
ATOM 2804 O O . ARG B 1 67 ? -11.414 37.603 -35.357 1.00 42.99 119 ARG B O 1
ATOM 2812 N N . MET B 1 68 ? -12.652 35.735 -35.204 1.00 49.13 120 MET B N 1
ATOM 2813 C CA . MET B 1 68 ? -11.565 34.965 -34.601 1.00 47.72 120 MET B CA 1
ATOM 2814 C C . MET B 1 68 ? -10.819 34.081 -35.619 1.00 42.06 120 MET B C 1
ATOM 2815 O O . MET B 1 68 ? -9.759 33.527 -35.310 1.00 45.10 120 MET B O 1
ATOM 2820 N N . VAL B 1 69 ? -11.359 33.999 -36.837 1.00 34.31 121 VAL B N 1
ATOM 2821 C CA . VAL B 1 69 ? -10.748 33.248 -37.944 1.00 34.25 121 VAL B CA 1
ATOM 2822 C C . VAL B 1 69 ? -10.926 33.974 -39.272 1.00 36.09 121 VAL B C 1
ATOM 2823 O O . VAL B 1 69 ? -11.854 34.776 -39.432 1.00 44.82 121 VAL B O 1
ATOM 2827 N N . ASP B 1 70 ? -10.035 33.681 -40.220 1.00 44.52 122 ASP B N 1
ATOM 2828 C CA . ASP B 1 70 ? -10.048 34.320 -41.541 1.00 49.66 122 ASP B CA 1
ATOM 2829 C C . ASP B 1 70 ? -10.963 33.580 -42.502 1.00 49.62 122 ASP B C 1
ATOM 2830 O O . ASP B 1 70 ? -11.542 34.179 -43.418 1.00 45.49 122 ASP B O 1
ATOM 2835 N N . ALA B 1 71 ? -11.078 32.270 -42.287 1.00 48.42 123 ALA B N 1
ATOM 2836 C CA . ALA B 1 71 ? -11.790 31.384 -43.199 1.00 41.32 123 ALA B CA 1
ATOM 2837 C C . ALA B 1 71 ? -12.284 30.128 -42.487 1.00 39.46 123 ALA B C 1
ATOM 2838 O O . ALA B 1 71 ? -11.965 29.891 -41.320 1.00 40.60 123 ALA B O 1
ATOM 2840 N N . PHE B 1 72 ? -13.055 29.316 -43.199 1.00 33.06 124 PHE B N 1
ATOM 2841 C CA . PHE B 1 72 ? -13.558 28.074 -42.629 1.00 36.56 124 PHE B CA 1
ATOM 2842 C C . PHE B 1 72 ? -13.319 26.865 -43.521 1.00 35.10 124 PHE B C 1
ATOM 2843 O O . PHE B 1 72 ? -13.196 26.971 -44.747 1.00 34.36 124 PHE B O 1
ATOM 2851 N N . ILE B 1 73 ? -13.243 25.705 -42.890 1.00 37.10 125 ILE B N 1
ATOM 2852 C CA . ILE B 1 73 ? -13.337 24.448 -43.614 1.00 33.80 125 ILE B CA 1
ATOM 2853 C C . ILE B 1 73 ? -14.529 23.691 -43.019 1.00 31.11 125 ILE B C 1
ATOM 2854 O O . ILE B 1 73 ? -14.615 23.547 -41.804 1.00 30.81 125 ILE B O 1
ATOM 2859 N N . LEU B 1 74 ? -15.436 23.209 -43.863 1.00 23.72 126 LEU B N 1
ATOM 2860 C CA . LEU B 1 74 ? -16.552 22.379 -43.372 1.00 36.48 126 LEU B CA 1
ATOM 2861 C C . LEU B 1 74 ? -16.206 20.920 -43.548 1.00 26.96 126 LEU B C 1
ATOM 2862 O O . LEU B 1 74 ? -16.014 20.454 -44.662 1.00 34.80 126 LEU B O 1
ATOM 2867 N N . LEU B 1 75 ? -16.134 20.193 -42.445 1.00 30.65 127 LEU B N 1
ATOM 2868 C CA . LEU B 1 75 ? -15.701 18.799 -42.493 1.00 37.79 127 LEU B CA 1
ATOM 2869 C C . LEU B 1 75 ? -16.847 17.822 -42.794 1.00 32.63 127 LEU B C 1
ATOM 2870 O O . LEU B 1 75 ? -16.748 16.640 -42.499 1.00 34.88 127 LEU B O 1
ATOM 2875 N N . TYR B 1 76 ? -17.911 18.329 -43.410 1.00 37.16 128 TYR B N 1
ATOM 2876 C CA . TYR B 1 76 ? -18.987 17.497 -43.937 1.00 48.20 128 TYR B CA 1
ATOM 2877 C C . TYR B 1 76 ? -19.731 18.186 -45.076 1.00 50.26 128 TYR B C 1
ATOM 2878 O O . TYR B 1 76 ? -19.614 19.402 -45.265 1.00 47.05 128 TYR B O 1
ATOM 2887 N N . SER B 1 77 ? -20.526 17.396 -45.795 1.00 50.01 129 SER B N 1
ATOM 2888 C CA . SER B 1 77 ? -21.400 17.897 -46.848 1.00 53.57 129 SER B CA 1
ATOM 2889 C C . SER B 1 77 ? -22.800 17.298 -46.754 1.00 56.43 129 SER B C 1
ATOM 2890 O O . SER B 1 77 ? -22.971 16.082 -46.866 1.00 53.51 129 SER B O 1
ATOM 2893 N N . LYS B 1 78 ? -23.788 18.162 -46.539 1.00 61.91 130 LYS B N 1
ATOM 2894 C CA . LYS B 1 78 ? -25.197 17.779 -46.559 1.00 68.52 130 LYS B CA 1
ATOM 2895 C C . LYS B 1 78 ? -25.987 18.871 -47.265 1.00 75.81 130 LYS B C 1
ATOM 2896 O O . LYS B 1 78 ? -25.664 20.055 -47.133 1.00 76.98 130 LYS B O 1
ATOM 2902 N N . GLU B 1 79 ? -27.006 18.467 -48.025 1.00 80.94 131 GLU B N 1
ATOM 2903 C CA . GLU B 1 79 ? -27.908 19.407 -48.695 1.00 85.33 131 GLU B CA 1
ATOM 2904 C C . GLU B 1 79 ? -28.736 20.195 -47.683 1.00 78.49 131 GLU B C 1
ATOM 2905 O O . GLU B 1 79 ? -29.077 19.674 -46.615 1.00 78.15 131 GLU B O 1
ATOM 2911 N N . ASN B 1 80 ? -29.018 21.452 -48.029 1.00 73.73 132 ASN B N 1
ATOM 2912 C CA . ASN B 1 80 ? -29.715 22.416 -47.165 1.00 72.90 132 ASN B CA 1
ATOM 2913 C C . ASN B 1 80 ? -29.034 22.660 -45.805 1.00 71.02 132 ASN B C 1
ATOM 2914 O O . ASN B 1 80 ? -29.715 22.859 -44.790 1.00 64.86 132 ASN B O 1
ATOM 2919 N N . ASP B 1 81 ? -27.695 22.641 -45.803 1.00 69.43 133 ASP B N 1
ATOM 2920 C CA . ASP B 1 81 ? -26.880 22.878 -44.598 1.00 62.92 133 ASP B CA 1
ATOM 2921 C C . ASP B 1 81 ? -27.003 24.339 -44.153 1.00 59.05 133 ASP B C 1
ATOM 2922 O O . ASP B 1 81 ? -26.681 25.246 -44.923 1.00 58.43 133 ASP B O 1
ATOM 2927 N N . PRO B 1 82 ? -27.507 24.565 -42.923 1.00 59.92 134 PRO B N 1
ATOM 2928 C CA . PRO B 1 82 ? -27.673 25.933 -42.433 1.00 62.89 134 PRO B CA 1
ATOM 2929 C C . PRO B 1 82 ? -26.373 26.690 -42.120 1.00 66.63 134 PRO B C 1
ATOM 2930 O O . PRO B 1 82 ? -26.354 27.922 -42.223 1.00 67.42 134 PRO B O 1
ATOM 2934 N N . ILE B 1 83 ? -25.306 25.985 -41.743 1.00 61.22 135 ILE B N 1
ATOM 2935 C CA . ILE B 1 83 ? -24.029 26.674 -41.507 1.00 57.98 135 ILE B CA 1
ATOM 2936 C C . ILE B 1 83 ? -23.294 26.994 -42.814 1.00 54.94 135 ILE B C 1
ATOM 2937 O O . ILE B 1 83 ? -22.563 27.980 -42.878 1.00 54.79 135 ILE B O 1
ATOM 2942 N N . LYS B 1 84 ? -23.491 26.174 -43.848 1.00 51.25 136 LYS B N 1
ATOM 2943 C CA . LYS B 1 84 ? -22.990 26.503 -45.186 1.00 41.91 136 LYS B CA 1
ATOM 2944 C C . LYS B 1 84 ? -23.705 27.753 -45.712 1.00 53.21 136 LYS B C 1
ATOM 2945 O O . LYS B 1 84 ? -23.059 28.651 -46.252 1.00 55.28 136 LYS B O 1
ATOM 2951 N N . GLN B 1 85 ? -25.027 27.814 -45.526 1.00 55.23 137 GLN B N 1
ATOM 2952 C CA . GLN B 1 85 ? -25.817 28.999 -45.891 1.00 62.32 137 GLN B CA 1
ATOM 2953 C C . GLN B 1 85 ? -25.380 30.239 -45.120 1.00 56.90 137 GLN B C 1
ATOM 2954 O O . GLN B 1 85 ? -25.354 31.328 -45.670 1.00 54.84 137 GLN B O 1
ATOM 2960 N N . MET B 1 86 ? -25.018 30.058 -43.854 1.00 57.98 138 MET B N 1
ATOM 2961 C CA . MET B 1 86 ? -24.541 31.157 -43.021 1.00 52.06 138 MET B CA 1
ATOM 2962 C C . MET B 1 86 ? -23.236 31.747 -43.553 1.00 55.50 138 MET B C 1
ATOM 2963 O O . MET B 1 86 ? -23.071 32.963 -43.553 1.00 61.87 138 MET B O 1
ATOM 2968 N N . LEU B 1 87 ? -22.333 30.899 -44.037 1.00 51.20 139 LEU B N 1
ATOM 2969 C CA . LEU B 1 87 ? -21.064 31.388 -44.591 1.00 56.64 139 LEU B CA 1
ATOM 2970 C C . LEU B 1 87 ? -21.224 32.069 -45.951 1.00 57.86 139 LEU B C 1
ATOM 2971 O O . LEU B 1 87 ? -20.455 32.983 -46.278 1.00 49.74 139 LEU B O 1
ATOM 2976 N N . ILE B 1 88 ? -22.207 31.626 -46.738 1.00 54.37 140 ILE B N 1
ATOM 2977 C CA . ILE B 1 88 ? -22.527 32.332 -47.983 1.00 64.80 140 ILE B CA 1
ATOM 2978 C C . ILE B 1 88 ? -23.245 33.664 -47.707 1.00 61.53 140 ILE B C 1
ATOM 2979 O O . ILE B 1 88 ? -23.059 34.627 -48.450 1.00 57.41 140 ILE B O 1
ATOM 2984 N N . ASP B 1 89 ? -24.036 33.708 -46.630 1.00 61.50 141 ASP B N 1
ATOM 2985 C CA . ASP B 1 89 ? -24.732 34.922 -46.197 1.00 61.21 141 ASP B CA 1
ATOM 2986 C C . ASP B 1 89 ? -23.753 35.988 -45.737 1.00 62.51 141 ASP B C 1
ATOM 2987 O O . ASP B 1 89 ? -23.913 37.167 -46.057 1.00 69.55 141 ASP B O 1
ATOM 2992 N N . GLU B 1 90 ? -22.738 35.562 -44.988 1.00 61.53 142 GLU B N 1
ATOM 2993 C CA . GLU B 1 90 ? -21.799 36.480 -44.355 1.00 57.66 142 GLU B CA 1
ATOM 2994 C C . GLU B 1 90 ? -20.544 36.686 -45.195 1.00 55.44 142 GLU B C 1
ATOM 2995 O O . GLU B 1 90 ? -19.601 37.351 -44.753 1.00 59.91 142 GLU B O 1
ATOM 3001 N N . SER B 1 91 ? -20.551 36.111 -46.400 1.00 50.18 143 SER B N 1
ATOM 3002 C CA . SER B 1 91 ? -19.442 36.201 -47.362 1.00 56.27 143 SER B CA 1
ATOM 3003 C C . SER B 1 91 ? -18.100 35.753 -46.773 1.00 49.22 143 SER B C 1
ATOM 3004 O O . SER B 1 91 ? -17.063 36.348 -47.069 1.00 47.61 143 SER B O 1
ATOM 3007 N N . MET B 1 92 ? -18.131 34.723 -45.926 1.00 42.52 144 MET B N 1
ATOM 3008 C CA . MET B 1 92 ? -16.906 34.155 -45.375 1.00 48.13 144 MET B CA 1
ATOM 3009 C C . MET B 1 92 ? -16.265 33.214 -46.392 1.00 45.46 144 MET B C 1
ATOM 3010 O O . MET B 1 92 ? -16.967 32.425 -47.024 1.00 46.02 144 MET B O 1
ATOM 3015 N N . PRO B 1 93 ? -14.933 33.323 -46.577 1.00 45.78 145 PRO B N 1
ATOM 3016 C CA . PRO B 1 93 ? -14.179 32.357 -47.381 1.00 43.79 145 PRO B CA 1
ATOM 3017 C C . PRO B 1 93 ? -14.256 30.960 -46.761 1.00 44.25 145 PRO B C 1
ATOM 3018 O O . PRO B 1 93 ? -13.976 30.798 -45.573 1.00 41.20 145 PRO B O 1
ATOM 3022 N N . PHE B 1 94 ? -14.672 29.969 -47.547 1.00 44.11 146 PHE B N 1
ATOM 3023 C CA . PHE B 1 94 ? -14.771 28.601 -47.050 1.00 41.60 146 PHE B CA 1
ATOM 3024 C C . PHE B 1 94 ? -14.598 27.551 -48.130 1.00 46.86 146 PHE B C 1
ATOM 3025 O O . PHE B 1 94 ? -14.765 27.825 -49.318 1.00 59.68 146 PHE B O 1
ATOM 3033 N N . ILE B 1 95 ? -14.245 26.346 -47.696 1.00 48.70 147 ILE B N 1
ATOM 3034 C CA . ILE B 1 95 ? -14.277 25.160 -48.549 1.00 44.33 147 ILE B CA 1
ATOM 3035 C C . ILE B 1 95 ? -15.061 24.054 -47.831 1.00 36.11 147 ILE B C 1
ATOM 3036 O O . ILE B 1 95 ? -15.252 24.105 -46.615 1.00 34.28 147 ILE B O 1
ATOM 3041 N N . VAL B 1 96 ? -15.526 23.069 -48.591 1.00 34.86 148 VAL B N 1
ATOM 3042 C CA . VAL B 1 96 ? -16.299 21.963 -48.036 1.00 30.26 148 VAL B CA 1
ATOM 3043 C C . VAL B 1 96 ? -15.562 20.651 -48.250 1.00 28.24 148 VAL B C 1
ATOM 3044 O O . VAL B 1 96 ? -15.085 20.378 -49.347 1.00 37.38 148 VAL B O 1
ATOM 3048 N N . ILE B 1 97 ? -15.436 19.846 -47.200 1.00 30.28 149 ILE B N 1
ATOM 3049 C CA . ILE B 1 97 ? -15.007 18.455 -47.402 1.00 39.58 149 ILE B CA 1
ATOM 3050 C C . ILE B 1 97 ? -16.231 17.555 -47.624 1.00 35.90 149 ILE B C 1
ATOM 3051 O O . ILE B 1 97 ? -17.000 17.279 -46.702 1.00 36.58 149 ILE B O 1
ATOM 3056 N N . GLY B 1 98 ? -16.409 17.140 -48.873 1.00 37.79 150 GLY B N 1
ATOM 3057 C CA . GLY B 1 98 ? -17.562 16.360 -49.270 1.00 41.86 150 GLY B CA 1
ATOM 3058 C C . GLY B 1 98 ? -18.045 16.698 -50.660 1.00 44.77 150 GLY B C 1
ATOM 3059 O O . GLY B 1 98 ? -17.380 17.420 -51.403 1.00 45.71 150 GLY B O 1
ATOM 3060 N N . LYS B 1 99 ? -19.216 16.171 -51.003 1.00 48.84 151 LYS B N 1
ATOM 3061 C CA . LYS B 1 99 ? -19.733 16.242 -52.361 1.00 43.81 151 LYS B CA 1
ATOM 3062 C C . LYS B 1 99 ? -20.447 17.555 -52.618 1.00 39.67 151 LYS B C 1
ATOM 3063 O O . LYS B 1 99 ? -21.300 17.956 -51.824 1.00 46.83 151 LYS B O 1
ATOM 3069 N N . PRO B 1 100 ? -20.091 18.237 -53.724 1.00 44.49 152 PRO B N 1
ATOM 3070 C CA . PRO B 1 100 ? -20.885 19.369 -54.225 1.00 47.75 152 PRO B CA 1
ATOM 3071 C C . PRO B 1 100 ? -22.308 18.946 -54.595 1.00 56.78 152 PRO B C 1
ATOM 3072 O O . PRO B 1 100 ? -22.499 18.053 -55.423 1.00 55.36 152 PRO B O 1
ATOM 3076 N N . THR B 1 101 ? -23.287 19.578 -53.957 1.00 66.66 153 THR B N 1
ATOM 3077 C CA . THR B 1 101 ? -24.690 19.200 -54.109 1.00 81.39 153 THR B CA 1
ATOM 3078 C C . THR B 1 101 ? -25.535 20.203 -54.915 1.00 90.74 153 THR B C 1
ATOM 3079 O O . THR B 1 101 ? -26.247 19.812 -55.843 1.00 93.74 153 THR B O 1
ATOM 3083 N N . SER B 1 102 ? -25.440 21.485 -54.568 1.00 99.56 154 SER B N 1
ATOM 3084 C CA . SER B 1 102 ? -26.347 22.510 -55.091 1.00 103.22 154 SER B CA 1
ATOM 3085 C C . SER B 1 102 ? -25.804 23.274 -56.305 1.00 105.27 154 SER B C 1
ATOM 3086 O O . SER B 1 102 ? -24.692 23.015 -56.778 1.00 103.16 154 SER B O 1
ATOM 3089 N N . ASP B 1 103 ? -26.617 24.206 -56.801 1.00 108.35 155 ASP B N 1
ATOM 3090 C CA . ASP B 1 103 ? -26.257 25.094 -57.904 1.00 110.17 155 ASP B CA 1
ATOM 3091 C C . ASP B 1 103 ? -25.194 26.101 -57.450 1.00 109.07 155 ASP B C 1
ATOM 3092 O O . ASP B 1 103 ? -24.245 26.391 -58.184 1.00 107.53 155 ASP B O 1
ATOM 3097 N N . ILE B 1 104 ? -25.359 26.608 -56.228 1.00 107.86 156 ILE B N 1
ATOM 3098 C CA . ILE B 1 104 ? -24.425 27.565 -55.621 1.00 105.75 156 ILE B CA 1
ATOM 3099 C C . ILE B 1 104 ? -23.084 26.941 -55.214 1.00 101.00 156 ILE B C 1
ATOM 3100 O O . ILE B 1 104 ? -22.084 27.647 -55.085 1.00 97.81 156 ILE B O 1
ATOM 3105 N N . ASP B 1 105 ? -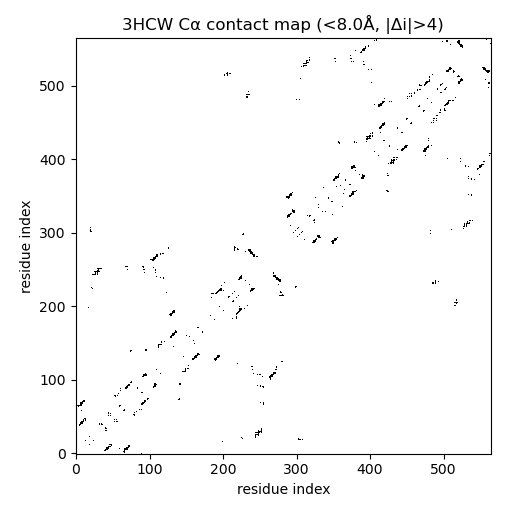23.071 25.617 -55.041 1.00 98.84 157 ASP B N 1
ATOM 3106 C CA . ASP B 1 105 ? -21.863 24.857 -54.679 1.00 94.35 157 ASP B CA 1
ATOM 3107 C C . ASP B 1 105 ? -20.801 24.812 -55.785 1.00 89.73 157 ASP B C 1
ATOM 3108 O O . ASP B 1 105 ? -19.704 24.297 -55.572 1.00 82.94 157 ASP B O 1
ATOM 3113 N N . HIS B 1 106 ? -21.145 25.349 -56.957 1.00 93.49 158 HIS B N 1
ATOM 3114 C CA . HIS B 1 106 ? -20.203 25.591 -58.054 1.00 96.23 158 HIS B CA 1
ATOM 3115 C C . HIS B 1 106 ? -19.146 26.636 -57.683 1.00 92.04 158 HIS B C 1
ATOM 3116 O O . HIS B 1 106 ? -18.014 26.589 -58.175 1.00 91.35 158 HIS B O 1
ATOM 3123 N N . GLN B 1 107 ? -19.530 27.570 -56.813 1.00 84.80 159 GLN B N 1
ATOM 3124 C CA . GLN B 1 107 ? -18.688 28.702 -56.420 1.00 81.29 159 GLN B CA 1
ATOM 3125 C C . GLN B 1 107 ? -17.531 28.331 -55.488 1.00 76.25 159 GLN B C 1
ATOM 3126 O O . GLN B 1 107 ? -16.549 29.075 -55.396 1.00 72.99 159 GLN B O 1
ATOM 3132 N N . PHE B 1 108 ? -17.650 27.189 -54.805 1.00 67.88 160 PHE B N 1
ATOM 3133 C CA . PHE B 1 108 ? -16.737 26.826 -53.714 1.00 61.88 160 PHE B CA 1
ATOM 3134 C C . PHE B 1 108 ? -16.016 25.503 -53.928 1.00 59.49 160 PHE B C 1
ATOM 3135 O O . PHE B 1 108 ? -16.626 24.523 -54.375 1.00 56.35 160 PHE B O 1
ATOM 3143 N N . THR B 1 109 ? -14.721 25.489 -53.601 1.00 46.26 161 THR B N 1
ATOM 3144 C CA . THR B 1 109 ? -13.905 24.278 -53.667 1.00 42.30 161 THR B CA 1
ATOM 3145 C C . THR B 1 109 ? -14.479 23.190 -52.764 1.00 44.70 161 THR B C 1
ATOM 3146 O O . THR B 1 109 ? -14.877 23.456 -51.629 1.00 42.02 161 THR B O 1
ATOM 3150 N N . HIS B 1 110 ? -14.561 21.976 -53.305 1.00 46.70 162 HIS B N 1
ATOM 3151 C CA . HIS B 1 110 ? -14.866 20.796 -52.519 1.00 35.09 162 HIS B CA 1
ATOM 3152 C C . HIS B 1 110 ? -13.712 19.810 -52.601 1.00 39.59 162 HIS B C 1
ATOM 3153 O O . HIS B 1 110 ? -13.100 19.638 -53.655 1.00 40.47 162 HIS B O 1
ATOM 3160 N N . ILE B 1 111 ? -13.396 19.193 -51.473 1.00 37.18 163 ILE B N 1
ATOM 3161 C CA . ILE B 1 111 ? -12.438 18.098 -51.447 1.00 38.71 163 ILE B CA 1
ATOM 3162 C C . ILE B 1 111 ? -13.177 16.817 -51.023 1.00 40.35 163 ILE B C 1
ATOM 3163 O O . ILE B 1 111 ? -13.806 16.769 -49.965 1.00 41.45 163 ILE B O 1
ATOM 3168 N N . ASP B 1 112 ? -13.120 15.790 -51.865 1.00 39.96 164 ASP B N 1
ATOM 3169 C CA . ASP B 1 112 ? -13.879 14.565 -51.615 1.00 38.23 164 ASP B CA 1
ATOM 3170 C C . ASP B 1 112 ? -13.117 13.324 -52.058 1.00 30.82 164 ASP B C 1
ATOM 3171 O O . ASP B 1 112 ? -12.108 13.410 -52.761 1.00 40.93 164 ASP B O 1
ATOM 3176 N N . ASN B 1 113 ? -13.572 12.175 -51.574 1.00 36.44 165 ASN B N 1
ATOM 3177 C CA . ASN B 1 113 ? -13.163 10.885 -52.095 1.00 39.19 165 ASN B CA 1
ATOM 3178 C C . ASN B 1 113 ? -14.025 10.546 -53.301 1.00 44.07 165 ASN B C 1
ATOM 3179 O O . ASN B 1 113 ? -15.099 11.143 -53.509 1.00 36.69 165 ASN B O 1
ATOM 3184 N N . ASP B 1 114 ? -13.569 9.581 -54.090 1.00 42.17 166 ASP B N 1
ATOM 3185 C CA . ASP B 1 114 ? -14.413 8.989 -55.116 1.00 43.82 166 ASP B CA 1
ATOM 3186 C C . ASP B 1 114 ? -15.361 7.943 -54.495 1.00 40.10 166 ASP B C 1
ATOM 3187 O O . ASP B 1 114 ? -15.208 6.750 -54.715 1.00 47.38 166 ASP B O 1
ATOM 3192 N N . ASN B 1 115 ? -16.350 8.408 -53.729 1.00 37.06 167 ASN B N 1
ATOM 3193 C CA . ASN B 1 115 ? -17.238 7.512 -52.961 1.00 47.34 167 ASN B CA 1
ATOM 3194 C C . ASN B 1 115 ? -18.259 6.658 -53.741 1.00 44.60 167 ASN B C 1
ATOM 3195 O O . ASN B 1 115 ? -18.653 5.600 -53.251 1.00 43.64 167 ASN B O 1
ATOM 3200 N N . ILE B 1 116 ? -18.714 7.107 -54.913 1.00 38.90 168 ILE B N 1
ATOM 3201 C CA . ILE B 1 116 ? -19.552 6.221 -55.736 1.00 31.83 168 ILE B CA 1
ATOM 3202 C C . ILE B 1 116 ? -18.684 5.065 -56.223 1.00 32.94 168 ILE B C 1
ATOM 3203 O O . ILE B 1 116 ? -19.028 3.902 -56.011 1.00 32.00 168 ILE B O 1
ATOM 3208 N N . LEU B 1 117 ? -17.539 5.403 -56.814 1.00 29.34 169 LEU B N 1
ATOM 3209 C CA . LEU B 1 117 ? -16.578 4.413 -57.326 1.00 30.68 169 LEU B CA 1
ATOM 3210 C C . LEU B 1 117 ? -15.955 3.494 -56.280 1.00 26.56 169 LEU B C 1
ATOM 3211 O O . LEU B 1 117 ? -15.763 2.309 -56.558 1.00 29.12 169 LEU B O 1
ATOM 3216 N N . ALA B 1 118 ? -15.623 4.022 -55.098 1.00 29.40 170 ALA B N 1
ATOM 3217 C CA . ALA B 1 118 ? -14.986 3.197 -54.051 1.00 26.45 170 ALA B CA 1
ATOM 3218 C C . ALA B 1 118 ? -15.940 2.131 -53.500 1.00 31.98 170 ALA B C 1
ATOM 3219 O O . ALA B 1 118 ? -15.502 1.026 -53.163 1.00 32.23 170 ALA B O 1
ATOM 3221 N N . SER B 1 119 ? -17.226 2.475 -53.394 1.00 28.14 171 SER B N 1
ATOM 3222 C CA A SER B 1 119 ? -18.231 1.502 -52.951 0.50 35.63 171 SER B CA 1
ATOM 3223 C CA B SER B 1 119 ? -18.262 1.535 -52.964 0.50 30.22 171 SER B CA 1
ATOM 3224 C C . SER B 1 119 ? -18.477 0.451 -54.024 1.00 32.61 171 SER B C 1
ATOM 3225 O O . SER B 1 119 ? -18.634 -0.730 -53.703 1.00 36.63 171 SER B O 1
ATOM 3230 N N . GLU B 1 120 ? -18.479 0.876 -55.291 1.00 37.53 172 GLU B N 1
ATOM 3231 C CA . GLU B 1 120 ? -18.542 -0.043 -56.429 1.00 36.55 172 GLU B CA 1
ATOM 3232 C C . GLU B 1 120 ? -17.368 -1.019 -56.370 1.00 36.64 172 GLU B C 1
ATOM 3233 O O . GLU B 1 120 ? -17.564 -2.228 -56.502 1.00 34.45 172 GLU B O 1
ATOM 3239 N N . ASN B 1 121 ? -16.167 -0.482 -56.147 1.00 28.65 173 ASN B N 1
ATOM 3240 C CA A ASN B 1 121 ? -14.948 -1.282 -56.005 0.50 27.80 173 ASN B CA 1
ATOM 3241 C CA B ASN B 1 121 ? -14.959 -1.292 -56.031 0.50 26.62 173 ASN B CA 1
ATOM 3242 C C . ASN B 1 121 ? -15.085 -2.294 -54.888 1.00 33.06 173 ASN B C 1
ATOM 3243 O O . ASN B 1 121 ? -14.668 -3.444 -55.025 1.00 40.70 173 ASN B O 1
ATOM 3252 N N . LEU B 1 122 ? -15.679 -1.856 -53.772 1.00 33.72 174 LEU B N 1
ATOM 3253 C CA . LEU B 1 122 ? -15.874 -2.734 -52.626 1.00 32.08 174 LEU B CA 1
ATOM 3254 C C . LEU B 1 122 ? -16.912 -3.823 -52.924 1.00 37.76 174 LEU B C 1
ATOM 3255 O O . LEU B 1 122 ? -16.679 -4.995 -52.612 1.00 32.07 174 LEU B O 1
ATOM 3260 N N . THR B 1 123 ? -18.044 -3.430 -53.516 1.00 34.82 175 THR B N 1
ATOM 3261 C CA . THR B 1 123 ? -19.094 -4.380 -53.886 1.00 31.27 175 THR B CA 1
ATOM 3262 C C . THR B 1 123 ? -18.573 -5.424 -54.889 1.00 36.22 175 THR B C 1
ATOM 3263 O O . THR B 1 123 ? -18.854 -6.608 -54.735 1.00 37.16 175 THR B O 1
ATOM 3267 N N . ARG B 1 124 ? -17.804 -4.984 -55.889 1.00 35.89 176 ARG B N 1
ATOM 3268 C CA . ARG B 1 124 ? -17.138 -5.897 -56.837 1.00 38.66 176 ARG B CA 1
ATOM 3269 C C . ARG B 1 124 ? -16.246 -6.931 -56.129 1.00 40.54 176 ARG B C 1
ATOM 3270 O O . ARG B 1 124 ? -16.317 -8.119 -56.448 1.00 43.02 176 ARG B O 1
ATOM 3278 N N . HIS B 1 125 ? -15.457 -6.497 -55.141 1.00 34.47 177 HIS B N 1
ATOM 3279 C CA . HIS B 1 125 ? -14.525 -7.411 -54.450 1.00 39.34 177 HIS B CA 1
ATOM 3280 C C . HIS B 1 125 ? -15.270 -8.481 -53.664 1.00 35.17 177 HIS B C 1
ATOM 3281 O O . HIS B 1 125 ? -14.892 -9.652 -53.651 1.00 30.04 177 HIS B O 1
ATOM 3288 N N . VAL B 1 126 ? -16.332 -8.054 -53.000 1.00 39.17 178 VAL B N 1
ATOM 3289 C CA . VAL B 1 126 ? -17.172 -8.942 -52.224 1.00 39.64 178 VAL B CA 1
ATOM 3290 C C . VAL B 1 126 ? -17.805 -9.991 -53.155 1.00 38.43 178 VAL B C 1
ATOM 3291 O O . VAL B 1 126 ? -17.891 -11.176 -52.809 1.00 42.59 178 VAL B O 1
ATOM 3295 N N . ILE B 1 127 ? -18.187 -9.553 -54.352 1.00 33.16 179 ILE B N 1
ATOM 3296 C CA . ILE B 1 127 ? -18.807 -10.433 -55.340 1.00 32.10 179 ILE B CA 1
ATOM 3297 C C . ILE B 1 127 ? -17.813 -11.442 -55.957 1.00 35.04 179 ILE B C 1
ATOM 3298 O O . ILE B 1 127 ? -18.169 -12.602 -56.177 1.00 41.74 179 ILE B O 1
ATOM 3303 N N . GLU B 1 128 ? -16.566 -11.017 -56.172 1.00 35.28 180 GLU B N 1
ATOM 3304 C CA . GLU B 1 128 ? -15.484 -11.936 -56.575 1.00 39.34 180 GLU B CA 1
ATOM 3305 C C . GLU B 1 128 ? -15.318 -13.123 -55.632 1.00 32.42 180 GLU B C 1
ATOM 3306 O O . GLU B 1 128 ? -14.933 -14.197 -56.068 1.00 39.25 180 GLU B O 1
ATOM 3312 N N . GLN B 1 129 ? -15.614 -12.926 -54.347 1.00 38.68 181 GLN B N 1
ATOM 3313 C CA . GLN B 1 129 ? -15.529 -13.998 -53.350 1.00 39.05 181 GLN B CA 1
ATOM 3314 C C . GLN B 1 129 ? -16.736 -14.955 -53.398 1.00 41.87 181 GLN B C 1
ATOM 3315 O O . GLN B 1 129 ? -16.703 -16.033 -52.820 1.00 37.84 181 GLN B O 1
ATOM 3321 N N . GLY B 1 130 ? -17.803 -14.551 -54.078 1.00 45.23 182 GLY B N 1
ATOM 3322 C CA . GLY B 1 130 ? -18.956 -15.421 -54.260 1.00 41.07 182 GLY B CA 1
ATOM 3323 C C . GLY B 1 130 ? -20.009 -15.129 -53.224 1.00 41.05 182 GLY B C 1
ATOM 3324 O O . GLY B 1 130 ? -19.805 -15.408 -52.050 1.00 44.75 182 GLY B O 1
ATOM 3325 N N . VAL B 1 131 ? -21.125 -14.544 -53.664 1.00 44.05 183 VAL B N 1
ATOM 3326 C CA . VAL B 1 131 ? -22.258 -14.230 -52.786 1.00 47.15 183 VAL B CA 1
ATOM 3327 C C . VAL B 1 131 ? -23.585 -14.429 -53.491 1.00 44.49 183 VAL B C 1
ATOM 3328 O O . VAL B 1 131 ? -23.650 -14.455 -54.718 1.00 54.70 183 VAL B O 1
ATOM 3332 N N . ASP B 1 132 ? -24.644 -14.540 -52.703 1.00 41.66 184 ASP B N 1
ATOM 3333 C CA . ASP B 1 132 ? -25.985 -14.754 -53.236 1.00 50.49 184 ASP B CA 1
ATOM 3334 C C . ASP B 1 132 ? -26.899 -13.605 -52.819 1.00 49.93 184 ASP B C 1
ATOM 3335 O O . ASP B 1 132 ? -27.839 -13.254 -53.538 1.00 53.62 184 ASP B O 1
ATOM 3340 N N . GLU B 1 133 ? -26.593 -13.007 -51.670 1.00 47.16 185 GLU B N 1
ATOM 3341 C CA . GLU B 1 133 ? -27.308 -11.838 -51.184 1.00 48.66 185 GLU B CA 1
ATOM 3342 C C . GLU B 1 133 ? -26.327 -10.819 -50.584 1.00 47.43 185 GLU B C 1
ATOM 3343 O O . GLU B 1 133 ? -25.227 -11.184 -50.139 1.00 42.04 185 GLU B O 1
ATOM 3349 N N . LEU B 1 134 ? -26.723 -9.544 -50.602 1.00 40.45 186 LEU B N 1
ATOM 3350 C CA . LEU B 1 134 ? -25.900 -8.443 -50.088 1.00 40.20 186 LEU B CA 1
ATOM 3351 C C . LEU B 1 134 ? -26.721 -7.506 -49.230 1.00 41.35 186 LEU B C 1
ATOM 3352 O O . LEU B 1 134 ? -27.869 -7.204 -49.554 1.00 42.47 186 LEU B O 1
ATOM 3357 N N . ILE B 1 135 ? -26.127 -7.042 -48.135 1.00 38.91 187 ILE B N 1
ATOM 3358 C CA . ILE B 1 135 ? -26.778 -6.082 -47.250 1.00 42.07 187 ILE B CA 1
ATOM 3359 C C . ILE B 1 135 ? -25.881 -4.849 -47.080 1.00 39.53 187 ILE B C 1
ATOM 3360 O O . ILE B 1 135 ? -24.686 -4.970 -46.798 1.00 35.64 187 ILE B O 1
ATOM 3365 N N . PHE B 1 136 ? -26.462 -3.671 -47.292 1.00 33.44 188 PHE B N 1
ATOM 3366 C CA . PHE B 1 136 ? -25.791 -2.415 -46.998 1.00 37.60 188 PHE B CA 1
ATOM 3367 C C . PHE B 1 136 ? -26.498 -1.768 -45.832 1.00 43.53 188 PHE B C 1
ATOM 3368 O O . PHE B 1 136 ? -27.720 -1.562 -45.864 1.00 45.25 188 PHE B O 1
ATOM 3376 N N . ILE B 1 137 ? -25.714 -1.450 -44.806 1.00 37.10 189 ILE B N 1
ATOM 3377 C CA . ILE B 1 137 ? -26.234 -0.808 -43.607 1.00 38.69 189 ILE B CA 1
ATOM 3378 C C . ILE B 1 137 ? -25.668 0.600 -43.535 1.00 39.58 189 ILE B C 1
ATOM 3379 O O . ILE B 1 137 ? -24.441 0.798 -43.543 1.00 31.93 189 ILE B O 1
ATOM 3384 N N . THR B 1 138 ? -26.577 1.568 -43.473 1.00 38.81 190 THR B N 1
ATOM 3385 C CA . THR B 1 138 ? -26.210 2.965 -43.405 1.00 50.17 190 THR B CA 1
ATOM 3386 C C . THR B 1 138 ? -26.749 3.624 -42.128 1.00 53.11 190 THR B C 1
ATOM 3387 O O . THR B 1 138 ? -27.621 3.071 -41.454 1.00 45.82 190 THR B O 1
ATOM 3391 N N . GLU B 1 139 ? -26.187 4.785 -41.792 1.00 57.96 191 GLU B N 1
ATOM 3392 C CA . GLU B 1 139 ? -26.655 5.596 -40.672 1.00 62.46 191 GLU B CA 1
ATOM 3393 C C . GLU B 1 139 ? -27.676 6.632 -41.118 1.00 61.24 191 GLU B C 1
ATOM 3394 O O . GLU B 1 139 ? -27.717 7.010 -42.289 1.00 57.76 191 GLU B O 1
ATOM 3400 N N . LYS B 1 140 ? -28.480 7.094 -40.163 1.00 63.87 192 LYS B N 1
ATOM 3401 C CA . LYS B 1 140 ? -29.507 8.101 -40.406 1.00 67.29 192 LYS B CA 1
ATOM 3402 C C . LYS B 1 140 ? -28.899 9.475 -40.683 1.00 64.90 192 LYS B C 1
ATOM 3403 O O . LYS B 1 140 ? -27.754 9.750 -40.307 1.00 57.65 192 LYS B O 1
ATOM 3409 N N . GLY B 1 141 ? -29.679 10.331 -41.338 1.00 67.63 193 GLY B N 1
ATOM 3410 C CA . GLY B 1 141 ? -29.228 11.661 -41.727 1.00 71.78 193 GLY B CA 1
ATOM 3411 C C . GLY B 1 141 ? -28.738 11.564 -43.152 1.00 80.01 193 GLY B C 1
ATOM 3412 O O . GLY B 1 141 ? -27.708 10.944 -43.409 1.00 86.87 193 GLY B O 1
ATOM 3413 N N . ASN B 1 142 ? -29.481 12.164 -44.079 1.00 78.91 194 ASN B N 1
ATOM 3414 C CA . ASN B 1 142 ? -29.244 11.974 -45.512 1.00 78.34 194 ASN B CA 1
ATOM 3415 C C . ASN B 1 142 ? -28.027 12.737 -46.025 1.00 72.34 194 ASN B C 1
ATOM 3416 O O . ASN B 1 142 ? -28.160 13.701 -46.783 1.00 75.37 194 ASN B O 1
ATOM 3421 N N . PHE B 1 143 ? -26.843 12.298 -45.602 1.00 61.60 195 PHE B N 1
ATOM 3422 C CA . PHE B 1 143 ? -25.591 12.925 -46.013 1.00 52.34 195 PHE B CA 1
ATOM 3423 C C . PHE B 1 143 ? -25.220 12.456 -47.408 1.00 46.52 195 PHE B C 1
ATOM 3424 O O . PHE B 1 143 ? -25.744 11.452 -47.899 1.00 47.90 195 PHE B O 1
ATOM 3432 N N . GLU B 1 144 ? -24.322 13.199 -48.045 1.00 38.47 196 GLU B N 1
ATOM 3433 C CA . GLU B 1 144 ? -23.960 12.950 -49.425 1.00 41.31 196 GLU B CA 1
ATOM 3434 C C . GLU B 1 144 ? -23.088 11.709 -49.567 1.00 46.71 196 GLU B C 1
ATOM 3435 O O . GLU B 1 144 ? -23.116 11.033 -50.599 1.00 47.45 196 GLU B O 1
ATOM 3441 N N . VAL B 1 145 ? -22.339 11.415 -48.509 1.00 40.08 197 VAL B N 1
ATOM 3442 C CA . VAL B 1 145 ? -21.468 10.249 -48.442 1.00 37.92 197 VAL B CA 1
ATOM 3443 C C . VAL B 1 145 ? -22.278 8.938 -48.391 1.00 35.79 197 VAL B C 1
ATOM 3444 O O . VAL B 1 145 ? -21.848 7.917 -48.938 1.00 32.73 197 VAL B O 1
ATOM 3448 N N . SER B 1 146 ? -23.457 8.991 -47.766 1.00 37.17 198 SER B N 1
ATOM 3449 C CA . SER B 1 146 ? -24.366 7.849 -47.686 1.00 33.93 198 SER B CA 1
ATOM 3450 C C . SER B 1 146 ? -24.974 7.545 -49.054 1.00 41.75 198 SER B C 1
ATOM 3451 O O . SER B 1 146 ? -24.919 6.405 -49.518 1.00 45.94 198 SER B O 1
ATOM 3454 N N . LYS B 1 147 ? -25.528 8.574 -49.699 1.00 46.75 199 LYS B N 1
ATOM 3455 C CA . LYS B 1 147 ? -26.145 8.442 -51.025 1.00 43.98 199 LYS B CA 1
ATOM 3456 C C . LYS B 1 147 ? -25.159 7.928 -52.076 1.00 39.88 199 LYS B C 1
ATOM 3457 O O . LYS B 1 147 ? -25.489 7.037 -52.855 1.00 37.96 199 LYS B O 1
ATOM 3463 N N . ASP B 1 148 ? -23.948 8.479 -52.075 1.00 34.11 200 ASP B N 1
ATOM 3464 C CA . ASP B 1 148 ? -22.894 8.025 -52.977 1.00 29.33 200 ASP B CA 1
ATOM 3465 C C . ASP B 1 148 ? -22.487 6.574 -52.771 1.00 25.67 200 ASP B C 1
ATOM 3466 O O . ASP B 1 148 ? -22.341 5.826 -53.741 1.00 31.26 200 ASP B O 1
ATOM 3471 N N . ARG B 1 149 ? -22.322 6.172 -51.513 1.00 26.89 201 ARG B N 1
ATOM 3472 C CA . ARG B 1 149 ? -21.934 4.804 -51.199 1.00 30.03 201 ARG B CA 1
ATOM 3473 C C . ARG B 1 149 ? -23.039 3.771 -51.444 1.00 30.38 201 ARG B C 1
ATOM 3474 O O . ARG B 1 149 ? -22.751 2.674 -51.910 1.00 28.63 201 ARG B O 1
ATOM 3482 N N . ILE B 1 150 ? -24.292 4.140 -51.166 1.00 33.28 202 ILE B N 1
ATOM 3483 C CA . ILE B 1 150 ? -25.454 3.307 -51.491 1.00 28.28 202 ILE B CA 1
ATOM 3484 C C . ILE B 1 150 ? -25.641 3.209 -53.019 1.00 34.91 202 ILE B C 1
ATOM 3485 O O . ILE B 1 150 ? -25.918 2.132 -53.535 1.00 37.36 202 ILE B O 1
ATOM 3490 N N . GLN B 1 151 ? -25.467 4.313 -53.746 1.00 37.87 203 GLN B N 1
ATOM 3491 C CA . GLN B 1 151 ? -25.634 4.269 -55.207 1.00 40.51 203 GLN B CA 1
ATOM 3492 C C . GLN B 1 151 ? -24.629 3.315 -55.854 1.00 39.19 203 GLN B C 1
ATOM 3493 O O . GLN B 1 151 ? -25.008 2.473 -56.674 1.00 39.87 203 GLN B O 1
ATOM 3499 N N . GLY B 1 152 ? -23.362 3.437 -55.457 1.00 38.43 204 GLY B N 1
ATOM 3500 C CA . GLY B 1 152 ? -22.309 2.533 -55.912 1.00 30.89 204 GLY B CA 1
ATOM 3501 C C . GLY B 1 152 ? -22.646 1.074 -55.656 1.00 33.94 204 GLY B C 1
ATOM 3502 O O . GLY B 1 152 ? -22.565 0.242 -56.561 1.00 31.58 204 GLY B O 1
ATOM 3503 N N . PHE B 1 153 ? -23.062 0.787 -54.425 1.00 30.28 205 PHE B N 1
ATOM 3504 C CA . PHE B 1 153 ? -23.498 -0.539 -54.011 1.00 35.52 205 PHE B CA 1
ATOM 3505 C C . PHE B 1 153 ? -24.620 -1.074 -54.896 1.00 31.73 205 PHE B C 1
ATOM 3506 O O . PHE B 1 153 ? -24.506 -2.171 -55.436 1.00 38.65 205 PHE B O 1
ATOM 3514 N N . GLU B 1 154 ? -25.683 -0.279 -55.037 1.00 34.64 206 GLU B N 1
ATOM 3515 C CA . GLU B 1 154 ? -26.882 -0.647 -55.786 1.00 40.94 206 GLU B CA 1
ATOM 3516 C C . GLU B 1 154 ? -26.613 -0.939 -57.265 1.00 35.64 206 GLU B C 1
ATOM 3517 O O . GLU B 1 154 ? -27.140 -1.911 -57.813 1.00 38.79 206 GLU B O 1
ATOM 3523 N N . THR B 1 155 ? -25.795 -0.099 -57.895 1.00 35.12 207 THR B N 1
ATOM 3524 C CA . THR B 1 155 ? -25.443 -0.239 -59.319 1.00 40.41 207 THR B CA 1
ATOM 3525 C C . THR B 1 155 ? -24.754 -1.575 -59.612 1.00 42.58 207 THR B C 1
ATOM 3526 O O . THR B 1 155 ? -25.121 -2.274 -60.566 1.00 41.66 207 THR B O 1
ATOM 3530 N N . VAL B 1 156 ? -23.784 -1.939 -58.776 1.00 31.89 208 VAL B N 1
ATOM 3531 C CA . VAL B 1 156 ? -23.039 -3.190 -58.970 1.00 32.73 208 VAL B CA 1
ATOM 3532 C C . VAL B 1 156 ? -23.888 -4.426 -58.597 1.00 36.85 208 VAL B C 1
ATOM 3533 O O . VAL B 1 156 ? -23.885 -5.430 -59.312 1.00 37.74 208 VAL B O 1
ATOM 3537 N N . ALA B 1 157 ? -24.644 -4.328 -57.508 1.00 37.03 209 ALA B N 1
ATOM 3538 C CA . ALA B 1 157 ? -25.487 -5.438 -57.062 1.00 36.08 209 ALA B CA 1
ATOM 3539 C C . ALA B 1 157 ? -26.615 -5.760 -58.050 1.00 40.71 209 ALA B C 1
ATOM 3540 O O . ALA B 1 157 ? -26.964 -6.926 -58.231 1.00 36.93 209 ALA B O 1
ATOM 3542 N N . SER B 1 158 ? -27.175 -4.736 -58.693 1.00 39.65 210 SER B N 1
ATOM 3543 C CA . SER B 1 158 ? -28.216 -4.959 -59.696 1.00 46.16 210 SER B CA 1
ATOM 3544 C C . SER B 1 158 ? -27.624 -5.457 -61.022 1.00 45.23 210 SER B C 1
ATOM 3545 O O . SER B 1 158 ? -28.209 -6.320 -61.683 1.00 45.54 210 SER B O 1
ATOM 3548 N N . GLN B 1 159 ? -26.455 -4.925 -61.381 1.00 45.18 211 GLN B N 1
ATOM 3549 C CA . GLN B 1 159 ? -25.704 -5.356 -62.564 1.00 42.11 211 GLN B CA 1
ATOM 3550 C C . GLN B 1 159 ? -25.424 -6.852 -62.537 1.00 43.21 211 GLN B C 1
ATOM 3551 O O . GLN B 1 159 ? -25.639 -7.549 -63.528 1.00 45.85 211 GLN B O 1
ATOM 3557 N N . PHE B 1 160 ? -24.959 -7.339 -61.391 1.00 36.06 212 PHE B N 1
ATOM 3558 C CA . PHE B 1 160 ? -24.622 -8.746 -61.225 1.00 34.87 212 PHE B CA 1
ATOM 3559 C C . PHE B 1 160 ? -25.830 -9.629 -60.886 1.00 32.08 212 PHE B C 1
ATOM 3560 O O . PHE B 1 160 ? -25.661 -10.801 -60.569 1.00 34.28 212 PHE B O 1
ATOM 3568 N N . ASN B 1 161 ? -27.033 -9.054 -60.967 1.00 33.44 213 ASN B N 1
ATOM 3569 C CA . ASN B 1 161 ? -28.307 -9.780 -60.823 1.00 45.57 213 ASN B CA 1
ATOM 3570 C C . ASN B 1 161 ? -28.464 -10.391 -59.424 1.00 45.50 213 ASN B C 1
ATOM 3571 O O . ASN B 1 161 ? -28.975 -11.496 -59.253 1.00 47.09 213 ASN B O 1
ATOM 3576 N N . LEU B 1 162 ? -28.008 -9.643 -58.426 1.00 49.28 214 LEU B N 1
ATOM 3577 C CA . LEU B 1 162 ? -27.956 -10.114 -57.048 1.00 44.25 214 LEU B CA 1
ATOM 3578 C C . LEU B 1 162 ? -29.088 -9.508 -56.253 1.00 44.04 214 LEU B C 1
ATOM 3579 O O . LEU B 1 162 ? -29.498 -8.371 -56.510 1.00 45.32 214 LEU B O 1
ATOM 3584 N N . ASP B 1 163 ? -29.603 -10.275 -55.300 1.00 45.05 215 ASP B N 1
ATOM 3585 C CA . ASP B 1 163 ? -30.596 -9.762 -54.367 1.00 50.61 215 ASP B CA 1
ATOM 3586 C C . ASP B 1 163 ? -29.888 -8.932 -53.305 1.00 49.93 215 ASP B C 1
ATOM 3587 O O . ASP B 1 163 ? -28.796 -9.287 -52.860 1.00 47.26 215 ASP B O 1
ATOM 3592 N N . TYR B 1 164 ? -30.506 -7.818 -52.921 1.00 46.49 216 TYR B N 1
ATOM 3593 C CA . TYR B 1 164 ? -29.951 -6.945 -51.899 1.00 44.92 216 TYR B CA 1
ATOM 3594 C C . TYR B 1 164 ? -31.031 -6.192 -51.138 1.00 45.86 216 TYR B C 1
ATOM 3595 O O . TYR B 1 164 ? -32.165 -6.073 -51.612 1.00 51.23 216 TYR B O 1
ATOM 3604 N N . GLN B 1 165 ? -30.662 -5.689 -49.959 1.00 45.38 217 GLN B N 1
ATOM 3605 C CA . GLN B 1 165 ? -31.490 -4.739 -49.205 1.00 50.61 217 GLN B CA 1
ATOM 3606 C C . GLN B 1 165 ? -30.676 -3.573 -48.625 1.00 50.76 217 GLN B C 1
ATOM 3607 O O . GLN B 1 165 ? -29.455 -3.686 -48.433 1.00 40.37 217 GLN B O 1
ATOM 3613 N N . ILE B 1 166 ? -31.363 -2.455 -48.368 1.00 45.62 218 ILE B N 1
ATOM 3614 C CA . ILE B 1 166 ? -30.766 -1.294 -47.708 1.00 48.40 218 ILE B CA 1
ATOM 3615 C C . ILE B 1 166 ? -31.369 -1.132 -46.316 1.00 48.41 218 ILE B C 1
ATOM 3616 O O . ILE B 1 166 ? -32.579 -0.956 -46.177 1.00 58.28 218 ILE B O 1
ATOM 3621 N N . ILE B 1 167 ? -30.521 -1.188 -45.291 1.00 50.40 219 ILE B N 1
ATOM 3622 C CA . ILE B 1 167 ? -30.951 -0.945 -43.914 1.00 48.72 219 ILE B CA 1
ATOM 3623 C C . ILE B 1 167 ? -30.448 0.411 -43.418 1.00 51.11 219 ILE B C 1
ATOM 3624 O O . ILE B 1 167 ? -29.249 0.677 -43.440 1.00 49.54 219 ILE B O 1
ATOM 3629 N N . GLU B 1 168 ? -31.379 1.268 -43.000 1.00 48.58 220 GLU B N 1
ATOM 3630 C CA . GLU B 1 168 ? -31.036 2.507 -42.312 1.00 45.96 220 GLU B CA 1
ATOM 3631 C C . GLU B 1 168 ? -31.211 2.297 -40.818 1.00 50.15 220 GLU B C 1
ATOM 3632 O O . GLU B 1 168 ? -32.258 1.816 -40.369 1.00 55.82 220 GLU B O 1
ATOM 3638 N N . THR B 1 169 ? -30.182 2.654 -40.054 1.00 44.63 221 THR B N 1
ATOM 3639 C CA . THR B 1 169 ? -30.196 2.486 -38.604 1.00 47.53 221 THR B CA 1
ATOM 3640 C C . THR B 1 169 ? -29.496 3.619 -37.856 1.00 51.87 221 THR B C 1
ATOM 3641 O O . THR B 1 169 ? -28.724 4.386 -38.437 1.00 54.56 221 THR B O 1
ATOM 3645 N N . SER B 1 170 ? -29.793 3.731 -36.566 1.00 51.56 222 SER B N 1
ATOM 3646 C CA . SER B 1 170 ? -29.001 4.554 -35.662 1.00 50.79 222 SER B CA 1
ATOM 3647 C C . SER B 1 170 ? -27.926 3.654 -35.051 1.00 49.87 222 SER B C 1
ATOM 3648 O O . SER B 1 170 ? -28.055 2.429 -35.094 1.00 46.29 222 SER B O 1
ATOM 3651 N N . ASN B 1 171 ? -26.881 4.245 -34.472 1.00 48.40 223 ASN B N 1
ATOM 3652 C CA . ASN B 1 171 ? -25.839 3.461 -33.779 1.00 56.63 223 ASN B CA 1
ATOM 3653 C C . ASN B 1 171 ? -26.268 2.860 -32.423 1.00 58.71 223 ASN B C 1
ATOM 3654 O O . ASN B 1 171 ? -25.453 2.253 -31.717 1.00 68.45 223 ASN B O 1
ATOM 3659 N N . GLU B 1 172 ? -27.543 3.040 -32.077 1.00 58.52 224 GLU B N 1
ATOM 3660 C CA . GLU B 1 172 ? -28.135 2.501 -30.855 1.00 56.97 224 GLU B CA 1
ATOM 3661 C C . GLU B 1 172 ? -28.217 0.982 -30.888 1.00 54.08 224 GLU B C 1
ATOM 3662 O O . GLU B 1 172 ? -28.842 0.405 -31.773 1.00 52.47 224 GLU B O 1
ATOM 3668 N N . ARG B 1 173 ? -27.563 0.375 -29.897 1.00 58.11 225 ARG B N 1
ATOM 3669 C CA . ARG B 1 173 ? -27.372 -1.071 -29.722 1.00 55.45 225 ARG B CA 1
ATOM 3670 C C . ARG B 1 173 ? -28.588 -1.954 -29.991 1.00 59.80 225 ARG B C 1
ATOM 3671 O O . ARG B 1 173 ? -28.512 -2.896 -30.783 1.00 62.01 225 ARG B O 1
ATOM 3679 N N . GLU B 1 174 ? -29.699 -1.651 -29.323 1.00 54.24 226 GLU B N 1
ATOM 3680 C CA . GLU B 1 174 ? -30.886 -2.496 -29.388 1.00 61.66 226 GLU B CA 1
ATOM 3681 C C . GLU B 1 174 ? -31.649 -2.344 -30.708 1.00 58.43 226 GLU B C 1
ATOM 3682 O O . GLU B 1 174 ? -32.427 -3.221 -31.086 1.00 57.51 226 GLU B O 1
ATOM 3688 N N . VAL B 1 175 ? -31.420 -1.231 -31.402 1.00 56.33 227 VAL B N 1
ATOM 3689 C CA . VAL B 1 175 ? -31.974 -1.030 -32.740 1.00 55.45 227 VAL B CA 1
ATOM 3690 C C . VAL B 1 175 ? -31.242 -1.953 -33.726 1.00 53.63 227 VAL B C 1
ATOM 3691 O O . VAL B 1 175 ? -31.885 -2.718 -34.456 1.00 56.03 227 VAL B O 1
ATOM 3695 N N . ILE B 1 176 ? -29.906 -1.891 -33.706 1.00 48.22 228 ILE B N 1
ATOM 3696 C CA . ILE B 1 176 ? -29.025 -2.785 -34.483 1.00 42.99 228 ILE B CA 1
ATOM 3697 C C . ILE B 1 176 ? -29.309 -4.267 -34.223 1.00 41.76 228 ILE B C 1
ATOM 3698 O O . ILE B 1 176 ? -29.483 -5.047 -35.166 1.00 44.61 228 ILE B O 1
ATOM 3703 N N . LEU B 1 177 ? -29.346 -4.636 -32.940 1.00 44.12 229 LEU B N 1
ATOM 3704 C CA . LEU B 1 177 ? -29.713 -5.981 -32.493 1.00 51.61 229 LEU B CA 1
ATOM 3705 C C . LEU B 1 177 ? -31.039 -6.478 -33.082 1.00 51.45 229 LEU B C 1
ATOM 3706 O O . LEU B 1 177 ? -31.108 -7.600 -33.584 1.00 55.98 229 LEU B O 1
ATOM 3711 N N . ASN B 1 178 ? -32.068 -5.636 -33.022 1.00 51.03 230 ASN B N 1
ATOM 3712 C CA . ASN B 1 178 ? -33.371 -5.946 -33.595 1.00 53.35 230 ASN B CA 1
ATOM 3713 C C . ASN B 1 178 ? -33.288 -6.202 -35.099 1.00 54.21 230 ASN B C 1
ATOM 3714 O O . ASN B 1 178 ? -33.916 -7.133 -35.606 1.00 56.25 230 ASN B O 1
ATOM 3719 N N . TYR B 1 179 ? -32.500 -5.384 -35.800 1.00 55.22 231 TYR B N 1
ATOM 3720 C CA . TYR B 1 179 ?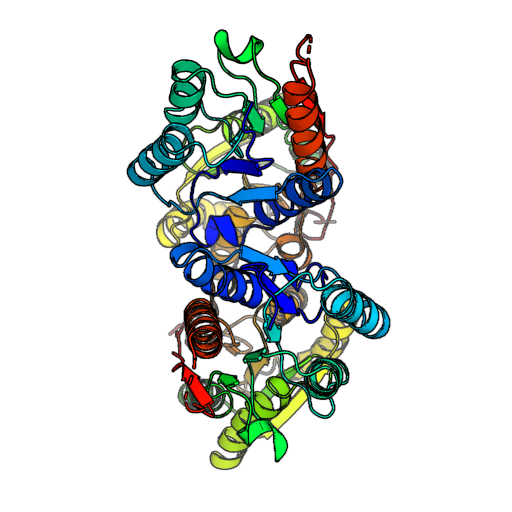 -32.294 -5.550 -37.240 1.00 53.37 231 TYR B CA 1
ATOM 3721 C C . TYR B 1 179 ? -31.592 -6.866 -37.562 1.00 52.49 231 TYR B C 1
ATOM 3722 O O . TYR B 1 179 ? -32.022 -7.589 -38.464 1.00 57.30 231 TYR B O 1
ATOM 3731 N N . MET B 1 180 ? -30.545 -7.187 -36.803 1.00 47.55 232 MET B N 1
ATOM 3732 C CA . MET B 1 180 ? -29.749 -8.396 -37.062 1.00 48.77 232 MET B CA 1
ATOM 3733 C C . MET B 1 180 ? -30.424 -9.685 -36.596 1.00 49.31 232 MET B C 1
ATOM 3734 O O . MET B 1 180 ? -30.065 -10.766 -37.060 1.00 52.33 232 MET B O 1
ATOM 3739 N N . GLN B 1 181 ? -31.390 -9.572 -35.686 1.00 51.79 233 GLN B N 1
ATOM 3740 C CA . GLN B 1 181 ? -32.145 -10.737 -35.222 1.00 60.49 233 GLN B CA 1
ATOM 3741 C C . GLN B 1 181 ? -33.143 -11.235 -36.264 1.00 60.20 233 GLN B C 1
ATOM 3742 O O . GLN B 1 181 ? -33.388 -12.436 -36.363 1.00 64.81 233 GLN B O 1
ATOM 3748 N N . ASN B 1 182 ? -33.706 -10.309 -37.037 1.00 63.34 234 ASN B N 1
ATOM 3749 C CA . ASN B 1 182 ? -34.561 -10.649 -38.177 1.00 64.57 234 ASN B CA 1
ATOM 3750 C C . ASN B 1 182 ? -33.813 -11.435 -39.256 1.00 68.71 234 ASN B C 1
ATOM 3751 O O . ASN B 1 182 ? -34.383 -12.320 -39.897 1.00 75.97 234 ASN B O 1
ATOM 3756 N N . LEU B 1 183 ? -32.534 -11.114 -39.444 1.00 66.16 235 LEU B N 1
ATOM 3757 C CA . LEU B 1 183 ? -31.714 -11.777 -40.454 1.00 58.69 235 LEU B CA 1
ATOM 3758 C C . LEU B 1 183 ? -31.007 -13.022 -39.926 1.00 54.56 235 LEU B C 1
ATOM 3759 O O . LEU B 1 183 ? -30.486 -13.806 -40.718 1.00 52.44 235 LEU B O 1
ATOM 3764 N N . HIS B 1 184 ? -31.004 -13.199 -38.601 1.00 50.59 236 HIS B N 1
ATOM 3765 C CA . HIS B 1 184 ? -30.240 -14.260 -37.913 1.00 55.67 236 HIS B CA 1
ATOM 3766 C C . HIS B 1 184 ? -30.313 -15.661 -38.556 1.00 58.72 236 HIS B C 1
ATOM 3767 O O . HIS B 1 184 ? -29.274 -16.292 -38.808 1.00 57.65 236 HIS B O 1
ATOM 3774 N N . THR B 1 185 ? -31.535 -16.122 -38.824 1.00 61.15 237 THR B N 1
ATOM 3775 C CA . THR B 1 185 ? -31.791 -17.434 -39.438 1.00 58.09 237 THR B CA 1
ATOM 3776 C C . THR B 1 185 ? -31.162 -17.529 -40.829 1.00 51.96 237 THR B C 1
ATOM 3777 O O . THR B 1 185 ? -30.508 -18.521 -41.152 1.00 48.59 237 THR B O 1
ATOM 3781 N N . ARG B 1 186 ? -31.349 -16.481 -41.630 1.00 54.25 238 ARG B N 1
ATOM 3782 C CA . ARG B 1 186 ? -30.753 -16.390 -42.962 1.00 58.77 238 ARG B CA 1
ATOM 3783 C C . ARG B 1 186 ? -29.220 -16.348 -42.930 1.00 59.30 238 ARG B C 1
ATOM 3784 O O . ARG B 1 186 ? -28.564 -16.971 -43.768 1.00 53.33 238 ARG B O 1
ATOM 3792 N N . LEU B 1 187 ? -28.659 -15.627 -41.957 1.00 55.68 239 LEU B N 1
ATOM 3793 C CA . LEU B 1 187 ? -27.205 -15.463 -41.853 1.00 55.61 239 LEU B CA 1
ATOM 3794 C C . LEU B 1 187 ? -26.518 -16.754 -41.415 1.00 54.53 239 LEU B C 1
ATOM 3795 O O . LEU B 1 187 ? -25.351 -16.993 -41.750 1.00 41.68 239 LEU B O 1
ATOM 3800 N N . LYS B 1 188 ? -27.272 -17.592 -40.699 1.00 57.04 240 LYS B N 1
ATOM 3801 C CA . LYS B 1 188 ? -26.786 -18.871 -40.185 1.00 57.61 240 LYS B CA 1
ATOM 3802 C C . LYS B 1 188 ? -26.858 -20.015 -41.201 1.00 58.38 240 LYS B C 1
ATOM 3803 O O . LYS B 1 188 ? -26.236 -21.058 -41.001 1.00 61.69 240 LYS B O 1
ATOM 3809 N N . ASP B 1 189 ? -27.610 -19.806 -42.284 1.00 60.58 241 ASP B N 1
ATOM 3810 C CA . ASP B 1 189 ? -27.794 -20.785 -43.371 1.00 56.47 241 ASP B CA 1
ATOM 3811 C C . ASP B 1 189 ? -26.500 -21.046 -44.165 1.00 55.69 241 ASP B C 1
ATOM 3812 O O . ASP B 1 189 ? -25.980 -20.138 -44.817 1.00 49.23 241 ASP B O 1
ATOM 3817 N N . PRO B 1 190 ? -25.995 -22.298 -44.140 1.00 57.81 242 PRO B N 1
ATOM 3818 C CA . PRO B 1 190 ? -24.755 -22.657 -44.852 1.00 57.41 242 PRO B CA 1
ATOM 3819 C C . PRO B 1 190 ? -24.877 -22.711 -46.387 1.00 61.81 242 PRO B C 1
ATOM 3820 O O . PRO B 1 190 ? -23.858 -22.785 -47.082 1.00 59.00 242 PRO B O 1
ATOM 3824 N N . ASN B 1 191 ? -26.105 -22.670 -46.904 1.00 65.43 243 ASN B N 1
ATOM 3825 C CA . ASN B 1 191 ? -26.352 -22.718 -48.349 1.00 69.85 243 ASN B CA 1
ATOM 3826 C C . ASN B 1 191 ? -26.387 -21.345 -49.020 1.00 68.54 243 ASN B C 1
ATOM 3827 O O . ASN B 1 191 ? -25.987 -21.206 -50.178 1.00 71.22 243 ASN B O 1
ATOM 3832 N N . ILE B 1 192 ? -26.872 -20.341 -48.293 1.00 61.42 244 ILE B N 1
ATOM 3833 C CA . ILE B 1 192 ? -26.905 -18.967 -48.789 1.00 57.02 244 ILE B CA 1
ATOM 3834 C C . ILE B 1 192 ? -25.662 -18.208 -48.328 1.00 52.64 244 ILE B C 1
ATOM 3835 O O . ILE B 1 192 ? -25.410 -18.086 -47.127 1.00 54.87 244 ILE B O 1
ATOM 3840 N N . LYS B 1 193 ? -24.889 -17.700 -49.280 1.00 49.84 245 LYS B N 1
ATOM 3841 C CA . LYS B 1 193 ? -23.702 -16.910 -48.950 1.00 52.21 245 LYS B CA 1
ATOM 3842 C C . LYS B 1 193 ? -24.067 -15.430 -48.946 1.00 49.91 245 LYS B C 1
ATOM 3843 O O . LYS B 1 193 ? -24.613 -14.919 -49.921 1.00 48.30 245 LYS B O 1
ATOM 3849 N N . GLN B 1 194 ? -23.791 -14.759 -47.828 1.00 47.43 246 GLN B N 1
ATOM 3850 C CA . GLN B 1 194 ? -24.114 -13.343 -47.665 1.00 49.85 246 GLN B CA 1
ATOM 3851 C C . GLN B 1 194 ? -22.913 -12.462 -47.291 1.00 42.70 246 GLN B C 1
ATOM 3852 O O . GLN B 1 194 ? -21.896 -12.951 -46.797 1.00 37.47 246 GLN B O 1
ATOM 3858 N N . ALA B 1 195 ? -23.052 -11.162 -47.549 1.00 40.41 247 ALA B N 1
ATOM 3859 C CA . ALA B 1 195 ? -22.062 -10.159 -47.141 1.00 37.58 247 ALA B CA 1
ATOM 3860 C C . ALA B 1 195 ? -22.722 -8.906 -46.597 1.00 36.10 247 ALA B C 1
ATOM 3861 O O . ALA B 1 195 ? -23.697 -8.421 -47.166 1.00 34.12 247 ALA B O 1
ATOM 3863 N N . ILE B 1 196 ? -22.174 -8.392 -45.497 1.00 37.14 248 ILE B N 1
ATOM 3864 C CA . ILE B 1 196 ? -22.615 -7.128 -44.905 1.00 42.06 248 ILE B CA 1
ATOM 3865 C C . ILE B 1 196 ? -21.582 -6.010 -45.128 1.00 40.96 248 ILE B C 1
ATOM 3866 O O . ILE B 1 196 ? -20.415 -6.133 -44.748 1.00 33.02 248 ILE B O 1
ATOM 3871 N N . ILE B 1 197 ? -22.025 -4.922 -45.751 1.00 44.73 249 ILE B N 1
ATOM 3872 C CA . ILE B 1 197 ? -21.189 -3.739 -45.927 1.00 33.53 249 ILE B CA 1
ATOM 3873 C C . ILE B 1 197 ? -21.800 -2.584 -45.148 1.00 36.35 249 ILE B C 1
ATOM 3874 O O . ILE B 1 197 ? -22.979 -2.276 -45.341 1.00 35.26 249 ILE B O 1
ATOM 3879 N N . SER B 1 198 ? -21.001 -1.958 -44.274 1.00 33.93 250 SER B N 1
ATOM 3880 C CA . SER B 1 198 ? -21.428 -0.785 -43.480 1.00 34.65 250 SER B CA 1
ATOM 3881 C C . SER B 1 198 ? -20.867 0.516 -44.031 1.00 32.90 250 SER B C 1
ATOM 3882 O O . SER B 1 198 ? -19.774 0.528 -44.600 1.00 31.44 250 SER B O 1
ATOM 3885 N N . LEU B 1 199 ? -21.601 1.609 -43.810 1.00 32.83 251 LEU B N 1
ATOM 3886 C CA . LEU B 1 199 ? -21.244 2.942 -44.297 1.00 32.42 251 LEU B CA 1
ATOM 3887 C C . LEU B 1 199 ? -19.859 3.453 -43.839 1.00 32.38 251 LEU B C 1
ATOM 3888 O O . LEU B 1 199 ? -19.138 4.086 -44.604 1.00 35.01 251 LEU B O 1
ATOM 3893 N N . ASP B 1 200 ? -19.496 3.157 -42.596 1.00 32.96 252 ASP B N 1
ATOM 3894 C CA . ASP B 1 200 ? -18.307 3.728 -41.964 1.00 29.84 252 ASP B CA 1
ATOM 3895 C C . ASP B 1 200 ? -17.842 2.796 -40.861 1.00 32.53 252 ASP B C 1
ATOM 3896 O O . ASP B 1 200 ? -18.664 2.125 -40.224 1.00 30.24 252 ASP B O 1
ATOM 3901 N N . ALA B 1 201 ? -16.531 2.772 -40.632 1.00 32.06 253 ALA B N 1
ATOM 3902 C CA . ALA B 1 201 ? -15.890 1.909 -39.632 1.00 29.63 253 ALA B CA 1
ATOM 3903 C C . ALA B 1 201 ? -16.479 1.978 -38.215 1.00 34.66 253 ALA B C 1
ATOM 3904 O O . ALA B 1 201 ? -16.571 0.957 -37.539 1.00 27.19 253 ALA B O 1
ATOM 3906 N N . MET B 1 202 ? -16.888 3.170 -37.782 1.00 32.84 254 MET B N 1
ATOM 3907 C CA . MET B 1 202 ? -17.403 3.354 -36.427 1.00 37.85 254 MET B CA 1
ATOM 3908 C C . MET B 1 202 ? -18.781 2.708 -36.237 1.00 36.35 254 MET B C 1
ATOM 3909 O O . MET B 1 202 ? -18.992 2.026 -35.238 1.00 31.74 254 MET B O 1
ATOM 3914 N N . LEU B 1 203 ? -19.693 2.893 -37.199 1.00 36.99 255 LEU B N 1
ATOM 3915 C CA . LEU B 1 203 ? -20.978 2.161 -37.217 1.00 38.08 255 LEU B CA 1
ATOM 3916 C C . LEU B 1 203 ? -20.759 0.657 -37.386 1.00 37.67 255 LEU B C 1
ATOM 3917 O O . LEU B 1 203 ? -21.414 -0.144 -36.716 1.00 41.88 255 LEU B O 1
ATOM 3922 N N . HIS B 1 204 ? -19.809 0.293 -38.250 1.00 34.61 256 HIS B N 1
ATOM 3923 C CA . HIS B 1 204 ? -19.440 -1.102 -38.506 1.00 32.14 256 HIS B CA 1
ATOM 3924 C C . HIS B 1 204 ? -19.115 -1.864 -37.233 1.00 30.55 256 HIS B C 1
ATOM 3925 O O . HIS B 1 204 ? -19.507 -3.018 -37.086 1.00 33.93 256 HIS B O 1
ATOM 3932 N N . LEU B 1 205 ? -18.408 -1.206 -36.316 1.00 28.86 257 LEU B N 1
ATOM 3933 C CA . LEU B 1 205 ? -18.002 -1.826 -35.060 1.00 27.25 257 LEU B CA 1
ATOM 3934 C C . LEU B 1 205 ? -19.164 -2.190 -34.156 1.00 19.48 257 LEU B C 1
ATOM 3935 O O . LEU B 1 205 ? -19.114 -3.200 -33.463 1.00 26.45 257 LEU B O 1
ATOM 3940 N N . ALA B 1 206 ? -20.206 -1.363 -34.159 1.00 29.32 258 ALA B N 1
ATOM 3941 C CA . ALA B 1 206 ? -21.419 -1.644 -33.391 1.00 19.07 258 ALA B CA 1
ATOM 3942 C C . ALA B 1 206 ? -22.154 -2.846 -33.996 1.00 18.93 258 ALA B C 1
ATOM 3943 O O . ALA B 1 206 ? -22.712 -3.676 -33.268 1.00 32.26 258 ALA B O 1
ATOM 3945 N N . ILE B 1 207 ? -22.119 -2.943 -35.330 1.00 27.55 259 ILE B N 1
ATOM 3946 C CA . ILE B 1 207 ? -22.646 -4.088 -36.081 1.00 28.48 259 ILE B CA 1
ATOM 3947 C C . ILE B 1 207 ? -21.932 -5.393 -35.694 1.00 38.82 259 ILE B C 1
ATOM 3948 O O . ILE B 1 207 ? -22.593 -6.373 -35.327 1.00 33.74 259 ILE B O 1
ATOM 3953 N N . LEU B 1 208 ? -20.591 -5.389 -35.766 1.00 26.87 260 LEU B N 1
ATOM 3954 C CA . LEU B 1 208 ? -19.759 -6.551 -35.386 1.00 28.40 260 LEU B CA 1
ATOM 3955 C C . LEU B 1 208 ? -20.026 -7.040 -33.968 1.00 29.64 260 LEU B C 1
ATOM 3956 O O . LEU B 1 208 ? -19.975 -8.239 -33.692 1.00 34.18 260 LEU B O 1
ATOM 3961 N N . SER B 1 209 ? -20.287 -6.101 -33.064 1.00 31.77 261 SER B N 1
ATOM 3962 C CA . SER B 1 209 ? -20.501 -6.439 -31.669 1.00 28.62 261 SER B CA 1
ATOM 3963 C C . SER B 1 209 ? -21.856 -7.159 -31.490 1.00 31.18 261 SER B C 1
ATOM 3964 O O . SER B 1 209 ? -21.968 -8.101 -30.704 1.00 33.90 261 SER B O 1
ATOM 3967 N N . VAL B 1 210 ? -22.857 -6.740 -32.260 1.00 31.84 262 VAL B N 1
ATOM 3968 C CA . VAL B 1 210 ? -24.154 -7.417 -32.289 1.00 41.26 262 VAL B CA 1
ATOM 3969 C C . VAL B 1 210 ? -24.025 -8.796 -32.967 1.00 38.71 262 VAL B C 1
ATOM 3970 O O . VAL B 1 210 ? -24.642 -9.770 -32.532 1.00 47.72 262 VAL B O 1
ATOM 3974 N N . LEU B 1 211 ? -23.192 -8.877 -34.005 1.00 38.59 263 LEU B N 1
ATOM 3975 C CA . LEU B 1 211 ? -22.890 -10.152 -34.667 1.00 34.03 263 LEU B CA 1
ATOM 3976 C C . LEU B 1 211 ? -22.169 -11.127 -33.728 1.00 40.10 263 LEU B C 1
ATOM 3977 O O . LEU B 1 211 ? -22.484 -12.316 -33.711 1.00 32.87 263 LEU B O 1
ATOM 3982 N N . TYR B 1 212 ? -21.222 -10.619 -32.941 1.00 30.49 264 TYR B N 1
ATOM 3983 C CA . TYR B 1 212 ? -20.573 -11.416 -31.890 1.00 32.43 264 TYR B CA 1
ATOM 3984 C C . TYR B 1 212 ? -21.614 -11.944 -30.888 1.00 29.58 264 TYR B C 1
ATOM 3985 O O . TYR B 1 212 ? -21.616 -13.129 -30.549 1.00 31.10 264 TYR B O 1
ATOM 3994 N N . GLU B 1 213 ? -22.489 -11.057 -30.428 1.00 35.91 265 GLU B N 1
ATOM 3995 C CA . GLU B 1 213 ? -23.580 -11.427 -29.525 1.00 50.20 265 GLU B CA 1
ATOM 3996 C C . GLU B 1 213 ? -24.472 -12.532 -30.086 1.00 43.92 265 GLU B C 1
ATOM 3997 O O . GLU B 1 213 ? -24.840 -13.455 -29.364 1.00 47.71 265 GLU B O 1
ATOM 4003 N N . LEU B 1 214 ? -24.783 -12.447 -31.377 1.00 42.40 266 LEU B N 1
ATOM 4004 C CA . LEU B 1 214 ? -25.688 -13.395 -32.020 1.00 36.83 266 LEU B CA 1
ATOM 4005 C C . LEU B 1 214 ? -25.021 -14.659 -32.573 1.00 34.53 266 LEU B C 1
ATOM 4006 O O . LEU B 1 214 ? -25.683 -15.462 -33.241 1.00 40.52 266 LEU B O 1
ATOM 4011 N N . ASN B 1 215 ? -23.728 -14.837 -32.270 1.00 37.52 267 ASN B N 1
ATOM 4012 C CA . ASN B 1 215 ? -22.925 -15.989 -32.711 1.00 25.23 267 ASN B CA 1
ATOM 4013 C C . ASN B 1 215 ? -22.853 -16.179 -34.223 1.00 30.64 267 ASN B C 1
ATOM 4014 O O . ASN B 1 215 ? -22.815 -17.300 -34.727 1.00 36.03 267 ASN B O 1
ATOM 4019 N N . ILE B 1 216 ? -22.825 -15.062 -34.935 1.00 34.46 268 ILE B N 1
ATOM 4020 C CA . ILE B 1 216 ? -22.747 -15.061 -36.375 1.00 34.78 268 ILE B CA 1
ATOM 4021 C C . ILE B 1 216 ? -21.278 -14.802 -36.723 1.00 42.41 268 ILE B C 1
ATOM 4022 O O . ILE B 1 216 ? -20.823 -13.658 -36.708 1.00 40.04 268 ILE B O 1
ATOM 4027 N N . GLU B 1 217 ? -20.529 -15.874 -36.991 1.00 39.46 269 GLU B N 1
ATOM 4028 C CA . GLU B 1 217 ? -19.085 -15.752 -37.209 1.00 43.93 269 GLU B CA 1
ATOM 4029 C C . GLU B 1 217 ? -18.691 -15.283 -38.602 1.00 38.05 269 GLU B C 1
ATOM 4030 O O . GLU B 1 217 ? -19.405 -15.500 -39.579 1.00 43.24 269 GLU B O 1
ATOM 4036 N N . ILE B 1 218 ? -17.543 -14.616 -38.652 1.00 28.39 270 ILE B N 1
ATOM 4037 C CA . ILE B 1 218 ? -17.040 -13.936 -39.830 1.00 24.54 270 ILE B CA 1
ATOM 4038 C C . ILE B 1 218 ? -15.631 -14.480 -40.080 1.00 30.26 270 ILE B C 1
ATOM 4039 O O . ILE B 1 218 ? -14.829 -14.559 -39.152 1.00 27.18 270 ILE B O 1
ATOM 4044 N N . PRO B 1 219 ? -15.327 -14.881 -41.327 1.00 33.39 271 PRO B N 1
ATOM 4045 C CA . PRO B 1 219 ? -16.186 -14.837 -42.515 1.00 31.13 271 PRO B CA 1
ATOM 4046 C C . PRO B 1 219 ? -16.988 -16.133 -42.783 1.00 35.15 271 PRO B C 1
ATOM 4047 O O . PRO B 1 219 ? -17.490 -16.310 -43.892 1.00 37.64 271 PRO B O 1
ATOM 4051 N N . LYS B 1 220 ? -17.109 -17.014 -41.787 1.00 29.28 272 LYS B N 1
ATOM 4052 C CA . LYS B 1 220 ? -17.799 -18.301 -41.970 1.00 38.28 272 LYS B CA 1
ATOM 4053 C C . LYS B 1 220 ? -19.289 -18.160 -42.299 1.00 31.20 272 LYS B C 1
ATOM 4054 O O . LYS B 1 220 ? -19.731 -18.672 -43.318 1.00 36.10 272 LYS B O 1
ATOM 4060 N N . ASP B 1 221 ? -20.046 -17.463 -41.453 1.00 35.32 273 ASP B N 1
ATOM 4061 C CA . ASP B 1 221 ? -21.481 -17.236 -41.695 1.00 37.75 273 ASP B CA 1
ATOM 4062 C C . ASP B 1 221 ? -21.763 -16.058 -42.632 1.00 44.03 273 ASP B C 1
ATOM 4063 O O . ASP B 1 221 ? -22.582 -16.185 -43.543 1.00 43.45 273 ASP B O 1
ATOM 4068 N N . VAL B 1 222 ? -21.133 -14.907 -42.363 1.00 44.31 274 VAL B N 1
ATOM 4069 C CA A VAL B 1 222 ? -21.211 -13.737 -43.248 0.60 37.46 274 VAL B CA 1
ATOM 4070 C CA B VAL B 1 222 ? -21.238 -13.725 -43.226 0.40 38.89 274 VAL B CA 1
ATOM 4071 C C . VAL B 1 222 ? -19.857 -13.083 -43.425 1.00 43.43 274 VAL B C 1
ATOM 4072 O O . VAL B 1 222 ? -19.055 -13.017 -42.484 1.00 31.45 274 VAL B O 1
ATOM 4079 N N . MET B 1 223 ? -19.605 -12.616 -44.647 1.00 40.96 275 MET B N 1
ATOM 4080 C CA . MET B 1 223 ? -18.455 -11.782 -44.951 1.00 32.64 275 MET B CA 1
ATOM 4081 C C . MET B 1 223 ? -18.820 -10.341 -44.601 1.00 33.40 275 MET B C 1
ATOM 4082 O O . MET B 1 223 ? -19.968 -9.931 -44.768 1.00 30.88 275 MET B O 1
ATOM 4087 N N . THR B 1 224 ? -17.866 -9.559 -44.104 1.00 38.90 276 THR B N 1
ATOM 4088 C CA . THR B 1 224 ? -18.166 -8.160 -43.760 1.00 33.36 276 THR B CA 1
ATOM 4089 C C . THR B 1 224 ? -17.113 -7.175 -44.279 1.00 31.50 276 THR B C 1
ATOM 4090 O O . THR B 1 224 ? -15.949 -7.529 -44.432 1.00 35.17 276 THR B O 1
ATOM 4094 N N . ALA B 1 225 ? -17.519 -5.931 -44.519 1.00 25.13 277 ALA B N 1
ATOM 4095 C CA . ALA B 1 225 ? -16.591 -4.900 -45.007 1.00 24.51 277 ALA B CA 1
ATOM 4096 C C . ALA B 1 225 ? -17.142 -3.514 -44.758 1.00 28.95 277 ALA B C 1
ATOM 4097 O O . ALA B 1 225 ? -18.339 -3.347 -44.546 1.00 34.58 277 ALA B O 1
ATOM 4099 N N . THR B 1 226 ? -16.267 -2.512 -44.790 1.00 34.76 278 THR B N 1
ATOM 4100 C CA . THR B 1 226 ? -16.685 -1.145 -44.507 1.00 30.94 278 THR B CA 1
ATOM 4101 C C . THR B 1 226 ? -15.741 -0.120 -45.124 1.00 32.70 278 THR B C 1
ATOM 4102 O O . THR B 1 226 ? -14.873 -0.474 -45.897 1.00 31.64 278 THR B O 1
ATOM 4106 N N . PHE B 1 227 ? -15.945 1.149 -44.792 1.00 24.81 279 PHE B N 1
ATOM 4107 C CA . PHE B 1 227 ? -15.174 2.265 -45.334 1.00 31.65 279 PHE B CA 1
ATOM 4108 C C . PHE B 1 227 ? -14.445 2.953 -44.198 1.00 33.34 279 PHE B C 1
ATOM 4109 O O . PHE B 1 227 ? -14.929 2.933 -43.062 1.00 35.99 279 PHE B O 1
ATOM 4117 N N . ASN B 1 228 ? -13.292 3.549 -44.519 1.00 32.49 280 ASN B N 1
ATOM 4118 C CA . ASN B 1 228 ? -12.444 4.296 -43.574 1.00 33.27 280 ASN B CA 1
ATOM 4119 C C . ASN B 1 228 ? -11.492 3.392 -42.769 1.00 32.66 280 ASN B C 1
ATOM 4120 O O . ASN B 1 228 ? -11.727 3.093 -41.595 1.00 44.78 280 ASN B O 1
ATOM 4125 N N . ASP B 1 229 ? -10.431 2.941 -43.440 1.00 35.62 281 ASP B N 1
ATOM 4126 C CA . ASP B 1 229 ? -9.367 2.114 -42.844 1.00 31.35 281 ASP B CA 1
ATOM 4127 C C . ASP B 1 229 ? -8.551 2.815 -41.741 1.00 31.41 281 ASP B C 1
ATOM 4128 O O . ASP B 1 229 ? -8.049 3.921 -41.929 1.00 39.45 281 ASP B O 1
ATOM 4133 N N . SER B 1 230 ? -8.408 2.144 -40.605 1.00 32.56 282 SER B N 1
ATOM 4134 C CA . SER B 1 230 ? -7.575 2.619 -39.495 1.00 29.42 282 SER B CA 1
ATOM 4135 C C . SER B 1 230 ? -7.248 1.434 -38.613 1.00 29.10 282 SER B C 1
ATOM 4136 O O . SER B 1 230 ? -7.501 0.289 -38.990 1.00 39.31 282 SER B O 1
ATOM 4139 N N . TYR B 1 231 ? -6.694 1.712 -37.435 1.00 36.92 283 TYR B N 1
ATOM 4140 C CA . TYR B 1 231 ? -6.364 0.675 -36.459 1.00 34.47 283 TYR B CA 1
ATOM 4141 C C . TYR B 1 231 ? -7.637 -0.027 -35.998 1.00 36.51 283 TYR B C 1
ATOM 4142 O O . TYR B 1 231 ? -7.627 -1.222 -35.758 1.00 37.94 283 TYR B O 1
ATOM 4151 N N . LEU B 1 232 ? -8.740 0.713 -35.930 1.00 31.59 284 LEU B N 1
ATOM 4152 C CA . LEU B 1 232 ? -10.048 0.153 -35.575 1.00 39.33 284 LEU B CA 1
ATOM 4153 C C . LEU B 1 232 ? -10.568 -0.926 -36.523 1.00 40.34 284 LEU B C 1
ATOM 4154 O O . LEU B 1 232 ? -11.347 -1.776 -36.103 1.00 52.07 284 LEU B O 1
ATOM 4159 N N . THR B 1 233 ? -10.180 -0.882 -37.798 1.00 37.58 285 THR B N 1
ATOM 4160 C CA . THR B 1 233 ? -10.509 -1.996 -38.687 1.00 31.66 285 THR B CA 1
ATOM 4161 C C . THR B 1 233 ? -9.403 -3.052 -38.755 1.00 31.47 285 THR B C 1
ATOM 4162 O O . THR B 1 233 ? -9.686 -4.234 -38.960 1.00 33.27 285 THR B O 1
ATOM 4166 N N . GLU B 1 234 ? -8.154 -2.629 -38.570 1.00 32.15 286 GLU B N 1
ATOM 4167 C CA . GLU B 1 234 ? -7.018 -3.554 -38.577 1.00 35.32 286 GLU B CA 1
ATOM 4168 C C . GLU B 1 234 ? -7.065 -4.541 -37.406 1.00 38.51 286 GLU B C 1
ATOM 4169 O O . GLU B 1 234 ? -6.725 -5.720 -37.554 1.00 38.04 286 GLU B O 1
ATOM 4175 N N . ILE B 1 235 ? -7.495 -4.061 -36.242 1.00 39.96 287 ILE B N 1
ATOM 4176 C CA . ILE B 1 235 ? -7.587 -4.919 -35.066 1.00 34.61 287 ILE B CA 1
ATOM 4177 C C . ILE B 1 235 ? -9.016 -5.160 -34.595 1.00 32.82 287 ILE B C 1
ATOM 4178 O O . ILE B 1 235 ? -9.243 -5.415 -33.405 1.00 40.76 287 ILE B O 1
ATOM 4183 N N . ALA B 1 236 ? -9.969 -5.089 -35.527 1.00 30.14 288 ALA B N 1
ATOM 4184 C CA . ALA B 1 236 ? -11.372 -5.456 -35.259 1.00 29.84 288 ALA B CA 1
ATOM 4185 C C . ALA B 1 236 ? -11.501 -6.966 -35.046 1.00 30.91 288 ALA B C 1
ATOM 4186 O O . ALA B 1 236 ? -10.526 -7.707 -35.217 1.00 31.60 288 ALA B O 1
ATOM 4188 N N . SER B 1 237 ? -12.692 -7.412 -34.647 1.00 29.71 289 SER B N 1
ATOM 4189 C CA . SER B 1 237 ? -12.965 -8.828 -34.419 1.00 28.21 289 SER B CA 1
ATOM 4190 C C . SER B 1 237 ? -13.943 -9.381 -35.479 1.00 32.91 289 SER B C 1
ATOM 4191 O O . SER B 1 237 ? -15.167 -9.302 -35.291 1.00 34.42 289 SER B O 1
ATOM 4194 N N . PRO B 1 238 ? -13.422 -9.948 -36.594 1.00 32.71 290 PRO B N 1
ATOM 4195 C CA . PRO B 1 238 ? -12.026 -10.135 -37.035 1.00 31.33 290 PRO B CA 1
ATOM 4196 C C . PRO B 1 238 ? -11.516 -8.922 -37.849 1.00 24.64 290 PRO B C 1
ATOM 4197 O O . PRO B 1 238 ? -12.308 -8.030 -38.176 1.00 28.63 290 PRO B O 1
ATOM 4201 N N . PRO B 1 239 ? -10.198 -8.845 -38.148 1.00 34.13 291 PRO B N 1
ATOM 4202 C CA . PRO B 1 239 ? -9.766 -7.714 -38.987 1.00 27.44 291 PRO B CA 1
ATOM 4203 C C . PRO B 1 239 ? -10.652 -7.545 -40.238 1.00 28.83 291 PRO B C 1
ATOM 4204 O O . PRO B 1 239 ? -10.999 -8.527 -40.896 1.00 27.14 291 PRO B O 1
ATOM 4208 N N . GLN B 1 240 ? -11.024 -6.306 -40.533 1.00 24.44 292 GLN B N 1
ATOM 4209 C CA . GLN B 1 240 ? -11.965 -6.008 -41.601 1.00 24.77 292 GLN B CA 1
ATOM 4210 C C . GLN B 1 240 ? -11.319 -5.564 -42.909 1.00 33.87 292 GLN B C 1
ATOM 4211 O O . GLN B 1 240 ? -10.388 -4.744 -42.915 1.00 30.05 292 GLN B O 1
ATOM 4217 N N . THR B 1 241 ? -11.843 -6.114 -44.001 1.00 26.74 293 THR B N 1
ATOM 4218 C CA . THR B 1 241 ? -11.671 -5.567 -45.346 1.00 32.81 293 THR B CA 1
ATOM 4219 C C . THR B 1 241 ? -12.347 -4.202 -45.399 1.00 34.80 293 THR B C 1
ATOM 4220 O O . THR B 1 241 ? -13.502 -4.052 -44.975 1.00 31.55 293 THR B O 1
ATOM 4224 N N . CYS B 1 242 ? -11.610 -3.212 -45.908 1.00 37.37 294 CYS B N 1
ATOM 4225 C CA A CYS B 1 242 ? -12.100 -1.840 -45.908 0.60 36.61 294 CYS B CA 1
ATOM 4226 C CA B CYS B 1 242 ? -12.005 -1.811 -45.816 0.40 35.04 294 CYS B CA 1
ATOM 4227 C C . CYS B 1 242 ? -11.478 -0.953 -46.971 1.00 36.38 294 CYS B C 1
ATOM 4228 O O . CYS B 1 242 ? -10.409 -1.236 -47.519 1.00 37.24 294 CYS B O 1
ATOM 4233 N N . ILE B 1 243 ? -12.197 0.117 -47.290 1.00 36.67 295 ILE B N 1
ATOM 4234 C CA . ILE B 1 243 ? -11.708 1.120 -48.214 1.00 37.33 295 ILE B CA 1
ATOM 4235 C C . ILE B 1 243 ? -10.908 2.163 -47.432 1.00 36.43 295 ILE B C 1
ATOM 4236 O O . ILE B 1 243 ? -11.462 2.857 -46.576 1.00 36.19 295 ILE B O 1
ATOM 4241 N N . ASP B 1 244 ? -9.605 2.250 -47.703 1.00 38.70 296 ASP B N 1
ATOM 4242 C CA . ASP B 1 244 ? -8.775 3.347 -47.184 1.00 25.75 296 ASP B CA 1
ATOM 4243 C C . ASP B 1 244 ? -9.137 4.622 -47.938 1.00 31.67 296 ASP B C 1
ATOM 4244 O O . ASP B 1 244 ? -8.828 4.744 -49.116 1.00 32.83 296 ASP B O 1
ATOM 4249 N N . ILE B 1 245 ? -9.784 5.566 -47.253 1.00 29.00 297 ILE B N 1
ATOM 4250 C CA . ILE B 1 245 ? -10.243 6.806 -47.879 1.00 28.36 297 ILE B CA 1
ATOM 4251 C C . ILE B 1 245 ? -9.284 7.994 -47.670 1.00 34.44 297 ILE B C 1
ATOM 4252 O O . ILE B 1 245 ? -9.627 9.146 -47.968 1.00 26.15 297 ILE B O 1
ATOM 4257 N N . LYS B 1 246 ? -8.082 7.692 -47.178 1.00 31.89 298 LYS B N 1
ATOM 4258 C CA . LYS B 1 246 ? -6.969 8.650 -47.090 1.00 29.09 298 LYS B CA 1
ATOM 4259 C C . LYS B 1 246 ? -7.254 9.957 -46.330 1.00 30.21 298 LYS B C 1
ATOM 4260 O O . LYS B 1 246 ? -7.078 11.043 -46.895 1.00 38.80 298 LYS B O 1
ATOM 4266 N N . PRO B 1 247 ? -7.672 9.871 -45.048 1.00 28.35 299 PRO B N 1
ATOM 4267 C CA . PRO B 1 247 ? -8.115 11.101 -44.378 1.00 32.11 299 PRO B CA 1
ATOM 4268 C C . PRO B 1 247 ? -7.023 12.168 -44.149 1.00 36.66 299 PRO B C 1
ATOM 4269 O O . PRO B 1 247 ? -7.309 13.365 -44.251 1.00 28.83 299 PRO B O 1
ATOM 4273 N N . ARG B 1 248 ? -5.791 11.747 -43.875 1.00 33.54 300 ARG B N 1
ATOM 4274 C CA . ARG B 1 248 ? -4.701 12.703 -43.687 1.00 38.37 300 ARG B CA 1
ATOM 4275 C C . ARG B 1 248 ? -4.457 13.541 -44.942 1.00 36.31 300 ARG B C 1
ATOM 4276 O O . ARG B 1 248 ? -4.370 14.773 -44.861 1.00 40.78 300 ARG B O 1
ATOM 4284 N N . MET B 1 249 ? -4.389 12.872 -46.095 1.00 43.43 301 MET B N 1
ATOM 4285 C CA A MET B 1 249 ? -4.141 13.541 -47.370 0.50 40.33 301 MET B CA 1
ATOM 4286 C CA B MET B 1 249 ? -4.145 13.532 -47.379 0.50 41.13 301 MET B CA 1
ATOM 4287 C C . MET B 1 249 ? -5.311 14.451 -47.735 1.00 38.40 301 MET B C 1
ATOM 4288 O O . MET B 1 249 ? -5.126 15.552 -48.257 1.00 30.42 301 MET B O 1
ATOM 4297 N N . LEU B 1 250 ? -6.519 13.991 -47.447 1.00 40.45 302 LEU B N 1
ATOM 4298 C CA . LEU B 1 250 ? -7.728 14.777 -47.652 1.00 28.57 302 LEU B CA 1
ATOM 4299 C C . LEU B 1 250 ? -7.648 16.104 -46.854 1.00 30.04 302 LEU B C 1
ATOM 4300 O O . LEU B 1 250 ? -7.968 17.183 -47.370 1.00 30.62 302 LEU B O 1
ATOM 4305 N N . GLY B 1 251 ? -7.202 16.003 -45.605 1.00 34.19 303 GLY B N 1
ATOM 4306 C CA . GLY B 1 251 ? -6.949 17.156 -44.743 1.00 37.43 303 GLY B CA 1
ATOM 4307 C C . GLY B 1 251 ? -5.891 18.110 -45.274 1.00 35.90 303 GLY B C 1
ATOM 4308 O O . GLY B 1 251 ? -6.065 19.321 -45.214 1.00 38.13 303 GLY B O 1
ATOM 4309 N N . GLN B 1 252 ? -4.812 17.566 -45.824 1.00 40.09 304 GLN B N 1
ATOM 4310 C CA . GLN B 1 252 ? -3.749 18.390 -46.405 1.00 43.13 304 GLN B CA 1
ATOM 4311 C C . GLN B 1 252 ? -4.186 19.146 -47.661 1.00 43.96 304 GLN B C 1
ATOM 4312 O O . GLN B 1 252 ? -3.773 20.283 -47.874 1.00 54.80 304 GLN B O 1
ATOM 4318 N N . GLN B 1 253 ? -5.022 18.512 -48.480 1.00 38.93 305 GLN B N 1
ATOM 4319 C CA . GLN B 1 253 ? -5.570 19.139 -49.679 1.00 40.57 305 GLN B CA 1
ATOM 4320 C C . GLN B 1 253 ? -6.599 20.217 -49.343 1.00 45.95 305 GLN B C 1
ATOM 4321 O O . GLN B 1 253 ? -6.760 21.186 -50.084 1.00 49.42 305 GLN B O 1
ATOM 4327 N N . ALA B 1 254 ? -7.292 20.037 -48.223 1.00 42.98 306 ALA B N 1
ATOM 4328 C CA . ALA B 1 254 ? -8.210 21.040 -47.727 1.00 39.10 306 ALA B CA 1
ATOM 4329 C C . ALA B 1 254 ? -7.430 22.246 -47.196 1.00 30.78 306 ALA B C 1
ATOM 4330 O O . ALA B 1 254 ? -7.737 23.383 -47.546 1.00 28.33 306 ALA B O 1
ATOM 4332 N N . GLY B 1 255 ? -6.422 21.975 -46.366 1.00 27.09 307 GLY B N 1
ATOM 4333 C CA . GLY B 1 255 ? -5.490 22.988 -45.877 1.00 37.69 307 GLY B CA 1
ATOM 4334 C C . GLY B 1 255 ? -4.876 23.818 -46.992 1.00 36.52 307 GLY B C 1
ATOM 4335 O O . GLY B 1 255 ? -4.878 25.044 -46.923 1.00 40.91 307 GLY B O 1
ATOM 4336 N N . SER B 1 256 ? -4.390 23.148 -48.037 1.00 37.75 308 SER B N 1
ATOM 4337 C CA . SER B 1 256 ? -3.840 23.837 -49.212 1.00 39.82 308 SER B CA 1
ATOM 4338 C C . SER B 1 256 ? -4.887 24.655 -49.966 1.00 46.09 308 SER B C 1
ATOM 4339 O O . SER B 1 256 ? -4.618 25.803 -50.326 1.00 51.32 308 SER B O 1
ATOM 4342 N N . ALA B 1 257 ? -6.072 24.079 -50.190 1.00 35.82 309 ALA B N 1
ATOM 4343 C CA . ALA B 1 257 ? -7.139 24.775 -50.928 1.00 39.67 309 ALA B CA 1
ATOM 4344 C C . ALA B 1 257 ? -7.587 26.082 -50.277 1.00 46.71 309 ALA B C 1
ATOM 4345 O O . ALA B 1 257 ? -7.806 27.071 -50.982 1.00 52.34 309 ALA B O 1
ATOM 4347 N N . ILE B 1 258 ? -7.719 26.088 -48.946 1.00 46.82 310 ILE B N 1
ATOM 4348 C CA . ILE B 1 258 ? -8.170 27.290 -48.226 1.00 43.03 310 ILE B CA 1
ATOM 4349 C C . ILE B 1 258 ? -7.105 28.404 -48.187 1.00 51.34 310 ILE B C 1
ATOM 4350 O O . ILE B 1 258 ? -7.440 29.578 -48.340 1.00 49.68 310 ILE B O 1
ATOM 4355 N N . LEU B 1 259 ? -5.838 28.021 -48.021 1.00 45.90 311 LEU B N 1
ATOM 4356 C CA . LEU B 1 259 ? -4.709 28.954 -48.068 1.00 52.32 311 LEU B CA 1
ATOM 4357 C C . LEU B 1 259 ? -4.566 29.618 -49.436 1.00 57.12 311 LEU B C 1
ATOM 4358 O O . LEU B 1 259 ? -4.236 30.803 -49.523 1.00 64.07 311 LEU B O 1
ATOM 4363 N N . ASN B 1 260 ? -4.834 28.850 -50.492 1.00 57.85 312 ASN B N 1
ATOM 4364 C CA . ASN B 1 260 ? -4.844 29.365 -51.857 1.00 53.75 312 ASN B CA 1
ATOM 4365 C C . ASN B 1 260 ? -6.022 30.310 -52.127 1.00 60.78 312 ASN B C 1
ATOM 4366 O O . ASN B 1 260 ? -5.897 31.229 -52.939 1.00 65.70 312 ASN B O 1
ATOM 4371 N N . ILE B 1 261 ? -7.160 30.082 -51.464 1.00 56.16 313 ILE B N 1
ATOM 4372 C CA . ILE B 1 261 ? -8.328 30.970 -51.601 1.00 61.67 313 ILE B CA 1
ATOM 4373 C C . ILE B 1 261 ? -8.033 32.342 -50.970 1.00 61.53 313 ILE B C 1
ATOM 4374 O O . ILE B 1 261 ? -8.402 33.389 -51.514 1.00 64.76 313 ILE B O 1
ATOM 4379 N N . LEU B 1 262 ? -7.328 32.316 -49.842 1.00 58.45 314 LEU B N 1
ATOM 4380 C CA . LEU B 1 262 ? -6.996 33.513 -49.075 1.00 59.73 314 LEU B CA 1
ATOM 4381 C C . LEU B 1 262 ? -5.875 34.339 -49.713 1.00 67.50 314 LEU B C 1
ATOM 4382 O O . LEU B 1 262 ? -5.756 35.538 -49.454 1.00 64.28 314 LEU B O 1
ATOM 4387 N N . LYS B 1 263 ? -5.061 33.685 -50.538 1.00 75.00 315 LYS B N 1
ATOM 4388 C CA . LYS B 1 263 ? -3.946 34.319 -51.241 1.00 83.19 315 LYS B CA 1
ATOM 4389 C C . LYS B 1 263 ? -4.424 34.994 -52.528 1.00 89.88 315 LYS B C 1
ATOM 4390 O O . LYS B 1 263 ? -3.795 35.937 -53.012 1.00 96.27 315 LYS B O 1
ATOM 4396 N N . ASN B 1 264 ? -5.534 34.499 -53.076 1.00 94.17 316 ASN B N 1
ATOM 4397 C CA . ASN B 1 264 ? -6.088 34.981 -54.343 1.00 98.54 316 ASN B CA 1
ATOM 4398 C C . ASN B 1 264 ? -7.604 35.174 -54.266 1.00 101.27 316 ASN B C 1
ATOM 4399 O O . ASN B 1 264 ? -8.243 35.610 -55.227 1.00 100.42 316 ASN B O 1
ATOM 4404 N N . ASP B 1 268 ? -11.486 31.742 -60.727 1.00 106.69 320 ASP B N 1
ATOM 4405 C CA . ASP B 1 268 ? -10.240 31.632 -59.955 1.00 109.59 320 ASP B CA 1
ATOM 4406 C C . ASP B 1 268 ? -10.362 30.574 -58.843 1.00 107.57 320 ASP B C 1
ATOM 4407 O O . ASP B 1 268 ? -9.567 30.554 -57.896 1.00 109.23 320 ASP B O 1
ATOM 4412 N N . VAL B 1 269 ? -11.361 29.698 -58.966 1.00 104.57 321 VAL B N 1
ATOM 4413 C CA . VAL B 1 269 ? -11.655 28.682 -57.942 1.00 101.91 321 VAL B CA 1
ATOM 4414 C C . VAL B 1 269 ? -11.688 27.263 -58.543 1.00 95.50 321 VAL B C 1
ATOM 4415 O O . VAL B 1 269 ? -12.512 26.974 -59.418 1.00 92.83 321 VAL B O 1
ATOM 4419 N N . ILE B 1 270 ? -10.787 26.395 -58.073 1.00 86.08 322 ILE B N 1
ATOM 4420 C CA . ILE B 1 270 ? -10.813 24.964 -58.415 1.00 75.96 322 ILE B CA 1
ATOM 4421 C C . ILE B 1 270 ? -12.053 24.331 -57.779 1.00 68.46 322 ILE B C 1
ATOM 4422 O O . ILE B 1 270 ? -12.222 24.384 -56.570 1.00 62.71 322 ILE B O 1
ATOM 4427 N N . GLU B 1 271 ? -12.914 23.741 -58.601 1.00 64.60 323 GLU B N 1
ATOM 4428 C CA . GLU B 1 271 ? -14.256 23.350 -58.168 1.00 68.38 323 GLU B CA 1
ATOM 4429 C C . GLU B 1 271 ? -14.315 22.039 -57.369 1.00 64.79 323 GLU B C 1
ATOM 4430 O O . GLU B 1 271 ? -15.129 21.898 -56.445 1.00 49.46 323 GLU B O 1
ATOM 4436 N N . LEU B 1 272 ? -13.461 21.083 -57.729 1.00 56.44 324 LEU B N 1
ATOM 4437 C CA . LEU B 1 272 ? -13.470 19.775 -57.087 1.00 47.96 324 LEU B CA 1
ATOM 4438 C C . LEU B 1 272 ? -12.096 19.145 -57.065 1.00 45.23 324 LEU B C 1
ATOM 4439 O O . LEU B 1 272 ? -11.405 19.090 -58.084 1.00 45.91 324 LEU B O 1
ATOM 4444 N N . VAL B 1 273 ? -11.701 18.672 -55.890 1.00 43.89 325 VAL B N 1
ATOM 4445 C CA . VAL B 1 273 ? -10.515 17.836 -55.775 1.00 44.02 325 VAL B CA 1
ATOM 4446 C C . VAL B 1 273 ? -10.965 16.449 -55.333 1.00 43.39 325 VAL B C 1
ATOM 4447 O O . VAL B 1 273 ? -11.751 16.323 -54.386 1.00 35.50 325 VAL B O 1
ATOM 4451 N N . ILE B 1 274 ? -10.482 15.425 -56.040 1.00 38.45 326 ILE B N 1
ATOM 4452 C CA . ILE B 1 274 ? -10.754 14.025 -55.716 1.00 41.89 326 ILE B CA 1
ATOM 4453 C C . ILE B 1 274 ? -9.493 13.337 -55.176 1.00 45.06 326 ILE B C 1
ATOM 4454 O O . ILE B 1 274 ? -8.452 13.321 -55.840 1.00 43.65 326 ILE B O 1
ATOM 4459 N N . ILE B 1 275 ? -9.590 12.778 -53.969 1.00 43.34 327 ILE B N 1
ATOM 4460 C CA . ILE B 1 275 ? -8.510 11.955 -53.421 1.00 41.30 327 ILE B CA 1
ATOM 4461 C C . ILE B 1 275 ? -8.888 10.480 -53.581 1.00 45.76 327 ILE B C 1
ATOM 4462 O O . ILE B 1 275 ? -9.960 10.034 -53.114 1.00 32.08 327 ILE B O 1
ATOM 4467 N N . ASP B 1 276 ? -7.999 9.747 -54.257 1.00 47.94 328 ASP B N 1
ATOM 4468 C CA A ASP B 1 276 ? -8.246 8.346 -54.583 0.50 47.44 328 ASP B CA 1
ATOM 4469 C CA B ASP B 1 276 ? -8.210 8.341 -54.589 0.50 48.72 328 ASP B CA 1
ATOM 4470 C C . ASP B 1 276 ? -8.281 7.477 -53.334 1.00 46.87 328 ASP B C 1
ATOM 4471 O O . ASP B 1 276 ? -7.722 7.825 -52.295 1.00 49.46 328 ASP B O 1
ATOM 4480 N N . THR B 1 277 ? -8.974 6.354 -53.445 1.00 48.80 329 THR B N 1
ATOM 4481 C CA . THR B 1 277 ? -9.133 5.449 -52.333 1.00 44.05 329 THR B CA 1
ATOM 4482 C C . THR B 1 277 ? -8.486 4.121 -52.667 1.00 38.91 329 THR B C 1
ATOM 4483 O O . THR B 1 277 ? -8.229 3.820 -53.829 1.00 36.63 329 THR B O 1
ATOM 4487 N N . GLU B 1 278 ? -8.247 3.315 -51.646 1.00 36.60 330 GLU B N 1
ATOM 4488 C CA . GLU B 1 278 ? -7.607 2.031 -51.840 1.00 42.67 330 GLU B CA 1
ATOM 4489 C C . GLU B 1 278 ? -8.357 0.953 -51.068 1.00 36.95 330 GLU B C 1
ATOM 4490 O O . GLU B 1 278 ? -8.646 1.107 -49.880 1.00 42.06 330 GLU B O 1
ATOM 4496 N N . LEU B 1 279 ? -8.681 -0.127 -51.770 1.00 36.78 331 LEU B N 1
ATOM 4497 C CA . LEU B 1 279 ? -9.211 -1.334 -51.162 1.00 35.90 331 LEU B CA 1
ATOM 4498 C C . LEU B 1 279 ? -8.121 -2.030 -50.347 1.00 36.30 331 LEU B C 1
ATOM 4499 O O . LEU B 1 279 ? -7.001 -2.242 -50.829 1.00 36.15 331 LEU B O 1
ATOM 4504 N N . LYS B 1 280 ? -8.456 -2.343 -49.099 1.00 38.87 332 LYS B N 1
ATOM 4505 C CA . LYS B 1 280 ? -7.586 -3.081 -48.195 1.00 36.59 332 LYS B CA 1
ATOM 4506 C C . LYS B 1 280 ? -8.303 -4.373 -47.796 1.00 41.51 332 LYS B C 1
ATOM 4507 O O . LYS B 1 280 ? -9.299 -4.342 -47.073 1.00 35.44 332 LYS B O 1
ATOM 4513 N N . ILE B 1 281 ? -7.794 -5.500 -48.283 1.00 43.24 333 ILE B N 1
ATOM 4514 C CA . ILE B 1 281 ? -8.421 -6.805 -48.082 1.00 40.50 333 ILE B CA 1
ATOM 4515 C C . ILE B 1 281 ? -7.877 -7.469 -46.823 1.00 39.86 333 ILE B C 1
ATOM 4516 O O . ILE B 1 281 ? -6.656 -7.580 -46.636 1.00 36.46 333 ILE B O 1
ATOM 4521 N N . ARG B 1 282 ? -8.790 -7.878 -45.944 1.00 30.91 334 ARG B N 1
ATOM 4522 C CA . ARG B 1 282 ? -8.423 -8.615 -44.749 1.00 29.31 334 ARG B CA 1
ATOM 4523 C C . ARG B 1 282 ? -9.330 -9.838 -44.562 1.00 28.25 334 ARG B C 1
ATOM 4524 O O . ARG B 1 282 ? -10.092 -10.203 -45.466 1.00 33.51 334 ARG B O 1
ATOM 4532 N N . LYS B 1 283 ? -9.219 -10.454 -43.387 1.00 33.78 335 LYS B N 1
ATOM 4533 C CA . LYS B 1 283 ? -9.892 -11.708 -43.017 1.00 33.66 335 LYS B CA 1
ATOM 4534 C C . LYS B 1 283 ? -11.422 -11.735 -43.211 1.00 37.38 335 LYS B C 1
ATOM 4535 O O . LYS B 1 283 ? -11.983 -12.763 -43.574 1.00 33.07 335 LYS B O 1
ATOM 4541 N N . SER B 1 284 ? -12.085 -10.601 -42.993 1.00 34.37 336 SER B N 1
ATOM 4542 C CA . SER B 1 284 ? -13.546 -10.562 -43.008 1.00 32.81 336 SER B CA 1
ATOM 4543 C C . SER B 1 284 ? -14.206 -10.857 -44.361 1.00 37.07 336 SER B C 1
ATOM 4544 O O . SER B 1 284 ? -15.411 -11.102 -44.406 1.00 27.12 336 SER B O 1
ATOM 4547 N N . THR B 1 285 ? -13.435 -10.827 -45.454 1.00 34.48 337 THR B N 1
ATOM 4548 C CA . THR B 1 285 ? -13.973 -11.198 -46.776 1.00 37.23 337 THR B CA 1
ATOM 4549 C C . THR B 1 285 ? -13.261 -12.392 -47.403 1.00 37.99 337 THR B C 1
ATOM 4550 O O . THR B 1 285 ? -13.503 -12.723 -48.572 1.00 28.09 337 THR B O 1
ATOM 4554 N N . GLN B 1 286 ? -12.386 -13.020 -46.616 1.00 39.97 338 GLN B N 1
ATOM 4555 C CA . GLN B 1 286 ? -11.463 -14.051 -47.087 1.00 45.21 338 GLN B CA 1
ATOM 4556 C C . GLN B 1 286 ? -12.023 -15.424 -46.737 1.00 42.59 338 GLN B C 1
ATOM 4557 O O . GLN B 1 286 ? -11.495 -16.104 -45.856 1.00 45.22 338 GLN B O 1
ATOM 4563 N N . ARG B 1 287 ? -13.093 -15.824 -47.422 1.00 54.57 339 ARG B N 1
ATOM 4564 C CA . ARG B 1 287 ? -13.803 -17.075 -47.115 1.00 65.82 339 ARG B CA 1
ATOM 4565 C C . ARG B 1 287 ? -13.231 -18.329 -47.806 1.00 71.36 339 ARG B C 1
ATOM 4566 O O . ARG B 1 287 ? -13.812 -19.415 -47.711 1.00 74.86 339 ARG B O 1
ATOM 4574 N N . GLU B 1 288 ? -12.093 -18.171 -48.482 1.00 83.28 340 GLU B N 1
ATOM 4575 C CA . GLU B 1 288 ? -11.418 -19.275 -49.179 1.00 90.16 340 GLU B CA 1
ATOM 4576 C C . GLU B 1 288 ? -10.744 -20.272 -48.228 1.00 91.15 340 GLU B C 1
ATOM 4577 O O . GLU B 1 288 ? -9.990 -19.893 -47.330 1.00 92.35 340 GLU B O 1
#

CATH classification: 3.40.50.2300 (+1 more: 3.40.50.2300)

Foldseek 3Di:
DFDQLEEEEEDAAQDPCGVVPVLCVLLVLLQQVLSVVVSHHYHYDHHGDLVVSLVVVVCCLVVVNHQAYEYAFDDPPRVSVVVCVVSVGAYEYADDDDDDCLQVHEYEYAQLLVLLLVVLVLLVVLPFAEEEEEEEDDRGPSRVSNVNSNVVNCVVVPHHYDYHYFHLDLVTLLVVCVVCLVVLQDQVGEYEYEYAGVSSVLSNVVSCVVSVSDAPRSYFYAYEDDDVDLCVGVVRHWYKHQSSSVSNNVRNVVSVVVVVDDDDSYHYDYIDIDDDRRSDDPD/DPAQLEEEEEEQACDCLPVVAVLNVQLVLLQQVLSVVVVGHYHYDHHGHPVVRLVVLVVCLVVVNHQAYEAAFADPPDPVVVVCVVSVGHYAYADDQDDPCLQVHEYEYAQLLVLLLVVLVLLPVLPAQEEEEEEEDDPGRSRVSNVNSNVVNCVVVVHHYDYHYDHLDLVRLLVVVVVCLVVLQDQVGAYEYEYAALSSVLSNVVSCVVSVRDAPRSYFYAYEDDDVSQCVGRNRHWYKHRPSSVSSNVRSVQSVCVVVHPHDSYHYDYIDTDDDRRSPND

Solvent-accessible surface area: 24321 Å² total; per-residue (Å²): 141,34,151,53,118,76,0,0,1,0,8,75,5,26,76,60,25,25,64,3,14,4,34,17,25,6,0,38,32,0,0,26,24,12,0,92,132,111,60,41,23,38,56,61,8,101,10,89,66,71,112,63,4,57,98,30,0,84,114,4,14,136,111,161,86,0,4,0,0,0,0,4,23,11,56,100,126,8,56,0,14,75,24,1,47,103,71,100,18,27,3,0,0,9,10,66,40,47,64,119,84,2,92,115,44,5,0,0,13,6,56,8,64,92,0,1,44,64,0,1,97,9,0,22,105,55,24,15,65,22,0,0,0,1,3,60,106,32,103,34,10,57,7,98,10,9,32,85,0,0,52,54,11,0,67,137,86,140,36,106,80,62,64,14,87,1,23,58,98,75,139,39,2,42,77,74,1,95,118,25,62,120,122,1,77,50,133,134,30,89,3,1,0,1,0,13,20,4,11,4,0,20,3,0,4,0,0,0,41,78,28,87,2,47,9,13,156,25,1,10,0,0,0,0,5,20,6,23,4,0,78,10,7,9,4,14,0,0,0,0,20,4,52,11,88,87,2,0,63,71,0,0,48,19,0,13,88,70,40,169,143,156,80,111,84,73,38,83,4,119,34,83,52,60,88,39,65,0,0,83,126,120,113,168,127,100,47,106,95,0,0,2,0,9,47,2,20,71,44,27,29,38,2,9,1,29,28,24,14,0,39,36,0,0,28,64,13,0,95,138,103,65,24,22,45,47,57,6,72,18,80,71,76,105,71,1,60,91,33,0,108,100,3,21,146,96,169,64,4,24,0,0,0,0,4,17,9,67,70,140,9,51,0,15,77,24,0,53,100,76,97,33,45,5,0,0,10,10,60,43,47,49,131,81,3,116,122,45,4,0,0,14,7,26,6,74,100,0,1,26,60,0,1,91,15,0,22,151,44,24,16,60,18,0,0,0,1,5,67,128,27,95,51,7,54,9,76,11,9,30,90,0,0,50,62,1,0,67,127,103,142,24,103,77,60,64,12,85,4,13,47,108,70,136,56,1,31,85,76,1,96,110,14,61,112,76,0,80,47,130,133,60,74,0,0,0,1,0,17,32,2,9,8,0,20,3,0,3,1,0,0,38,72,26,100,2,66,10,19,155,20,0,0,1,0,0,0,1,25,8,24,7,0,79,13,6,10,5,15,0,0,0,1,14,7,63,12,87,97,2,0,43,74,0,0,43,16,0,13,80,49,54,155,134,163,66,124,72,78,36,80,20,103,26,80,56,63,90,42,93,0,0,70,68,152

Sequence (565 aa):
TNQTYKIGLVLKGSEEPIRLNPFYINVLLGISSETCNQHGYGTQTTVSNNMNDLMDEVYKMIKQRMVDAFILLYSKENDPIKQMLIDESMPFIVIGKPTSDIDHQFTHIDNDNILASSENLTRHVIEQGVDELIFITEKGNFEEVSKDRIQGFETVASQFNLDYQIIETSNEREVILNYMQNLHTRLKKDPNIKQAIISLDAMLHLAILSVLYELNIEIPKDVVMTATFNNDSYLTEIASPPQTCCIDIKPRMMLGQQAGSAILNILKNDVIELVIIDTELKIRKSTQREGTNQTYKIGLVLKGSEEPIRLNPFYINVVLLGISETCNQHGYGTQTTVSNNMNDLMDEVYKMIKQRMVDAFILLYSKENDPIKQMLIDESMPFIVIGKPTSDIDHQFTHIDNDNILASSENNLTRHVIEQGVDELIFITEKGNFEVSKDRIQGFETVASQFNLDYQIIETSNEREVILNYMQNLHTRLKDPNIKQAIISLDAMLHLAILSVLYELNIEIPKDVVMTATFNDSYLTEIASPPQTCCIDIKPRMMLGQQAGSAILNILKNDVIELVIIDDTELKIRKSTQRE

B-factor: mean 48.91, std 18.22, range [6.8, 125.4]

Radius of gyration: 24.8 Å; Cα contacts (8 Å, |Δi|>4): 1200; chains: 2; bounding box: 52×71×62 Å

Nearest PDB structures (foldseek):
  3hcw-assembly1_B  TM=9.945E-01  e=1.476E-50  Staphylococcus aureus subsp. aureus Mu50
  3k4h-assembly1_A  TM=9.045E-01  e=6.460E-24  Bacillus cytotoxicus NVH 391-98
  5ysz-assembly1_A-2  TM=8.854E-01  e=3.314E-21  Thermobifida fusca YX
  2pue-assembly1_A  TM=8.645E-01  e=8.279E-17  Escherichia coli
  3bbl-assembly1_A  TM=8.206E-01  e=7.360E-17  Chloroflexus aggregans DSM 9485

Secondary structure (DSSP, 8-state):
---S-EEEEE-S---HHHHS-HHHHHHHHHHHHHHHTTT-EEEE----SHHHHHHHHHHHHHTT--SEEEES---TT-HHHHHHHHTT--EEEES---SSGGGGS-EEEE-HHHHHHHHHHHHHHH--SEEEEEEESS--HHHHHHHHHHHHHHHHTT-EEEEEEE-S-HHHHHHHHHHHHHHHT-TTS-EEEEESSHHHHHHHHHHHHHTT--TTTTEEEEEE--SHHHHTSSSPPEEEE--HHHHHHHHHHHHHHHHH-----EEEE--EEE--GGGS---/-----EEEEE-S--SHHHHT-HHHHHHHHHHHHHHHHTT-EEEE----SHHHHHHHHHHHHHTT--SEEEES---TT-HHHHHHHHTT--EEEES---SSGGGSS-EEEE-HHHHHHHHHHHHHHT--SEEEEEEESS--HHHHHHHHHHHHHHHHTT-EEEEEEE-S-HHHHHHHHHHHHHHHH-SSS-EEEEESSHHHHHHHHHHHHHTT--TTTTEEEEEES-SHHHHTSSSPPEEEE--HHHHHHHHHHHHHHHHH-----EEEE--EEE--GGG---